Protein AF-C9SRY2-F1 (afdb_monomer_lite)

pLDDT: mean 85.14, std 19.12, range [24.08, 98.62]

Secondary structure (DSSP, 8-state):
-----PPPPP--------PPPB--S--HHHHHHHH-GGGTTS-EEEE-----SSS-SSSSSPPPSSS--B-TGGG--GGGS--SHHHHHHHHHHHHIIIIIIHHHHHHTTSTTSEEEEE-S-SS-HHHHHHHHHHHHHHHTTB-GGG--EEEEESSTT---TTTTT--EEEESS--GGGGGS-BSS-HHHHHHHTSHHHHHHS-SS---EEEE---S----STTS-HHHHHTSSSSS-TTSPPTT--SHHHHHHHHHHHHHHHHHHHSPSSEEEEESSBSTTTTEEEE-SHHHHHHHHHHIIIIIHHHHHHT--TTTGGG-TT-EEEEE---S-S--EEEEEE--SSSPPPEEEEEEE-EE-S--TT----EE---------PPP-

Sequence (386 aa):
MREEQSPAEGRAPTTGPSLPTVKLDTTLADLYRQAAPRKKARRIAQVLCGVNSGLPLSAKFPRNTKYLYQDSPFNTTTAKAPSCPDEKAALTRELAMKYLSLIPQRDAFISGSAPVILFHIDHDDPAQVEHDRAEAEATISVLAADQKPELVFCAGPADIPVQEKGIDVIAYKLMVDGLERYDLLVQPDVHWFVNSKDALAKSGLPTPKCEIIDLEGHGGAKRGCCEVCVSGGDGEGNEFVIPVACEGARGQWFAQESERILQKIVQRSLPFVLKNQQTFGGAGTYVVRTEGERGKVVGDLREGVLRKLMSSVTEANAHLRPGALILSDLVDEPIGDYGLTFFVTEEEAEPVFLAASEQMIGRETPGSAARSIIDAKMSSRKSSPS

Radius of gyration: 24.25 Å; chains: 1; bounding box: 81×81×58 Å

Organism: Verticillium alfalfae (strain VaMs.102 / ATCC MYA-4576 / FGSC 10136) (NCBI:txid526221)

Structure (mmCIF, N/CA/C/O backbone):
data_AF-C9SRY2-F1
#
_entry.id   AF-C9SRY2-F1
#
loop_
_atom_site.group_PDB
_atom_site.id
_atom_site.type_symbol
_atom_site.label_atom_id
_atom_site.label_alt_id
_atom_site.label_comp_id
_atom_site.label_asym_id
_atom_site.label_entity_id
_atom_site.label_seq_id
_atom_site.pdbx_PDB_ins_code
_atom_site.Cartn_x
_atom_site.Cartn_y
_atom_site.Cartn_z
_atom_site.occupancy
_atom_site.B_iso_or_equiv
_atom_site.auth_seq_id
_atom_site.auth_comp_id
_atom_site.auth_asym_id
_atom_site.auth_atom_id
_atom_site.pdbx_PDB_model_num
ATOM 1 N N . MET A 1 1 ? 9.786 64.820 27.510 1.00 36.25 1 MET A N 1
ATOM 2 C CA . MET A 1 1 ? 9.067 63.945 26.566 1.00 36.25 1 MET A CA 1
ATOM 3 C C . MET A 1 1 ? 9.443 62.507 26.873 1.00 36.25 1 MET A C 1
ATOM 5 O O . MET A 1 1 ? 10.505 62.054 26.473 1.00 36.25 1 MET A O 1
ATOM 9 N N . ARG A 1 2 ? 8.630 61.850 27.699 1.00 28.84 2 ARG A N 1
ATOM 10 C CA . ARG A 1 2 ? 8.601 60.399 27.887 1.00 28.84 2 ARG A CA 1
ATOM 11 C C . ARG A 1 2 ? 7.149 60.035 27.613 1.00 28.84 2 ARG A C 1
ATOM 13 O O . ARG A 1 2 ? 6.288 60.464 28.372 1.00 28.84 2 ARG A O 1
ATOM 20 N N . GLU A 1 3 ? 6.899 59.409 26.472 1.00 32.06 3 GLU A N 1
ATOM 21 C CA . GLU A 1 3 ? 5.584 58.880 26.125 1.00 32.06 3 GLU A CA 1
ATOM 22 C C . GLU A 1 3 ? 5.367 57.581 26.899 1.00 32.06 3 GLU A C 1
ATOM 24 O O . GLU A 1 3 ? 6.212 56.683 26.892 1.00 32.06 3 GLU A O 1
ATOM 29 N N . GLU A 1 4 ? 4.249 57.525 27.612 1.00 31.78 4 GLU A N 1
ATOM 30 C CA . GLU A 1 4 ? 3.723 56.327 28.250 1.00 31.78 4 GLU A CA 1
ATOM 31 C C . GLU A 1 4 ? 3.249 55.357 27.160 1.00 31.78 4 GLU A C 1
ATOM 33 O O . GLU A 1 4 ? 2.372 55.679 26.359 1.00 31.78 4 GLU A O 1
ATOM 38 N N . GLN A 1 5 ? 3.837 54.160 27.113 1.00 34.91 5 GLN A N 1
ATOM 39 C CA . GLN A 1 5 ? 3.319 53.060 26.305 1.00 34.91 5 GLN A CA 1
ATOM 40 C C . GLN A 1 5 ? 2.173 52.386 27.062 1.00 34.91 5 GLN A C 1
ATOM 42 O O . GLN A 1 5 ? 2.371 51.785 28.117 1.00 34.91 5 GLN A O 1
ATOM 47 N N . SER A 1 6 ? 0.973 52.508 26.497 1.00 33.66 6 SER A N 1
ATOM 48 C CA . SER A 1 6 ? -0.222 51.765 26.898 1.00 33.66 6 SER A CA 1
ATOM 49 C C . SER A 1 6 ? -0.018 50.254 26.667 1.00 33.66 6 SER A C 1
ATOM 51 O O . SER A 1 6 ? 0.618 49.886 25.672 1.00 33.66 6 SER A O 1
ATOM 53 N N . PRO A 1 7 ? -0.534 49.356 27.529 1.00 35.12 7 PRO A N 1
ATOM 54 C CA . PRO A 1 7 ? -0.380 47.920 27.343 1.00 35.12 7 PRO A CA 1
ATOM 55 C C . PRO A 1 7 ? -1.219 47.436 26.157 1.00 35.12 7 PRO A C 1
ATOM 57 O O . PRO A 1 7 ? -2.406 47.741 26.054 1.00 35.12 7 PRO A O 1
ATOM 60 N N . ALA A 1 8 ? -0.592 46.655 25.276 1.00 38.06 8 ALA A N 1
ATOM 61 C CA . ALA A 1 8 ? -1.253 45.990 24.164 1.00 38.06 8 ALA A CA 1
ATOM 62 C C . ALA A 1 8 ? -2.347 45.043 24.682 1.00 38.06 8 ALA A C 1
ATOM 64 O O . ALA A 1 8 ? -2.072 44.091 25.415 1.00 38.06 8 ALA A O 1
ATOM 65 N N . GLU A 1 9 ? -3.587 45.324 24.288 1.00 38.06 9 GLU A N 1
ATOM 66 C CA . GLU A 1 9 ? -4.747 44.476 24.524 1.00 38.06 9 GLU A CA 1
ATOM 67 C C . GLU A 1 9 ? -4.500 43.070 23.963 1.00 38.06 9 GLU A C 1
ATOM 69 O O . GLU A 1 9 ? -4.109 42.882 22.806 1.00 38.06 9 GLU A O 1
ATOM 74 N N . GLY A 1 10 ? -4.725 42.073 24.819 1.00 36.78 10 GLY A N 1
ATOM 75 C CA . GLY A 1 10 ? -4.654 40.664 24.470 1.00 36.78 10 GLY A CA 1
ATOM 76 C C . GLY A 1 10 ? -5.603 40.352 23.320 1.00 36.78 10 GLY A C 1
ATOM 77 O O . GLY A 1 10 ? -6.821 40.466 23.439 1.00 36.78 10 GLY A O 1
ATOM 78 N N . ARG A 1 11 ? -5.028 39.933 22.194 1.00 37.81 11 ARG A N 1
ATOM 79 C CA . ARG A 1 11 ? -5.769 39.411 21.050 1.00 37.81 11 ARG A CA 1
ATOM 80 C C . ARG A 1 11 ? -6.482 38.135 21.505 1.00 37.81 11 ARG A C 1
ATOM 82 O O . ARG A 1 11 ? -5.830 37.125 21.759 1.00 37.81 11 ARG A O 1
ATOM 89 N N . ALA A 1 12 ? -7.804 38.202 21.660 1.00 40.91 12 ALA A N 1
ATOM 90 C CA . ALA A 1 12 ? -8.625 37.043 21.988 1.00 40.91 12 ALA A CA 1
ATOM 91 C C . ALA A 1 12 ? -8.365 35.917 20.967 1.00 40.91 12 ALA A C 1
ATOM 93 O O . ALA A 1 12 ? -8.242 36.211 19.771 1.00 40.91 12 ALA A O 1
ATOM 94 N N . PRO A 1 13 ? -8.267 34.647 21.403 1.00 44.94 13 PRO A N 1
ATOM 95 C CA . PRO A 1 13 ? -8.132 33.533 20.480 1.00 44.94 13 PRO A CA 1
ATOM 96 C C . PRO A 1 13 ? -9.349 33.549 19.560 1.00 44.94 13 PRO A C 1
ATOM 98 O O . PRO A 1 13 ? -10.491 33.518 20.019 1.00 44.94 13 PRO A O 1
ATOM 101 N N . THR A 1 14 ? -9.106 33.664 18.257 1.00 45.97 14 THR A N 1
ATOM 102 C CA . THR A 1 14 ? -10.145 33.557 17.237 1.00 45.97 14 THR A CA 1
ATOM 103 C C . THR A 1 14 ? -10.799 32.194 17.402 1.00 45.97 14 THR A C 1
ATOM 105 O O . THR A 1 14 ? -10.193 31.177 17.065 1.00 45.97 14 THR A O 1
ATOM 108 N N . THR A 1 15 ? -12.002 32.156 17.972 1.00 59.19 15 THR A N 1
ATOM 109 C CA . THR A 1 15 ? -12.781 30.927 18.076 1.00 59.19 15 THR A CA 1
ATOM 110 C C . THR A 1 15 ? -13.049 30.459 16.659 1.00 59.19 15 THR A C 1
ATOM 112 O O . THR A 1 15 ? -13.724 31.153 15.894 1.00 59.19 15 THR A O 1
ATOM 115 N N . GLY A 1 16 ? -12.456 29.323 16.298 1.00 66.50 16 GLY A N 1
ATOM 116 C CA . GLY A 1 16 ? -12.725 28.655 15.034 1.00 66.50 16 GLY A CA 1
ATOM 117 C C . GLY A 1 16 ? -14.225 28.391 14.852 1.00 66.50 16 GLY A C 1
ATOM 118 O O . GLY A 1 16 ? -15.005 28.527 15.802 1.00 66.50 16 GLY A O 1
ATOM 119 N N . PRO A 1 17 ? -14.658 28.031 13.635 1.00 75.75 17 PRO A N 1
ATOM 120 C CA . PRO A 1 17 ? -16.059 27.726 13.382 1.00 75.75 17 PRO A CA 1
ATOM 121 C C . PRO A 1 17 ? -16.549 26.650 14.361 1.00 75.75 17 PRO A C 1
ATOM 123 O O . PRO A 1 17 ? -15.923 25.601 14.504 1.00 75.75 17 PRO A O 1
ATOM 126 N N . SER A 1 18 ? -17.665 26.915 15.046 1.00 80.25 18 SER A N 1
ATOM 127 C CA . SER A 1 18 ? -18.334 25.905 15.868 1.00 80.25 18 SER A CA 1
ATOM 128 C C . SER A 1 18 ? -18.901 24.839 14.935 1.00 80.25 18 SER A C 1
ATOM 130 O O . SER A 1 18 ? -19.836 25.098 14.176 1.00 80.25 18 SER A O 1
ATOM 132 N N . LEU A 1 19 ? -18.282 23.661 14.945 1.00 85.94 19 LEU A N 1
ATOM 133 C CA . LEU A 1 19 ? -18.739 22.516 14.169 1.00 85.94 19 LEU A CA 1
ATOM 134 C C . LEU A 1 19 ? -19.837 21.773 14.944 1.00 85.94 19 LEU A C 1
ATOM 136 O O . LEU A 1 19 ? -19.743 21.655 16.169 1.00 85.94 19 LEU A O 1
ATOM 140 N N . PRO A 1 20 ? -20.885 21.278 14.263 1.00 91.88 20 PRO A N 1
ATOM 141 C CA . PRO A 1 20 ? -21.928 20.503 14.917 1.00 91.88 20 PRO A CA 1
ATOM 142 C C . PRO A 1 20 ? -21.384 19.162 15.415 1.00 91.88 20 PRO A C 1
ATOM 144 O O . PRO A 1 20 ? -20.475 18.584 14.816 1.00 91.88 20 PRO A O 1
ATOM 147 N N . THR A 1 21 ? -21.999 18.632 16.472 1.00 95.62 21 THR A N 1
ATOM 148 C CA . THR A 1 21 ? -21.757 17.249 16.884 1.00 95.62 21 THR A CA 1
ATOM 149 C C . THR A 1 21 ? -22.242 16.295 15.795 1.00 95.62 21 THR A C 1
ATOM 151 O O . THR A 1 21 ? -23.403 16.348 15.385 1.00 95.62 21 THR A O 1
ATOM 154 N N . VAL A 1 22 ? -21.370 15.395 15.354 1.00 96.25 22 VAL A N 1
ATOM 155 C CA . VAL A 1 22 ? -21.657 14.364 14.359 1.00 96.25 22 VAL A CA 1
ATOM 156 C C . VAL A 1 22 ? -21.997 13.057 15.066 1.00 96.25 22 VAL A C 1
ATOM 158 O O . VAL A 1 22 ? -21.241 12.581 15.912 1.00 96.25 22 VAL A O 1
ATOM 161 N N . LYS A 1 23 ? -23.132 12.459 14.698 1.00 96.25 23 LYS A N 1
ATOM 162 C CA . LYS A 1 23 ? -23.525 11.113 15.115 1.00 96.25 23 LYS A CA 1
ATOM 163 C C . LYS A 1 23 ? -23.703 10.246 13.877 1.00 96.25 23 LYS A C 1
ATOM 165 O O . LYS A 1 23 ? -24.425 10.630 12.963 1.00 96.25 23 LYS A O 1
ATOM 170 N N . LEU A 1 24 ? -23.024 9.108 13.851 1.00 95.25 24 LEU A N 1
ATOM 171 C CA . LEU A 1 24 ? -23.084 8.139 12.763 1.00 95.25 24 LEU A CA 1
ATOM 172 C C . LEU A 1 24 ? -24.217 7.139 13.012 1.00 95.25 24 LEU A C 1
ATOM 174 O O . LEU A 1 24 ? -24.449 6.749 14.158 1.00 95.25 24 LEU A O 1
ATOM 178 N N . ASP A 1 25 ? -24.879 6.682 11.951 1.00 93.94 25 ASP A N 1
ATOM 179 C CA . ASP A 1 25 ? -25.918 5.644 12.051 1.00 93.94 25 ASP A CA 1
ATOM 180 C C . ASP A 1 25 ? -25.331 4.284 12.459 1.00 93.94 25 ASP A C 1
ATOM 182 O O . ASP A 1 25 ? -25.966 3.502 13.163 1.00 93.94 25 ASP A O 1
ATOM 186 N N . THR A 1 26 ? -24.094 4.014 12.035 1.00 93.94 26 THR A N 1
ATOM 187 C CA . THR A 1 26 ? -23.322 2.823 12.395 1.00 93.94 26 THR A CA 1
ATOM 188 C C . THR A 1 26 ? -21.830 3.141 12.402 1.00 93.94 26 THR A C 1
ATOM 190 O O . THR A 1 26 ? -21.371 4.054 11.713 1.00 93.94 26 THR A O 1
ATOM 193 N N . THR A 1 27 ? -21.058 2.360 13.154 1.00 95.19 27 THR A N 1
ATOM 194 C CA . THR A 1 27 ? -19.594 2.454 13.226 1.00 95.19 27 THR A CA 1
ATOM 195 C C . THR A 1 27 ? -18.937 1.113 12.899 1.00 95.19 27 THR A C 1
ATOM 197 O O . THR A 1 27 ? -19.592 0.069 12.943 1.00 95.19 27 THR A O 1
ATOM 200 N N . LEU A 1 28 ? -17.629 1.097 12.621 1.00 93.75 28 LEU A N 1
ATOM 201 C CA . LEU A 1 28 ? -16.884 -0.161 12.482 1.00 93.75 28 LEU A CA 1
ATOM 202 C C . LEU A 1 28 ? -16.977 -1.009 13.758 1.00 93.75 28 LEU A C 1
ATOM 204 O O . LEU A 1 28 ? -17.140 -2.225 13.670 1.00 93.75 28 LEU A O 1
ATOM 208 N N . ALA A 1 29 ? -16.938 -0.387 14.942 1.00 92.69 29 ALA A N 1
ATOM 209 C CA . ALA A 1 29 ? -17.130 -1.090 16.207 1.00 92.69 29 ALA A CA 1
ATOM 210 C C . ALA A 1 29 ? -18.502 -1.779 16.300 1.00 92.69 29 ALA A C 1
ATOM 212 O O . ALA A 1 29 ? -18.588 -2.875 16.855 1.00 92.69 29 ALA A O 1
ATOM 213 N N . ASP A 1 30 ? -19.572 -1.155 15.795 1.00 92.25 30 ASP A N 1
ATOM 214 C CA . ASP A 1 30 ? -20.902 -1.776 15.742 1.00 92.25 30 ASP A CA 1
ATOM 215 C C . ASP A 1 30 ? -20.912 -2.966 14.781 1.00 92.25 30 ASP A C 1
ATOM 217 O O . ASP A 1 30 ? -21.360 -4.051 15.153 1.00 92.25 30 ASP A O 1
ATOM 221 N N . LEU A 1 31 ? -20.354 -2.783 13.583 1.00 91.69 31 LEU A N 1
ATOM 222 C CA . LEU A 1 31 ? -20.303 -3.803 12.537 1.00 91.69 31 LEU A CA 1
ATOM 223 C C . LEU A 1 31 ? -19.512 -5.042 12.983 1.00 91.69 31 LEU A C 1
ATOM 225 O O . LEU A 1 31 ? -20.019 -6.160 12.901 1.00 91.69 31 LEU A O 1
ATOM 229 N N . TYR A 1 32 ? -18.315 -4.866 13.552 1.00 89.69 32 TYR A N 1
ATOM 230 C CA . TYR A 1 32 ? -17.526 -5.988 14.071 1.00 89.69 32 TYR A CA 1
ATOM 231 C C . TYR A 1 32 ? -18.220 -6.719 15.229 1.00 89.69 32 TYR A C 1
ATOM 233 O O . TYR A 1 32 ? -18.154 -7.947 15.304 1.00 89.69 32 TYR A O 1
ATOM 241 N N . ARG A 1 33 ? -18.916 -5.995 16.119 1.00 86.50 33 ARG A N 1
ATOM 242 C CA . ARG A 1 33 ? -19.694 -6.612 17.210 1.00 86.50 33 ARG A CA 1
ATOM 243 C C . ARG A 1 33 ? -20.876 -7.436 16.699 1.00 86.50 33 ARG A C 1
ATOM 245 O O . ARG A 1 33 ? -21.255 -8.398 17.366 1.00 86.50 33 ARG A O 1
ATOM 252 N N . GLN A 1 34 ? -21.463 -7.053 15.565 1.00 84.00 34 GLN A N 1
ATOM 253 C CA . GLN A 1 34 ? -22.582 -7.760 14.938 1.00 84.00 34 GLN A CA 1
ATOM 254 C C . GLN A 1 34 ? -22.123 -8.988 14.138 1.00 84.00 34 GLN A C 1
ATOM 256 O O . GLN A 1 34 ? -22.745 -10.03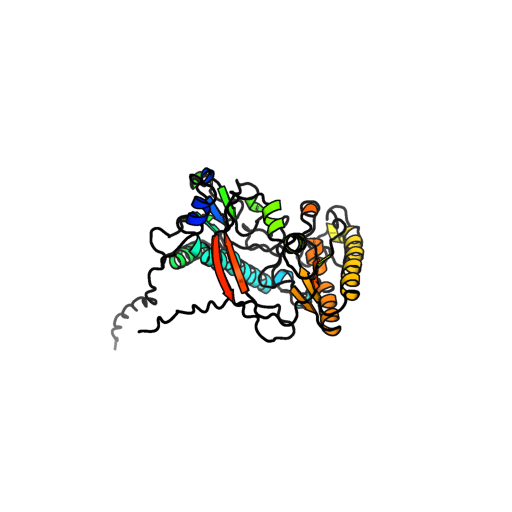9 14.249 1.00 84.00 34 GLN A O 1
ATOM 261 N N . ALA A 1 35 ? -21.027 -8.886 13.378 1.00 78.50 35 ALA A N 1
ATOM 262 C CA . ALA A 1 35 ? -20.598 -9.930 12.438 1.00 78.50 35 ALA A CA 1
ATOM 263 C C . ALA A 1 35 ? -20.071 -11.224 13.053 1.00 78.50 35 ALA A C 1
ATOM 265 O O . ALA A 1 35 ? -20.012 -12.240 12.364 1.00 78.50 35 ALA A O 1
ATOM 266 N N . ALA A 1 36 ? -19.630 -11.181 14.305 1.00 68.06 36 ALA A N 1
ATOM 267 C CA . ALA A 1 36 ? -19.055 -12.338 14.966 1.00 68.06 36 ALA A CA 1
ATOM 268 C C . ALA A 1 36 ? -19.485 -12.344 16.436 1.00 68.06 36 ALA A C 1
ATOM 270 O O . ALA A 1 36 ? -18.747 -11.854 17.298 1.00 68.06 36 ALA A O 1
ATOM 271 N N . PRO A 1 37 ? -20.652 -12.927 16.772 1.00 65.81 37 PRO A N 1
ATOM 272 C CA . PRO A 1 37 ? -21.138 -12.996 18.151 1.00 65.81 37 PRO A CA 1
ATOM 273 C C . PRO A 1 37 ? -20.104 -13.594 19.120 1.00 65.81 37 PRO A C 1
ATOM 275 O O . PRO A 1 37 ? -19.989 -13.152 20.261 1.00 65.81 37 PRO A O 1
ATOM 278 N N . ARG A 1 38 ? -19.277 -14.538 18.641 1.00 66.88 38 ARG A N 1
ATOM 279 C CA . ARG A 1 38 ? -18.160 -15.144 19.393 1.00 66.88 38 ARG A CA 1
ATOM 280 C C . ARG A 1 38 ? -16.994 -14.185 19.662 1.00 66.88 38 ARG A C 1
ATOM 282 O O . ARG A 1 38 ? -16.246 -14.394 20.610 1.00 66.88 38 ARG A O 1
ATOM 289 N N . LYS A 1 39 ? -16.837 -13.136 18.851 1.00 67.19 39 LYS A N 1
ATOM 290 C CA . LYS A 1 39 ? -15.825 -12.079 19.007 1.00 67.19 39 LYS A CA 1
ATOM 291 C C . LYS A 1 39 ? -16.392 -10.810 19.650 1.00 67.19 39 LYS A C 1
ATOM 293 O O . LYS A 1 39 ? -15.634 -9.878 19.883 1.00 67.19 39 LYS A O 1
ATOM 298 N N . LYS A 1 40 ? -17.683 -10.780 20.007 1.00 70.69 40 LYS A N 1
ATOM 299 C CA . LYS A 1 40 ? -18.361 -9.617 20.609 1.00 70.69 40 LYS A CA 1
ATOM 300 C C . LYS A 1 40 ? -17.693 -9.107 21.892 1.00 70.69 40 LYS A C 1
ATOM 302 O O . LYS A 1 40 ? -17.789 -7.921 22.189 1.00 70.69 40 LYS A O 1
ATOM 307 N N . ALA A 1 41 ? -17.036 -9.994 22.641 1.00 78.56 41 ALA A N 1
ATOM 308 C CA . ALA A 1 41 ? -16.306 -9.650 23.860 1.00 78.56 41 ALA A CA 1
ATOM 309 C C . ALA A 1 41 ? -14.859 -9.186 23.612 1.00 78.56 41 ALA A C 1
ATOM 311 O O . ALA A 1 41 ? -14.235 -8.689 24.542 1.00 78.56 41 ALA A O 1
ATOM 312 N N . ARG A 1 42 ? -14.321 -9.347 22.393 1.00 88.94 42 ARG A N 1
ATOM 313 C CA . ARG A 1 42 ? -12.938 -8.968 22.085 1.00 88.94 42 ARG A CA 1
ATOM 314 C C . ARG A 1 42 ? -12.822 -7.457 21.924 1.00 88.94 42 ARG A C 1
ATOM 316 O O . ARG A 1 42 ? -13.587 -6.841 21.181 1.00 88.94 42 ARG A O 1
ATOM 323 N N . ARG A 1 43 ? -11.807 -6.867 22.544 1.00 93.69 43 ARG A N 1
ATOM 324 C CA . ARG A 1 43 ? -11.369 -5.493 22.306 1.00 93.69 43 ARG A CA 1
ATOM 325 C C . ARG A 1 43 ? -10.550 -5.442 21.015 1.00 93.69 43 ARG A C 1
ATOM 327 O O . ARG A 1 43 ? -9.354 -5.723 21.011 1.00 93.69 43 ARG A O 1
ATOM 334 N N . ILE A 1 44 ? -11.222 -5.106 19.914 1.00 95.00 44 ILE A N 1
ATOM 335 C CA . ILE A 1 44 ? -10.626 -5.010 18.574 1.00 95.00 44 ILE A CA 1
ATOM 336 C C . ILE A 1 44 ? -10.075 -3.597 18.366 1.00 95.00 44 ILE A C 1
ATOM 338 O O . ILE A 1 44 ? -10.854 -2.650 18.256 1.00 95.00 44 ILE A O 1
ATOM 342 N N . ALA A 1 45 ? -8.753 -3.457 18.278 1.00 97.62 45 ALA A N 1
ATOM 343 C CA . ALA A 1 45 ? -8.121 -2.197 17.887 1.00 97.62 45 ALA A CA 1
ATOM 344 C C . ALA A 1 45 ? -8.029 -2.068 16.359 1.00 97.62 45 ALA A C 1
ATOM 346 O O . ALA A 1 45 ? -7.931 -3.075 15.658 1.00 97.62 45 ALA A O 1
ATOM 347 N N . GLN A 1 46 ? -8.041 -0.839 15.842 1.00 97.88 46 GLN A N 1
ATOM 348 C CA . GLN A 1 46 ? -7.948 -0.538 14.411 1.00 97.88 46 GLN A CA 1
ATOM 349 C C . GLN A 1 46 ? -6.602 0.114 14.071 1.00 97.88 46 GLN A C 1
ATOM 351 O O . GLN A 1 46 ? -6.245 1.135 14.655 1.00 97.88 46 GLN A O 1
ATOM 356 N N . VAL A 1 47 ? -5.891 -0.426 13.080 1.00 98.25 47 VAL A N 1
ATOM 357 C CA . VAL A 1 47 ? -4.747 0.227 12.420 1.00 98.25 47 VAL A CA 1
ATOM 358 C C . VAL A 1 47 ? -5.183 0.658 11.020 1.00 98.25 47 VAL A C 1
ATOM 360 O O . VAL A 1 47 ? -5.410 -0.175 10.142 1.00 98.25 47 VAL A O 1
ATOM 363 N N . LEU A 1 48 ? -5.327 1.966 10.805 1.00 96.88 48 LEU A N 1
ATOM 364 C CA . LEU A 1 48 ? -5.950 2.526 9.592 1.00 96.88 48 LEU A CA 1
ATOM 365 C C . LEU A 1 48 ? -4.969 3.291 8.691 1.00 96.88 48 LEU A C 1
ATOM 367 O O . LEU A 1 48 ? -5.368 3.889 7.690 1.00 96.88 48 LEU A O 1
ATOM 371 N N . CYS A 1 49 ? -3.683 3.279 9.040 1.00 93.75 49 CYS A N 1
ATOM 372 C CA . CYS A 1 49 ? -2.638 3.971 8.300 1.00 93.75 49 CYS A CA 1
ATOM 373 C C . CYS A 1 49 ? -2.289 3.264 6.980 1.00 93.75 49 CYS A C 1
ATOM 375 O O . CYS A 1 49 ? -2.592 2.087 6.764 1.00 93.75 49 CYS A O 1
ATOM 377 N N . GLY A 1 50 ? -1.631 4.005 6.088 1.00 84.56 50 GLY A N 1
ATOM 378 C CA . GLY A 1 50 ? -0.998 3.436 4.899 1.00 84.56 50 GLY A CA 1
ATOM 379 C C . GLY A 1 50 ? 0.465 3.075 5.124 1.00 84.56 50 GLY A C 1
ATOM 380 O O . GLY A 1 50 ? 1.028 3.318 6.188 1.00 84.56 50 GLY A O 1
ATOM 381 N N . VAL A 1 51 ? 1.073 2.500 4.091 1.00 85.56 51 VAL A N 1
ATOM 382 C CA . VAL A 1 51 ? 2.486 2.107 4.057 1.00 85.56 51 VAL A CA 1
ATOM 383 C C . VAL A 1 51 ? 3.075 2.423 2.688 1.00 85.56 51 VAL A C 1
ATOM 385 O O . VAL A 1 51 ? 2.344 2.555 1.705 1.00 85.56 51 VAL A O 1
ATOM 388 N N . ASN A 1 52 ? 4.399 2.503 2.609 1.00 84.81 52 ASN A N 1
ATOM 389 C CA . ASN A 1 52 ? 5.130 2.634 1.355 1.00 84.81 52 ASN A CA 1
ATOM 390 C C . ASN A 1 52 ? 6.221 1.552 1.286 1.00 84.81 52 ASN A C 1
ATOM 392 O O . ASN A 1 52 ? 6.863 1.245 2.291 1.00 84.81 52 ASN A O 1
ATOM 396 N N . SER A 1 53 ? 6.419 0.941 0.116 1.00 90.75 53 SER A N 1
ATOM 397 C CA . SER A 1 53 ? 7.459 -0.086 -0.082 1.00 90.75 53 SER A CA 1
ATOM 398 C C . SER A 1 53 ? 8.754 0.433 -0.704 1.00 90.75 53 SER A C 1
ATOM 400 O O . SER A 1 53 ? 9.765 -0.272 -0.701 1.00 90.75 53 SER A O 1
ATOM 402 N N . GLY A 1 54 ? 8.737 1.654 -1.237 1.00 88.50 54 GLY A N 1
ATOM 403 C CA . GLY A 1 54 ? 9.896 2.322 -1.824 1.00 88.50 54 GLY A CA 1
ATOM 404 C C . GLY A 1 54 ? 10.682 3.164 -0.821 1.00 88.50 54 GLY A C 1
ATOM 405 O O . GLY A 1 54 ? 11.898 3.259 -0.950 1.00 88.50 54 GLY A O 1
ATOM 406 N N . LEU A 1 55 ? 10.013 3.744 0.178 1.00 89.00 55 LEU A N 1
ATOM 407 C CA . LEU A 1 55 ? 10.605 4.647 1.167 1.00 89.00 55 LEU A CA 1
ATOM 408 C C . LEU A 1 55 ? 10.064 4.349 2.575 1.00 89.00 55 LEU A C 1
ATOM 410 O O . LEU A 1 55 ? 8.890 3.997 2.706 1.00 89.00 55 LEU A O 1
ATOM 414 N N . PRO A 1 56 ? 10.888 4.478 3.632 1.00 91.94 56 PRO A N 1
ATOM 415 C CA . PRO A 1 56 ? 10.379 4.517 5.000 1.00 91.94 56 PRO A CA 1
ATOM 416 C C . PRO A 1 56 ? 9.559 5.796 5.221 1.00 91.94 56 PRO A C 1
ATOM 418 O O . PRO A 1 56 ? 9.784 6.796 4.543 1.00 91.94 56 PRO A O 1
ATOM 421 N N . LEU A 1 57 ? 8.625 5.772 6.175 1.00 92.44 57 LEU A N 1
ATOM 422 C CA . LEU A 1 57 ? 7.879 6.973 6.578 1.00 92.44 57 LEU A CA 1
ATOM 423 C C . LEU A 1 57 ? 8.569 7.693 7.742 1.00 92.44 57 LEU A C 1
ATOM 425 O O . LEU A 1 57 ? 8.562 8.916 7.802 1.00 92.44 57 LEU A O 1
ATOM 429 N N . SER A 1 58 ? 9.206 6.935 8.634 1.00 91.62 58 SER A N 1
ATOM 430 C CA . SER A 1 58 ? 10.060 7.440 9.711 1.00 91.62 58 SER A CA 1
ATOM 431 C C . SER A 1 58 ? 11.080 6.368 10.110 1.00 91.62 58 SER A C 1
ATOM 433 O O . SER A 1 58 ? 11.031 5.236 9.619 1.00 91.62 58 SER A O 1
ATOM 435 N N . ALA A 1 59 ? 11.997 6.679 11.031 1.00 89.75 59 ALA A N 1
ATOM 436 C CA . ALA A 1 59 ? 12.943 5.691 11.559 1.00 89.75 59 ALA A CA 1
ATOM 437 C C . ALA A 1 59 ? 12.246 4.514 12.274 1.00 89.75 59 ALA A C 1
ATOM 439 O O . ALA A 1 59 ? 12.759 3.395 12.285 1.00 89.75 59 ALA A O 1
ATOM 440 N N . LYS A 1 60 ? 11.065 4.760 12.855 1.00 93.25 60 LYS A N 1
ATOM 441 C CA . LYS A 1 60 ? 10.249 3.766 13.571 1.00 93.25 60 LYS A CA 1
ATOM 442 C C . LYS A 1 60 ? 9.159 3.144 12.703 1.00 93.25 60 LYS A C 1
ATOM 444 O O . LYS A 1 60 ? 8.576 2.133 13.085 1.00 93.25 60 LYS A O 1
ATOM 449 N N . PHE A 1 61 ? 8.932 3.697 11.516 1.00 94.56 61 PHE A N 1
ATOM 450 C CA . PHE A 1 61 ? 7.993 3.190 10.528 1.00 94.56 61 PHE A CA 1
ATOM 451 C C . PHE A 1 61 ? 8.743 2.859 9.223 1.00 94.56 61 PHE A C 1
ATOM 453 O O . PHE A 1 61 ? 8.743 3.658 8.274 1.00 94.56 61 PHE A O 1
ATOM 460 N N . PRO A 1 62 ? 9.435 1.702 9.170 1.00 92.81 62 PRO A N 1
ATOM 461 C CA . PRO A 1 62 ? 10.229 1.313 8.012 1.00 92.81 62 PRO A CA 1
ATOM 462 C C . PRO A 1 62 ? 9.346 1.003 6.798 1.00 92.81 62 PRO A C 1
ATOM 464 O O . PRO A 1 62 ? 8.137 0.799 6.909 1.00 92.81 62 PRO A O 1
ATOM 467 N N . ARG A 1 63 ? 9.972 0.930 5.617 1.00 92.50 63 ARG A N 1
ATOM 468 C CA . ARG A 1 63 ? 9.290 0.489 4.394 1.00 92.50 63 ARG A CA 1
ATOM 469 C C . ARG A 1 63 ? 8.779 -0.944 4.546 1.00 92.50 63 ARG A C 1
ATOM 471 O O . ARG A 1 63 ? 9.468 -1.786 5.124 1.00 92.50 63 ARG A O 1
ATOM 478 N N . ASN A 1 64 ? 7.646 -1.248 3.923 1.00 93.38 64 ASN A N 1
ATOM 479 C CA . ASN A 1 64 ? 7.197 -2.632 3.801 1.00 93.38 64 ASN A CA 1
ATOM 480 C C . ASN A 1 64 ? 8.077 -3.397 2.805 1.00 93.38 64 ASN A C 1
ATOM 482 O O . ASN A 1 64 ? 8.285 -2.959 1.669 1.00 93.38 64 ASN A O 1
ATOM 486 N N . THR A 1 65 ? 8.544 -4.565 3.226 1.00 93.38 65 THR A N 1
ATOM 487 C CA . THR A 1 65 ? 9.421 -5.467 2.476 1.00 93.38 65 THR A CA 1
ATOM 488 C C . THR A 1 65 ? 8.739 -6.779 2.107 1.00 93.38 65 THR A C 1
ATOM 490 O O . THR A 1 65 ? 9.020 -7.309 1.033 1.00 93.38 65 THR A O 1
ATOM 493 N N . LYS A 1 66 ? 7.814 -7.282 2.934 1.00 95.25 66 LYS A N 1
ATOM 494 C CA . LYS A 1 66 ? 7.034 -8.487 2.641 1.00 95.25 66 LYS A CA 1
ATOM 495 C C . LYS A 1 66 ? 5.734 -8.135 1.923 1.00 95.25 66 LYS A C 1
ATOM 497 O O . LYS A 1 66 ? 5.526 -8.550 0.785 1.00 95.25 66 LYS A O 1
ATOM 502 N N . TYR A 1 67 ? 4.897 -7.308 2.544 1.00 95.56 67 TYR A N 1
ATOM 503 C CA . TYR A 1 67 ? 3.597 -6.918 1.995 1.00 95.56 67 TYR A CA 1
ATOM 504 C C . TYR A 1 67 ? 3.724 -5.663 1.136 1.00 95.56 67 TYR A C 1
ATOM 506 O O . TYR A 1 67 ? 3.571 -4.547 1.632 1.00 95.56 67 TYR A O 1
ATOM 514 N N . LEU A 1 68 ? 4.041 -5.823 -0.152 1.00 93.94 68 LEU A N 1
ATOM 515 C CA . LEU A 1 68 ? 4.327 -4.664 -0.997 1.00 93.94 68 LEU A CA 1
ATOM 516 C C . LEU A 1 68 ? 3.078 -3.837 -1.308 1.00 93.94 68 LEU A C 1
ATOM 518 O O . LEU A 1 68 ? 2.049 -4.387 -1.702 1.00 93.94 68 LEU A O 1
ATOM 522 N N . TYR A 1 69 ? 3.222 -2.515 -1.222 1.00 92.44 69 TYR A N 1
ATOM 523 C CA . TYR A 1 69 ? 2.247 -1.552 -1.717 1.00 92.44 69 TYR A CA 1
ATOM 524 C C . TYR A 1 69 ? 2.938 -0.391 -2.421 1.00 92.44 69 TYR A C 1
ATOM 526 O O . TYR A 1 69 ? 3.972 0.117 -1.977 1.00 92.44 69 TYR A O 1
ATOM 534 N N . GLN A 1 70 ? 2.338 0.046 -3.522 1.00 90.12 70 GLN A N 1
ATOM 535 C CA . GLN A 1 70 ? 2.889 1.093 -4.366 1.00 90.12 70 GLN A CA 1
ATOM 536 C C . GLN A 1 70 ? 1.973 2.314 -4.381 1.00 90.12 70 GLN A C 1
ATOM 538 O O . GLN A 1 70 ? 0.750 2.214 -4.462 1.00 90.12 70 GLN A O 1
ATOM 543 N N . ASP A 1 71 ? 2.569 3.490 -4.389 1.00 88.31 71 ASP A N 1
ATOM 544 C CA . ASP A 1 71 ? 1.880 4.756 -4.589 1.00 88.31 71 ASP A CA 1
ATOM 545 C C . ASP A 1 71 ? 2.563 5.560 -5.699 1.00 88.31 71 ASP A C 1
ATOM 547 O O . ASP A 1 71 ? 3.369 5.021 -6.466 1.00 88.31 71 ASP A O 1
ATOM 551 N N . SER A 1 72 ? 2.197 6.834 -5.845 1.00 86.88 72 SER A N 1
ATOM 552 C CA . SER A 1 72 ? 2.726 7.665 -6.925 1.00 86.88 72 SER A CA 1
ATOM 553 C C . SER A 1 72 ? 4.257 7.774 -6.876 1.00 86.88 72 SER A C 1
ATOM 555 O O . SER A 1 72 ? 4.860 7.443 -7.892 1.00 86.88 72 SER A O 1
ATOM 557 N N . PRO A 1 73 ? 4.910 8.100 -5.737 1.00 87.06 73 PRO A N 1
ATOM 558 C CA . PRO A 1 73 ? 6.373 8.070 -5.632 1.00 87.06 73 PRO A CA 1
ATOM 559 C C . PRO A 1 73 ? 7.020 6.743 -6.033 1.00 87.06 73 PRO A C 1
ATOM 561 O O . PRO A 1 73 ? 8.038 6.732 -6.731 1.00 87.06 73 PRO A O 1
ATOM 564 N N . PHE A 1 74 ? 6.421 5.609 -5.650 1.00 88.38 74 PHE A N 1
ATOM 565 C CA . PHE A 1 74 ? 6.928 4.302 -6.074 1.00 88.38 74 PHE A CA 1
ATOM 566 C C . PHE A 1 74 ? 6.898 4.146 -7.603 1.00 88.38 74 PHE A C 1
ATOM 568 O O . PHE A 1 74 ? 7.824 3.581 -8.181 1.00 88.38 74 PHE A O 1
ATOM 575 N N . ASN A 1 75 ? 5.883 4.702 -8.266 1.00 86.62 75 ASN A N 1
ATOM 576 C CA . ASN A 1 75 ? 5.667 4.614 -9.713 1.00 86.62 75 ASN A CA 1
ATOM 577 C C . ASN A 1 75 ? 6.248 5.795 -10.517 1.00 86.62 75 ASN A C 1
ATOM 579 O O . ASN A 1 75 ? 6.027 5.881 -11.722 1.00 86.62 75 ASN A O 1
ATOM 583 N N . THR A 1 76 ? 7.002 6.697 -9.887 1.00 85.38 76 THR A N 1
ATOM 584 C CA . THR A 1 76 ? 7.695 7.797 -10.576 1.00 85.38 76 THR A CA 1
ATOM 585 C C . THR A 1 76 ? 8.935 7.280 -11.317 1.00 85.38 76 THR A C 1
ATOM 587 O O . THR A 1 76 ? 9.681 6.466 -10.769 1.00 85.38 76 THR A O 1
ATOM 590 N N . THR A 1 77 ? 9.187 7.737 -12.546 1.00 84.12 77 THR A N 1
ATOM 591 C CA . THR A 1 77 ? 10.410 7.388 -13.296 1.00 84.12 77 THR A CA 1
ATOM 592 C C . THR A 1 77 ? 11.656 7.993 -12.648 1.00 84.12 77 THR A C 1
ATOM 594 O O . THR A 1 77 ? 11.557 8.954 -11.883 1.00 84.12 77 THR A O 1
ATOM 597 N N . THR A 1 78 ? 12.842 7.460 -12.947 1.00 78.69 78 THR A N 1
ATOM 598 C CA . THR A 1 78 ? 14.109 7.994 -12.405 1.00 78.69 78 THR A CA 1
ATOM 599 C C . THR A 1 78 ? 14.297 9.479 -12.713 1.00 78.69 78 THR A C 1
ATOM 601 O O . THR A 1 78 ? 14.682 10.235 -11.829 1.00 78.69 78 THR A O 1
ATOM 604 N N . ALA A 1 79 ? 13.925 9.923 -13.916 1.00 76.50 79 ALA A N 1
ATOM 605 C CA . ALA A 1 79 ? 14.032 11.320 -14.342 1.00 76.50 79 ALA A CA 1
ATOM 606 C C . ALA A 1 79 ? 13.163 12.301 -13.530 1.00 76.50 79 ALA A C 1
ATOM 608 O O . ALA A 1 79 ? 13.430 13.499 -13.519 1.00 76.50 79 ALA A O 1
ATOM 609 N N . LYS A 1 80 ? 12.105 11.810 -12.877 1.00 79.38 80 LYS A N 1
ATOM 610 C CA . LYS A 1 80 ? 11.169 12.615 -12.074 1.00 79.38 80 LYS A CA 1
ATOM 611 C C . LYS A 1 80 ? 11.315 12.369 -10.572 1.00 79.38 80 LYS A C 1
ATOM 613 O O . LYS A 1 80 ? 10.563 12.944 -9.787 1.00 79.38 80 LYS A O 1
ATOM 618 N N . ALA A 1 81 ? 12.205 11.465 -10.171 1.00 80.50 81 ALA A N 1
ATOM 619 C CA . ALA A 1 81 ? 12.418 11.146 -8.771 1.00 80.50 81 ALA A CA 1
ATOM 620 C C . ALA A 1 81 ? 13.229 12.262 -8.084 1.00 80.50 81 ALA A C 1
ATOM 622 O O . ALA A 1 81 ? 14.092 12.860 -8.726 1.00 80.50 81 ALA A O 1
ATOM 623 N N . PRO A 1 82 ? 12.998 12.514 -6.781 1.00 82.00 82 PRO A N 1
ATOM 624 C CA . PRO A 1 82 ? 13.836 13.404 -5.984 1.00 82.00 82 PRO A CA 1
ATOM 625 C C . PRO A 1 82 ? 15.320 13.068 -6.115 1.00 82.00 82 PRO A C 1
ATOM 627 O O . PRO A 1 82 ? 15.734 11.925 -5.886 1.00 82.00 82 PRO A O 1
ATOM 630 N N . SER A 1 83 ? 16.118 14.071 -6.459 1.00 80.12 83 SER A N 1
ATOM 631 C CA . SER A 1 83 ? 17.530 13.887 -6.798 1.00 80.12 83 SER A CA 1
ATOM 632 C C . SER A 1 83 ? 18.452 14.240 -5.630 1.00 80.12 83 SER A C 1
ATOM 634 O O . SER A 1 83 ? 19.430 13.530 -5.384 1.00 80.12 83 SER A O 1
ATOM 636 N N . CYS A 1 84 ? 18.105 15.264 -4.844 1.00 85.88 84 CYS A N 1
ATOM 637 C CA . CYS A 1 84 ? 18.915 15.737 -3.722 1.00 85.88 84 CYS A CA 1
ATOM 638 C C . CYS A 1 84 ? 18.358 15.294 -2.347 1.00 85.88 84 CYS A C 1
ATOM 640 O O . CYS A 1 84 ? 17.196 14.886 -2.243 1.00 85.88 84 CYS A O 1
ATOM 642 N N . PRO A 1 85 ? 19.173 15.341 -1.272 1.00 86.69 85 PRO A N 1
ATOM 643 C CA . PRO A 1 85 ? 18.745 14.947 0.073 1.00 86.69 85 PRO A CA 1
ATOM 644 C C . PRO A 1 85 ? 17.527 15.717 0.600 1.00 86.69 85 PRO A C 1
ATOM 646 O O . PRO A 1 85 ? 16.633 15.100 1.177 1.00 86.69 85 PRO A O 1
ATOM 649 N N . ASP A 1 86 ? 17.454 17.026 0.351 1.00 89.31 86 ASP A N 1
ATOM 650 C CA . ASP A 1 86 ? 16.367 17.879 0.850 1.00 89.31 86 ASP A CA 1
ATOM 651 C C . ASP A 1 86 ? 15.022 17.530 0.198 1.00 89.31 86 ASP A C 1
ATOM 653 O O . ASP A 1 86 ? 14.010 17.407 0.887 1.00 89.31 86 ASP A O 1
ATOM 657 N N . GLU A 1 87 ? 15.006 17.278 -1.116 1.00 89.19 87 GLU A N 1
ATOM 658 C CA . GLU A 1 87 ? 13.804 16.819 -1.827 1.00 89.19 87 GLU A CA 1
ATOM 659 C C . GLU A 1 87 ? 13.337 15.447 -1.316 1.00 89.19 87 GLU A C 1
ATOM 661 O O . GLU A 1 87 ? 12.138 15.209 -1.161 1.00 89.19 87 GLU A O 1
ATOM 666 N N . LYS A 1 88 ? 14.275 14.536 -1.021 1.00 86.94 88 LYS A N 1
ATOM 667 C CA . LYS A 1 88 ? 13.964 13.210 -0.459 1.00 86.94 88 LYS A CA 1
ATOM 668 C C . LYS A 1 88 ? 13.394 13.315 0.954 1.00 86.94 88 LYS A C 1
ATOM 670 O O . LYS A 1 88 ? 12.436 12.608 1.275 1.00 86.94 88 LYS A O 1
ATOM 675 N N . ALA A 1 89 ? 13.950 14.194 1.785 1.00 89.56 89 ALA A N 1
ATOM 676 C CA . ALA A 1 89 ? 13.442 14.466 3.125 1.00 89.56 89 ALA A CA 1
ATOM 677 C C . ALA A 1 89 ? 12.038 15.093 3.077 1.00 89.56 89 ALA A C 1
ATOM 679 O O . ALA A 1 89 ? 11.140 14.636 3.785 1.00 89.56 89 ALA A O 1
ATOM 680 N N . ALA A 1 90 ? 11.817 16.069 2.189 1.00 91.75 90 ALA A N 1
ATOM 681 C CA . ALA A 1 90 ? 10.512 16.693 1.982 1.00 91.75 90 ALA A CA 1
ATOM 682 C C . ALA A 1 90 ? 9.455 15.676 1.524 1.00 91.75 90 ALA A C 1
ATOM 684 O O . ALA A 1 90 ? 8.374 15.615 2.110 1.00 91.75 90 ALA A O 1
ATOM 685 N N . LEU A 1 91 ? 9.788 14.822 0.548 1.00 90.69 91 LEU A N 1
ATOM 686 C CA . LEU A 1 91 ? 8.905 13.743 0.101 1.00 90.69 91 LEU A CA 1
ATOM 687 C C . LEU A 1 91 ? 8.588 12.761 1.239 1.00 90.69 91 LEU A C 1
ATOM 689 O O . LEU A 1 91 ? 7.441 12.355 1.406 1.00 90.69 91 LEU A O 1
ATOM 693 N N . THR A 1 92 ? 9.591 12.380 2.032 1.00 91.75 92 THR A N 1
ATOM 694 C CA . THR A 1 92 ? 9.402 11.465 3.168 1.00 91.75 92 THR A CA 1
ATOM 695 C C . THR A 1 92 ? 8.433 12.064 4.186 1.00 91.75 92 THR A C 1
ATOM 697 O O . THR A 1 92 ? 7.488 11.393 4.601 1.00 91.75 92 THR A O 1
ATOM 700 N N . ARG A 1 93 ? 8.594 13.354 4.514 1.00 93.25 93 ARG A N 1
ATOM 701 C CA . ARG A 1 93 ? 7.682 14.086 5.402 1.00 93.25 93 ARG A CA 1
ATOM 702 C C . ARG A 1 93 ? 6.269 14.186 4.824 1.00 93.25 93 ARG A C 1
ATOM 704 O O . ARG A 1 93 ? 5.309 13.986 5.561 1.00 93.25 93 ARG A O 1
ATOM 711 N N . GLU A 1 94 ? 6.120 14.448 3.525 1.00 93.19 94 GLU A N 1
ATOM 712 C CA . GLU A 1 94 ? 4.812 14.464 2.849 1.00 93.19 94 GLU A CA 1
ATOM 713 C C . GLU A 1 94 ? 4.098 13.112 2.966 1.00 93.19 94 GLU A C 1
ATOM 715 O O . GLU A 1 94 ? 2.921 13.048 3.332 1.00 93.19 94 GLU A O 1
ATOM 720 N N . LEU A 1 95 ? 4.817 12.017 2.706 1.00 92.81 95 LEU A N 1
ATOM 721 C CA . LEU A 1 95 ? 4.264 10.671 2.815 1.00 92.81 95 LEU A CA 1
ATOM 722 C C . LEU A 1 95 ? 3.913 10.319 4.261 1.00 92.81 95 LEU A C 1
ATOM 724 O O . LEU A 1 95 ? 2.853 9.737 4.493 1.00 92.81 95 LEU A O 1
ATOM 728 N N . ALA A 1 96 ? 4.753 10.701 5.224 1.00 95.19 96 ALA A N 1
ATOM 729 C CA . ALA A 1 96 ? 4.482 10.503 6.641 1.00 95.19 96 ALA A CA 1
ATOM 730 C C . ALA A 1 96 ? 3.222 11.265 7.081 1.00 95.19 96 ALA A C 1
ATOM 732 O O . ALA A 1 96 ? 2.317 10.652 7.638 1.00 95.19 96 ALA A O 1
ATOM 733 N N . MET A 1 97 ? 3.086 12.553 6.739 1.00 94.88 97 MET A N 1
ATOM 734 C CA . MET A 1 97 ? 1.867 13.331 7.016 1.00 94.88 97 MET A CA 1
ATOM 735 C C . MET A 1 97 ? 0.623 12.660 6.421 1.00 94.88 97 MET A C 1
ATOM 737 O O . MET A 1 97 ? -0.382 12.460 7.104 1.00 94.88 97 MET A O 1
ATOM 741 N N . LYS A 1 98 ? 0.696 12.249 5.151 1.00 94.25 98 LYS A N 1
ATOM 742 C CA . LYS A 1 98 ? -0.418 11.596 4.458 1.00 94.25 98 LYS A CA 1
ATOM 743 C C . LYS A 1 98 ? -0.828 10.277 5.119 1.00 94.25 98 LYS A C 1
ATOM 745 O O . LYS A 1 98 ? -2.021 10.048 5.323 1.00 94.25 98 LYS A O 1
ATOM 750 N N . TYR A 1 99 ? 0.129 9.385 5.380 1.00 94.94 99 TYR A N 1
ATOM 751 C CA . TYR A 1 99 ? -0.156 8.009 5.794 1.00 94.94 99 TYR A CA 1
ATOM 752 C C . TYR A 1 99 ? -0.243 7.814 7.306 1.00 94.94 99 TYR A C 1
ATOM 754 O O . TYR A 1 99 ? -0.922 6.873 7.710 1.00 94.94 99 TYR A O 1
ATOM 762 N N . LEU A 1 100 ? 0.392 8.668 8.115 1.00 96.25 100 LEU A N 1
ATOM 763 C CA . LEU A 1 100 ? 0.423 8.558 9.579 1.00 96.25 100 LEU A CA 1
ATOM 764 C C . LEU A 1 100 ? -0.508 9.559 10.285 1.00 96.25 100 LEU A C 1
ATOM 766 O O . LEU A 1 100 ? -0.944 9.268 11.393 1.00 96.25 100 LEU A O 1
ATOM 770 N N . SER A 1 101 ? -0.890 10.668 9.633 1.00 95.38 101 SER A N 1
ATOM 771 C CA . SER A 1 101 ? -1.882 11.627 10.156 1.00 95.38 101 SER A CA 1
ATOM 772 C C . SER A 1 101 ? -3.180 11.617 9.329 1.00 95.38 101 SER A C 1
ATOM 774 O O . SER A 1 101 ? -4.186 11.060 9.771 1.00 95.38 101 SER A O 1
ATOM 776 N N . LEU A 1 102 ? -3.176 12.149 8.102 1.00 95.56 102 LEU A N 1
ATOM 777 C CA . LEU A 1 102 ? -4.418 12.529 7.411 1.00 95.56 102 LEU A CA 1
ATOM 778 C C . LEU A 1 102 ? -5.350 11.343 7.122 1.00 95.56 102 LEU A C 1
ATOM 780 O O . LEU A 1 102 ? -6.545 11.390 7.413 1.00 95.56 102 LEU A O 1
ATOM 784 N N . ILE A 1 103 ? -4.816 10.270 6.530 1.00 94.75 103 ILE A N 1
ATOM 785 C CA . ILE A 1 103 ? -5.591 9.060 6.220 1.00 94.75 103 ILE A CA 1
ATOM 786 C C . ILE A 1 103 ? -6.108 8.369 7.489 1.00 94.75 103 ILE A C 1
ATOM 788 O O . ILE A 1 103 ? -7.317 8.135 7.557 1.00 94.75 103 ILE A O 1
ATOM 792 N N . PRO A 1 104 ? -5.259 8.021 8.478 1.00 96.62 104 PRO A N 1
ATOM 793 C CA . PRO A 1 104 ? -5.739 7.308 9.650 1.00 96.62 104 PRO A CA 1
ATOM 794 C C . PRO A 1 104 ? -6.686 8.151 10.502 1.00 96.62 104 PRO A C 1
ATOM 796 O O . PRO A 1 104 ? -7.638 7.582 11.016 1.00 96.62 104 PRO A O 1
ATOM 799 N N . GLN A 1 105 ? -6.520 9.476 10.603 1.00 96.12 105 GLN A N 1
ATOM 800 C CA . GLN A 1 105 ? -7.491 10.331 11.300 1.00 96.12 105 GLN A CA 1
ATOM 801 C C . GLN A 1 105 ? -8.847 10.375 10.585 1.00 96.12 105 GLN A C 1
ATOM 803 O O . GLN A 1 105 ? -9.887 10.216 11.225 1.00 96.12 105 GLN A O 1
ATOM 808 N N . ARG A 1 106 ? -8.850 10.531 9.252 1.00 95.50 106 ARG A N 1
ATOM 809 C CA . ARG A 1 106 ? -10.082 10.469 8.449 1.00 95.50 106 ARG A CA 1
ATOM 810 C C . ARG A 1 106 ? -10.811 9.145 8.665 1.00 95.50 106 ARG A C 1
ATOM 812 O O . ARG A 1 106 ? -12.024 9.132 8.836 1.00 95.50 106 ARG A O 1
ATOM 819 N N . ASP A 1 107 ? -10.079 8.036 8.649 1.00 96.25 107 ASP A N 1
ATOM 820 C CA . ASP A 1 107 ? -10.675 6.707 8.777 1.00 96.25 107 ASP A CA 1
ATOM 821 C C . ASP A 1 107 ? -11.027 6.374 10.241 1.00 96.25 107 ASP A C 1
ATOM 823 O O . ASP A 1 107 ? -11.994 5.656 10.487 1.00 96.25 107 ASP A O 1
ATOM 827 N N . ALA A 1 108 ? -10.324 6.946 11.227 1.00 97.50 108 ALA A N 1
ATOM 828 C CA . ALA A 1 108 ? -10.661 6.834 12.650 1.00 97.50 108 ALA A CA 1
ATOM 829 C C . ALA A 1 108 ? -12.057 7.384 12.955 1.00 97.50 108 ALA A C 1
ATOM 831 O O . ALA A 1 108 ? -12.721 6.916 13.879 1.00 97.50 108 ALA A O 1
ATOM 832 N N . PHE A 1 109 ? -12.517 8.345 12.151 1.00 96.06 109 PHE A N 1
ATOM 833 C CA . PHE A 1 109 ? -13.818 8.981 12.296 1.00 96.06 109 PHE A CA 1
ATOM 834 C C . PHE A 1 109 ? -14.986 7.984 12.241 1.00 96.06 109 PHE A C 1
ATOM 836 O O . PHE A 1 109 ? -16.001 8.196 12.897 1.00 96.06 109 PHE A O 1
ATOM 843 N N . ILE A 1 110 ? -14.843 6.876 11.501 1.00 95.56 110 ILE A N 1
ATOM 844 C CA . ILE A 1 110 ? -15.877 5.833 11.377 1.00 95.56 110 ILE A CA 1
ATOM 845 C C . ILE A 1 110 ? -15.666 4.644 12.327 1.00 95.56 110 ILE A C 1
ATOM 847 O O . ILE A 1 110 ? -16.448 3.690 12.308 1.00 95.56 110 ILE A O 1
ATOM 851 N N . SER A 1 111 ? -14.630 4.672 13.169 1.00 96.56 111 SER A N 1
ATOM 852 C CA . SER A 1 111 ? -14.271 3.542 14.036 1.00 96.56 111 SER A CA 1
ATOM 853 C C . SER A 1 111 ? -15.254 3.308 15.180 1.00 96.56 111 SER A C 1
ATOM 855 O O . SER A 1 111 ? -15.369 2.179 15.660 1.00 96.56 111 SER A O 1
ATOM 857 N N . GLY A 1 112 ? -15.982 4.343 15.607 1.00 95.75 112 GLY A N 1
ATOM 858 C CA . GLY A 1 112 ? -16.777 4.299 16.833 1.00 95.75 112 GLY A CA 1
ATOM 859 C C . GLY A 1 112 ? -15.889 4.202 18.071 1.00 95.75 112 GLY A C 1
ATOM 860 O O . GLY A 1 112 ? -14.726 4.583 18.039 1.00 95.75 112 GLY A O 1
ATOM 861 N N . SER A 1 113 ? -16.407 3.627 19.155 1.00 94.12 113 SER A N 1
ATOM 862 C CA . SER A 1 113 ? -15.696 3.495 20.438 1.00 94.12 113 SER A CA 1
ATOM 863 C C . SER A 1 113 ? -14.555 2.460 20.463 1.00 94.12 113 SER A C 1
ATOM 865 O O . SER A 1 113 ? -14.028 2.142 21.531 1.00 94.12 113 SER A O 1
ATOM 867 N N . ALA A 1 114 ? -14.161 1.912 19.309 1.00 95.06 114 ALA A N 1
ATOM 868 C CA . ALA A 1 114 ? -13.004 1.027 19.214 1.00 95.06 114 ALA A CA 1
ATOM 869 C C . ALA A 1 114 ? -11.689 1.800 19.446 1.00 95.06 114 ALA A C 1
ATOM 871 O O . ALA A 1 114 ? -11.586 2.964 19.049 1.00 95.06 114 ALA A O 1
ATOM 872 N N . PRO A 1 115 ? -10.655 1.165 20.030 1.00 97.88 115 PRO A N 1
ATOM 873 C CA . PRO A 1 115 ? -9.318 1.743 20.050 1.00 97.88 115 PRO A CA 1
ATOM 874 C C . PRO A 1 115 ? -8.785 1.927 18.627 1.00 97.88 115 PRO A C 1
ATOM 876 O O . PRO A 1 115 ? -8.876 1.012 17.806 1.00 97.88 115 PRO A O 1
ATOM 879 N N . VAL A 1 116 ? -8.188 3.080 18.343 1.00 98.56 116 VAL A N 1
ATOM 880 C CA . VAL A 1 116 ? -7.511 3.360 17.073 1.00 98.56 116 VAL A CA 1
ATOM 881 C C . VAL A 1 116 ? -6.038 3.602 17.351 1.00 98.56 116 VAL A C 1
ATOM 883 O O . VAL A 1 116 ? -5.683 4.492 18.122 1.00 98.56 116 VAL A O 1
ATOM 886 N N . ILE A 1 117 ? -5.184 2.803 16.715 1.00 98.62 117 ILE A N 1
ATOM 887 C CA . ILE A 1 117 ? -3.736 2.942 16.814 1.00 98.62 117 ILE A CA 1
ATOM 888 C C . ILE A 1 117 ? -3.270 3.997 15.812 1.00 98.62 117 ILE A C 1
ATOM 890 O O . ILE A 1 117 ? -3.493 3.862 14.606 1.00 98.62 117 ILE A O 1
ATOM 894 N N . LEU A 1 118 ? -2.605 5.027 16.321 1.00 98.19 118 LEU A N 1
ATOM 895 C CA . LEU A 1 118 ? -1.971 6.090 15.553 1.00 98.19 118 LEU A CA 1
ATOM 896 C C . LEU A 1 118 ? -0.457 6.061 15.784 1.00 98.19 118 LEU A C 1
ATOM 898 O O . LEU A 1 118 ? 0.024 5.652 16.845 1.00 98.19 118 LEU A O 1
ATOM 902 N N . PHE A 1 119 ? 0.296 6.494 14.778 1.00 97.25 119 PHE A N 1
ATOM 903 C CA . PHE A 1 119 ? 1.754 6.542 14.825 1.00 97.25 119 PHE A CA 1
ATOM 904 C C . PHE A 1 119 ? 2.219 7.980 14.666 1.00 97.25 119 PHE A C 1
ATOM 906 O O . PHE A 1 119 ? 1.653 8.724 13.867 1.00 97.25 119 PHE A O 1
ATOM 913 N N . HIS A 1 120 ? 3.254 8.355 15.410 1.00 95.56 120 HIS A N 1
ATOM 914 C CA . HIS A 1 120 ? 3.839 9.685 15.294 1.00 95.56 120 HIS A CA 1
ATOM 915 C C . HIS A 1 120 ? 4.583 9.851 13.967 1.00 95.56 120 HIS A C 1
ATOM 917 O O . HIS A 1 120 ? 5.261 8.926 13.507 1.00 95.56 120 HIS A O 1
ATOM 923 N N . ILE A 1 121 ? 4.472 11.039 13.367 1.00 94.62 121 ILE A N 1
ATOM 924 C CA . ILE A 1 121 ? 5.228 11.402 12.159 1.00 94.62 121 ILE A CA 1
ATOM 925 C C . ILE A 1 121 ? 6.724 11.389 12.476 1.00 94.62 121 ILE A C 1
ATOM 927 O O . ILE A 1 121 ? 7.516 10.787 11.750 1.00 94.62 121 ILE A O 1
ATOM 931 N N . ASP A 1 122 ? 7.079 12.018 13.594 1.00 92.25 122 ASP A N 1
ATOM 932 C CA . ASP A 1 122 ? 8.406 11.978 14.185 1.00 92.25 122 ASP A CA 1
ATOM 933 C C . ASP A 1 122 ? 8.260 11.755 15.691 1.00 92.25 122 ASP A C 1
ATOM 935 O O . ASP A 1 122 ? 7.767 12.612 16.419 1.00 92.25 122 ASP A O 1
ATOM 939 N N . HIS A 1 123 ? 8.628 10.559 16.144 1.00 89.75 123 HIS A N 1
ATOM 940 C CA . HIS A 1 123 ? 8.544 10.188 17.554 1.00 89.75 123 HIS A CA 1
ATOM 941 C C . HIS A 1 123 ? 9.632 10.871 18.396 1.00 89.75 123 HIS A C 1
ATOM 943 O O . HIS A 1 123 ? 9.465 11.028 19.606 1.00 89.75 123 HIS A O 1
ATOM 949 N N . ASP A 1 124 ? 10.751 11.248 17.778 1.00 92.06 124 ASP A N 1
ATOM 950 C CA . ASP A 1 124 ? 11.912 11.767 18.495 1.00 92.06 124 ASP A CA 1
ATOM 951 C C . ASP A 1 124 ? 11.842 13.297 18.671 1.00 92.06 124 ASP A C 1
ATOM 953 O O . ASP A 1 124 ? 12.626 13.859 19.438 1.00 92.06 124 ASP A O 1
ATOM 957 N N . ASP A 1 125 ? 10.872 13.963 18.029 1.00 94.38 125 ASP A N 1
ATOM 958 C CA . ASP A 1 125 ? 10.539 15.378 18.216 1.00 94.38 125 ASP A CA 1
ATOM 959 C C . ASP A 1 125 ? 9.314 15.550 19.145 1.00 94.38 125 ASP A C 1
ATOM 961 O O . ASP A 1 125 ? 8.171 15.345 18.721 1.00 94.38 125 ASP A O 1
ATOM 965 N N . PRO A 1 126 ? 9.503 15.993 20.407 1.00 95.81 126 PRO A N 1
ATOM 966 C CA . PRO A 1 126 ? 8.402 16.209 21.344 1.00 95.81 126 PRO A CA 1
ATOM 967 C C . PRO A 1 126 ? 7.346 17.210 20.858 1.00 95.81 126 PRO A C 1
ATOM 969 O O . PRO A 1 126 ? 6.174 17.068 21.206 1.00 95.81 126 PRO A O 1
ATOM 972 N N . ALA A 1 127 ? 7.732 18.217 20.065 1.00 96.94 127 ALA A N 1
ATOM 973 C CA . ALA A 1 127 ? 6.784 19.194 19.537 1.00 96.94 127 ALA A CA 1
ATOM 974 C C . ALA A 1 127 ? 5.879 18.562 18.471 1.00 96.94 127 ALA A C 1
ATOM 976 O O . ALA A 1 127 ? 4.677 18.829 18.449 1.00 96.94 127 ALA A O 1
ATOM 977 N N . GLN A 1 128 ? 6.439 17.686 17.632 1.00 95.44 128 GLN A N 1
ATOM 978 C CA . GLN A 1 128 ? 5.672 16.909 16.661 1.00 95.44 128 GLN A CA 1
ATOM 979 C C . GLN A 1 128 ? 4.750 15.900 17.359 1.00 95.44 128 GLN A C 1
ATOM 981 O O . GLN A 1 128 ? 3.584 15.799 16.994 1.00 95.44 128 GLN A O 1
ATOM 986 N N . VAL A 1 129 ? 5.227 15.211 18.401 1.00 96.38 129 VAL A N 1
ATOM 987 C CA . VAL A 1 129 ? 4.415 14.270 19.198 1.00 96.38 129 VAL A CA 1
ATOM 988 C C . VAL A 1 129 ? 3.186 14.948 19.804 1.00 96.38 129 VAL A C 1
ATOM 990 O O . VAL A 1 129 ? 2.082 14.403 19.722 1.00 96.38 129 VAL A O 1
ATOM 993 N N . GLU A 1 130 ? 3.365 16.125 20.406 1.00 97.56 130 GLU A N 1
ATOM 994 C CA . GLU A 1 130 ? 2.263 16.907 20.978 1.00 97.56 130 GLU A CA 1
ATOM 995 C C . GLU A 1 130 ? 1.294 17.383 19.887 1.00 97.56 130 GLU A C 1
ATOM 997 O O . GLU A 1 130 ? 0.077 17.264 20.029 1.00 97.56 130 GLU A O 1
ATOM 1002 N N . HIS A 1 131 ? 1.831 17.863 18.763 1.00 96.88 131 HIS A N 1
ATOM 1003 C CA . HIS A 1 131 ? 1.031 18.312 17.629 1.00 96.88 131 HIS A CA 1
ATOM 1004 C C . HIS A 1 131 ? 0.174 17.188 17.029 1.00 96.88 131 HIS A C 1
ATOM 1006 O O . HIS A 1 131 ? -1.026 17.379 16.836 1.00 96.88 131 HIS A O 1
ATOM 1012 N N . ASP A 1 132 ? 0.759 16.010 16.795 1.00 96.81 132 ASP A N 1
ATOM 1013 C CA . ASP A 1 132 ? 0.066 14.844 16.236 1.00 96.81 132 ASP A CA 1
ATOM 1014 C C . ASP A 1 132 ? -1.128 14.424 17.112 1.00 96.81 132 ASP A C 1
ATOM 1016 O O . ASP A 1 132 ? -2.191 14.060 16.600 1.00 96.81 132 ASP A O 1
ATOM 1020 N N . ARG A 1 133 ? -0.968 14.490 18.443 1.00 97.81 133 ARG A N 1
ATOM 1021 C CA . ARG A 1 133 ? -2.039 14.196 19.408 1.00 97.81 133 ARG A CA 1
ATOM 1022 C C . ARG A 1 133 ? -3.142 15.236 19.347 1.00 97.81 133 ARG A C 1
ATOM 1024 O O . ARG A 1 133 ? -4.301 14.871 19.155 1.00 97.81 133 ARG A O 1
ATOM 1031 N N . ALA A 1 134 ? -2.776 16.510 19.464 1.00 97.69 134 ALA A N 1
ATOM 1032 C CA . ALA A 1 134 ? -3.729 17.610 19.466 1.00 97.69 134 ALA A CA 1
ATOM 1033 C C . ALA A 1 134 ? -4.557 17.659 18.171 1.00 97.69 134 ALA A C 1
ATOM 1035 O O . ALA A 1 134 ? -5.766 17.883 18.221 1.00 97.69 134 ALA A O 1
ATOM 1036 N N . GLU A 1 135 ? -3.935 17.409 17.014 1.00 96.31 135 GLU A N 1
ATOM 1037 C CA . GLU A 1 135 ? -4.625 17.374 15.721 1.00 96.31 135 GLU A CA 1
ATOM 1038 C C . GLU A 1 135 ? -5.630 16.217 15.647 1.00 96.31 135 GLU A C 1
ATOM 1040 O O . GLU A 1 135 ? -6.801 16.434 15.326 1.00 96.31 135 GLU A O 1
ATOM 1045 N N . ALA A 1 136 ? -5.214 14.997 16.002 1.00 96.94 136 ALA A N 1
ATOM 1046 C CA . ALA A 1 136 ? -6.104 13.842 15.962 1.00 96.94 136 ALA A CA 1
ATOM 1047 C C . ALA A 1 136 ? -7.280 13.984 16.939 1.00 96.94 136 ALA A C 1
ATOM 1049 O O . ALA A 1 136 ? -8.420 13.680 16.582 1.00 96.94 136 ALA A O 1
ATOM 1050 N N . GLU A 1 137 ? -7.021 14.483 18.152 1.00 96.75 137 GLU A N 1
ATOM 1051 C CA . GLU A 1 137 ? -8.049 14.771 19.154 1.00 96.75 137 GLU A CA 1
ATOM 1052 C C . GLU A 1 137 ? -9.031 15.839 18.666 1.00 96.75 137 GLU A C 1
ATOM 1054 O O . GLU A 1 137 ? -10.246 15.666 18.803 1.00 96.75 137 GLU A O 1
ATOM 1059 N N . ALA A 1 138 ? -8.534 16.910 18.041 1.00 94.94 138 ALA A N 1
ATOM 1060 C CA . ALA A 1 138 ? -9.376 17.937 17.440 1.00 94.94 138 ALA A CA 1
ATOM 1061 C C . ALA A 1 138 ? -10.272 17.351 16.337 1.00 94.94 138 ALA A C 1
ATOM 1063 O O . ALA A 1 138 ? -11.479 17.608 16.343 1.00 94.94 138 ALA A O 1
ATOM 1064 N N . THR A 1 139 ? -9.723 16.509 15.455 1.00 93.81 139 THR A N 1
ATOM 1065 C CA . THR A 1 139 ? -10.469 15.846 14.373 1.00 93.81 139 THR A CA 1
ATOM 1066 C C . THR A 1 139 ? -11.619 14.986 14.903 1.00 93.81 139 THR A C 1
ATOM 1068 O O . THR A 1 139 ? -12.735 15.061 14.386 1.00 93.81 139 THR A O 1
ATOM 1071 N N . ILE A 1 140 ? -11.399 14.200 15.963 1.00 96.19 140 ILE A N 1
ATOM 1072 C CA . ILE A 1 140 ? -12.449 13.333 16.532 1.00 96.19 140 ILE A CA 1
ATOM 1073 C C . ILE A 1 140 ? -13.382 14.057 17.514 1.00 96.19 140 ILE A C 1
ATOM 1075 O O . ILE A 1 140 ? -14.412 13.507 17.912 1.00 96.19 140 ILE A O 1
ATOM 1079 N N . SER A 1 141 ? -13.039 15.277 17.940 1.00 95.12 141 SER A N 1
ATOM 1080 C CA . SER A 1 141 ? -13.753 15.994 19.005 1.00 95.12 141 SER A CA 1
ATOM 1081 C C . SER A 1 141 ? -15.226 16.254 18.683 1.00 95.12 141 SER A C 1
ATOM 1083 O O . SER A 1 141 ? -16.047 16.307 19.606 1.00 95.12 141 SER A O 1
ATOM 1085 N N . VAL A 1 142 ? -15.554 16.350 17.392 1.00 95.19 142 VAL A N 1
ATOM 1086 C CA . VAL A 1 142 ? -16.904 16.596 16.876 1.00 95.19 142 VAL A CA 1
ATOM 1087 C C . VAL A 1 142 ? -17.813 15.370 16.944 1.00 95.19 142 VAL A C 1
ATOM 1089 O O . VAL A 1 142 ? -19.020 15.520 16.811 1.00 95.19 142 VAL A O 1
ATOM 1092 N N . LEU A 1 143 ? -17.288 14.161 17.154 1.00 97.00 143 LEU A N 1
ATOM 1093 C CA . LEU A 1 143 ? -18.121 12.960 17.265 1.00 97.00 143 LEU A CA 1
ATOM 1094 C C . LEU A 1 143 ? -18.951 12.962 18.557 1.00 97.00 143 LEU A C 1
ATOM 1096 O O . LEU A 1 143 ? -18.548 13.515 19.583 1.00 97.00 143 LEU A O 1
ATOM 1100 N N . ALA A 1 144 ? -20.106 12.300 18.534 1.00 96.69 144 ALA A N 1
ATOM 1101 C CA . ALA A 1 144 ? -20.873 12.008 19.741 1.00 96.69 144 ALA A CA 1
ATOM 1102 C C . ALA A 1 144 ? -20.025 11.199 20.743 1.00 96.69 144 ALA A C 1
ATOM 1104 O O . ALA A 1 144 ? -19.228 10.348 20.352 1.00 96.69 144 ALA A O 1
ATOM 1105 N N . ALA A 1 145 ? -20.176 11.466 22.045 1.00 95.31 145 ALA A N 1
ATOM 1106 C CA . ALA A 1 145 ? -19.300 10.911 23.084 1.00 95.31 145 ALA A CA 1
ATOM 1107 C C . ALA A 1 145 ? -19.279 9.370 23.126 1.00 95.31 145 ALA A C 1
ATOM 1109 O O . ALA A 1 145 ? -18.247 8.783 23.428 1.00 95.31 145 ALA A O 1
ATOM 1110 N N . ASP A 1 146 ? -20.394 8.724 22.783 1.00 95.12 146 ASP A N 1
ATOM 1111 C CA . ASP A 1 146 ? -20.547 7.268 22.687 1.00 95.12 146 ASP A CA 1
ATOM 1112 C C . ASP A 1 146 ? -19.894 6.654 21.433 1.00 95.12 146 ASP A C 1
ATOM 1114 O O . ASP A 1 146 ? -19.732 5.436 21.357 1.00 95.12 146 ASP A O 1
ATOM 1118 N N . GLN A 1 147 ? -19.490 7.485 20.469 1.00 96.50 147 GLN A N 1
ATOM 1119 C CA . GLN A 1 147 ? -18.851 7.087 19.210 1.00 96.50 147 GLN A CA 1
ATOM 1120 C C . GLN A 1 147 ? -17.410 7.594 19.075 1.00 96.50 147 GLN A C 1
ATOM 1122 O O . GLN A 1 147 ? -16.784 7.364 18.041 1.00 96.50 147 GLN A O 1
ATOM 1127 N N . LYS A 1 148 ? -16.861 8.258 20.099 1.00 96.50 148 LYS A N 1
ATOM 1128 C CA . LYS A 1 148 ? -15.466 8.707 20.088 1.00 96.50 148 LYS A CA 1
ATOM 1129 C C . LYS A 1 148 ? -14.513 7.517 20.257 1.00 96.50 148 LYS A C 1
ATOM 1131 O O . LYS A 1 148 ? -14.646 6.795 21.249 1.00 96.50 148 LYS A O 1
ATOM 1136 N N . PRO A 1 149 ? -13.547 7.318 19.344 1.00 97.56 149 PRO A N 1
ATOM 1137 C CA . PRO A 1 149 ? -12.536 6.281 19.505 1.00 97.56 149 PRO A CA 1
ATOM 1138 C C . PRO A 1 149 ? -11.572 6.611 20.648 1.00 97.56 149 PRO A C 1
ATOM 1140 O O . PRO A 1 149 ? -11.274 7.776 20.915 1.00 97.56 149 PRO A O 1
ATOM 1143 N N . GLU A 1 150 ? -11.025 5.574 21.286 1.00 96.88 150 GLU A N 1
ATOM 1144 C CA . GLU A 1 150 ? -9.833 5.734 22.125 1.00 96.88 150 GLU A CA 1
ATOM 1145 C C . GLU A 1 150 ? -8.611 5.837 21.206 1.00 96.88 150 GLU A C 1
ATOM 1147 O O . GLU A 1 150 ? -8.230 4.856 20.567 1.00 96.88 150 GLU A O 1
ATOM 1152 N N . LEU A 1 151 ? -7.983 7.010 21.142 1.00 98.25 151 LEU A N 1
ATOM 1153 C CA . LEU A 1 151 ? -6.754 7.191 20.373 1.00 98.25 151 LEU A CA 1
ATOM 1154 C C . LEU A 1 151 ? -5.552 6.654 21.162 1.00 98.25 151 LEU A C 1
ATOM 1156 O O . LEU A 1 151 ? -5.242 7.123 22.258 1.00 98.25 151 LEU A O 1
ATOM 1160 N N . VAL A 1 152 ? -4.858 5.671 20.594 1.00 98.31 152 VAL A N 1
ATOM 1161 C CA . VAL A 1 152 ? -3.661 5.055 21.173 1.00 98.31 152 VAL A CA 1
ATOM 1162 C C . VAL A 1 152 ? -2.477 5.365 20.272 1.00 98.31 152 VAL A C 1
ATOM 1164 O O . VAL A 1 152 ? -2.393 4.881 19.150 1.00 98.31 152 VAL A O 1
ATOM 1167 N N . PHE A 1 153 ? -1.541 6.157 20.777 1.00 97.62 153 PHE A N 1
ATOM 1168 C CA . PHE A 1 153 ? -0.352 6.555 20.031 1.00 97.62 153 PHE A CA 1
ATOM 1169 C C . PHE A 1 153 ? 0.861 5.709 20.407 1.00 97.62 153 PHE A C 1
ATOM 1171 O O . PHE A 1 153 ? 1.079 5.434 21.589 1.00 97.62 153 PHE A O 1
ATOM 1178 N N . CYS A 1 154 ? 1.669 5.346 19.413 1.00 96.00 154 CYS A N 1
ATOM 1179 C CA . CYS A 1 154 ? 2.934 4.638 19.603 1.00 96.00 154 CYS A CA 1
ATOM 1180 C C . CYS A 1 154 ? 3.963 5.017 18.525 1.00 96.00 154 CYS A C 1
ATOM 1182 O O . CYS A 1 154 ? 3.652 5.710 17.556 1.00 96.00 154 CYS A O 1
ATOM 1184 N N . ALA A 1 155 ? 5.213 4.589 18.714 1.00 92.44 155 ALA A N 1
ATOM 1185 C CA . ALA A 1 155 ? 6.325 4.972 17.846 1.00 92.44 155 ALA A CA 1
ATOM 1186 C C . ALA A 1 155 ? 6.242 4.340 16.449 1.00 92.44 155 ALA A C 1
ATOM 1188 O O . ALA A 1 155 ? 6.572 4.977 15.451 1.00 92.44 155 ALA A O 1
ATOM 1189 N N . GLY A 1 156 ? 5.816 3.080 16.373 1.00 94.88 156 GLY A N 1
ATOM 1190 C CA . GLY A 1 156 ? 5.847 2.317 15.136 1.00 94.88 156 GLY A CA 1
ATOM 1191 C C . GLY A 1 156 ? 5.040 1.025 15.210 1.00 94.88 156 GLY A C 1
ATOM 1192 O O . GLY A 1 156 ? 4.611 0.607 16.288 1.00 94.88 156 GLY A O 1
ATOM 1193 N N . PRO A 1 157 ? 4.843 0.355 14.063 1.00 96.06 157 PRO A N 1
ATOM 1194 C CA . PRO A 1 157 ? 3.935 -0.779 13.933 1.00 96.06 157 PRO A CA 1
ATOM 1195 C C . PRO A 1 157 ? 4.394 -2.020 14.700 1.00 96.06 157 PRO A C 1
ATOM 1197 O O . PRO A 1 157 ? 3.599 -2.933 14.850 1.00 96.06 157 PRO A O 1
ATOM 1200 N N . ALA A 1 158 ? 5.643 -2.068 15.173 1.00 95.44 158 ALA A N 1
ATOM 1201 C CA . ALA A 1 158 ? 6.179 -3.159 15.987 1.00 95.44 158 ALA A CA 1
ATOM 1202 C C . ALA A 1 158 ? 6.137 -2.882 17.504 1.00 95.44 158 ALA A C 1
ATOM 1204 O O . ALA A 1 158 ? 6.512 -3.771 18.273 1.00 95.44 158 ALA A O 1
ATOM 1205 N N . ASP A 1 159 ? 5.691 -1.686 17.913 1.00 95.81 159 ASP A N 1
ATOM 1206 C CA . ASP A 1 159 ? 5.735 -1.170 19.289 1.00 95.81 159 ASP A CA 1
ATOM 1207 C C . ASP A 1 159 ? 4.329 -0.786 19.809 1.00 95.81 159 ASP A C 1
ATOM 1209 O O . ASP A 1 159 ? 4.167 0.120 20.626 1.00 95.81 159 ASP A O 1
ATOM 1213 N N . ILE A 1 160 ? 3.283 -1.459 19.320 1.00 97.69 160 ILE A N 1
ATOM 1214 C CA . ILE A 1 160 ? 1.896 -1.249 19.758 1.00 97.69 160 ILE A CA 1
ATOM 1215 C C . ILE A 1 160 ? 1.714 -1.806 21.184 1.00 97.69 160 ILE A C 1
ATOM 1217 O O . ILE A 1 160 ? 1.985 -2.995 21.402 1.00 97.69 160 ILE A O 1
ATOM 1221 N N . PRO A 1 161 ? 1.204 -1.008 22.146 1.00 97.38 161 PRO A N 1
ATOM 1222 C CA . PRO A 1 161 ? 1.094 -1.389 23.558 1.00 97.38 161 PRO A CA 1
ATOM 1223 C C . PRO A 1 161 ? -0.149 -2.256 23.832 1.00 97.38 161 PRO A C 1
ATOM 1225 O O . PRO A 1 161 ? -1.047 -1.880 24.588 1.00 97.38 161 PRO A O 1
ATOM 1228 N N . VAL A 1 162 ? -0.239 -3.425 23.190 1.00 97.62 162 VAL A N 1
ATOM 1229 C CA . VAL A 1 162 ? -1.449 -4.269 23.225 1.00 97.62 162 VAL A CA 1
ATOM 1230 C C . VAL A 1 162 ? -1.797 -4.766 24.630 1.00 97.62 162 VAL A C 1
ATOM 1232 O O . VAL A 1 162 ? -2.968 -4.736 25.000 1.00 97.62 162 VAL A O 1
ATOM 1235 N N . GLN A 1 163 ? -0.807 -5.149 25.445 1.00 96.19 163 GLN A N 1
ATOM 1236 C CA . GLN A 1 163 ? -1.048 -5.624 26.812 1.00 96.19 163 GLN A CA 1
ATOM 1237 C C . GLN A 1 163 ? -1.520 -4.489 27.727 1.00 96.19 163 GLN A C 1
ATOM 1239 O O . GLN A 1 163 ? -2.508 -4.641 28.440 1.00 96.19 163 GLN A O 1
ATOM 1244 N N . GLU A 1 164 ? -0.847 -3.338 27.677 1.00 97.00 164 GLU A N 1
ATOM 1245 C CA . GLU A 1 164 ? -1.164 -2.170 28.511 1.00 97.00 164 GLU A CA 1
ATOM 1246 C C . GLU A 1 164 ? -2.561 -1.615 28.212 1.00 97.00 164 GLU A C 1
ATOM 1248 O O . GLU A 1 164 ? -3.251 -1.126 29.105 1.00 97.00 164 GLU A O 1
ATOM 1253 N N . LYS A 1 165 ? -2.991 -1.714 26.950 1.00 97.06 165 LYS A N 1
ATOM 1254 C CA . LYS A 1 165 ? -4.300 -1.250 26.478 1.00 97.06 165 LYS A CA 1
ATOM 1255 C C . LYS A 1 165 ? -5.384 -2.328 26.471 1.00 97.06 165 LYS A C 1
ATOM 1257 O O . LYS A 1 165 ? -6.507 -2.045 26.047 1.00 97.06 165 LYS A O 1
ATOM 1262 N N . GLY A 1 166 ? -5.068 -3.541 26.933 1.00 96.62 166 GLY A N 1
ATOM 1263 C CA . GLY A 1 166 ? -6.000 -4.671 26.977 1.00 96.62 166 GLY A CA 1
ATOM 1264 C C . GLY A 1 166 ? -6.588 -5.025 25.608 1.00 96.62 166 GLY A C 1
ATOM 1265 O O . GLY A 1 166 ? -7.769 -5.349 25.519 1.00 96.62 166 GLY A O 1
ATOM 1266 N N . ILE A 1 167 ? -5.806 -4.868 24.537 1.00 97.25 167 ILE A N 1
ATOM 1267 C CA . ILE A 1 167 ? -6.223 -5.142 23.158 1.00 97.25 167 ILE A CA 1
ATOM 1268 C C . ILE A 1 167 ? -6.098 -6.643 22.898 1.00 97.25 167 ILE A C 1
ATOM 1270 O O . ILE A 1 167 ? -5.008 -7.200 23.003 1.00 97.25 167 ILE A O 1
ATOM 1274 N N . ASP A 1 168 ? -7.200 -7.278 22.498 1.00 95.75 168 ASP A N 1
ATOM 1275 C CA . ASP A 1 168 ? -7.238 -8.723 22.236 1.00 95.75 168 ASP A CA 1
ATOM 1276 C C . ASP A 1 168 ? -6.845 -9.087 20.802 1.00 95.75 168 ASP A C 1
ATOM 1278 O O . ASP A 1 168 ? -6.520 -10.240 20.517 1.00 95.75 168 ASP A O 1
ATOM 1282 N N . VAL A 1 169 ? -7.031 -8.158 19.859 1.00 96.00 169 VAL A N 1
ATOM 1283 C CA . VAL A 1 169 ? -6.781 -8.370 18.428 1.00 96.00 169 VAL A CA 1
ATOM 1284 C C . VAL A 1 169 ? -6.718 -7.047 17.681 1.00 96.00 169 VAL A C 1
ATOM 1286 O O . VAL A 1 169 ? -7.401 -6.084 18.039 1.00 96.00 169 VAL A O 1
ATOM 1289 N N . ILE A 1 170 ? -5.949 -7.022 16.599 1.00 97.56 170 ILE A N 1
ATOM 1290 C CA . ILE A 1 170 ? -5.851 -5.878 15.697 1.00 97.56 170 ILE A CA 1
ATOM 1291 C C . ILE A 1 170 ? -6.573 -6.193 14.383 1.00 97.56 170 ILE A C 1
ATOM 1293 O O . ILE A 1 170 ? -6.271 -7.169 13.692 1.00 97.56 170 ILE A O 1
ATOM 1297 N N . ALA A 1 171 ? -7.525 -5.339 14.024 1.00 95.81 171 ALA A N 1
ATOM 1298 C CA . ALA A 1 171 ? -8.000 -5.187 12.658 1.00 95.81 171 ALA A CA 1
ATOM 1299 C C . ALA A 1 171 ? -7.165 -4.102 11.973 1.00 95.81 171 ALA A C 1
ATOM 1301 O O . ALA A 1 171 ? -6.817 -3.087 12.576 1.00 95.81 171 ALA A O 1
ATOM 1302 N N . TYR A 1 172 ? -6.817 -4.316 10.713 1.00 96.31 172 TYR A N 1
ATOM 1303 C CA . TYR A 1 172 ? -5.927 -3.427 9.982 1.00 96.31 172 TYR A CA 1
ATOM 1304 C C . TYR A 1 172 ? -6.461 -3.211 8.575 1.00 96.31 172 TYR A C 1
ATOM 1306 O O . TYR A 1 172 ? -6.953 -4.136 7.937 1.00 96.31 172 TYR A O 1
ATOM 1314 N N . LYS A 1 173 ? -6.372 -1.970 8.100 1.00 94.56 173 LYS A N 1
ATOM 1315 C CA . LYS A 1 173 ? -6.811 -1.590 6.755 1.00 94.56 173 LYS A CA 1
ATOM 1316 C C . LYS A 1 173 ? -5.832 -2.067 5.688 1.00 94.56 173 LYS A C 1
ATOM 1318 O O . LYS A 1 173 ? -6.230 -2.464 4.598 1.00 94.56 173 LYS A O 1
ATOM 1323 N N . LEU A 1 174 ? -4.541 -1.968 5.988 1.00 93.62 174 LEU A N 1
ATOM 1324 C CA . LEU A 1 174 ? -3.440 -2.346 5.113 1.00 93.62 174 LEU A CA 1
ATOM 1325 C C . LEU A 1 174 ? -2.416 -3.107 5.937 1.00 93.62 174 LEU A C 1
ATOM 1327 O O . LEU A 1 174 ? -2.119 -2.731 7.070 1.00 93.62 174 LEU A O 1
ATOM 1331 N N . MET A 1 175 ? -1.905 -4.199 5.377 1.00 95.50 175 MET A N 1
ATOM 1332 C CA . MET A 1 175 ? -0.937 -5.028 6.087 1.00 95.50 175 MET A CA 1
ATOM 1333 C C . MET A 1 175 ? 0.410 -4.304 6.186 1.00 95.50 175 MET A C 1
ATOM 1335 O O . MET A 1 175 ? 0.988 -3.938 5.167 1.00 95.50 175 MET A O 1
ATOM 1339 N N . VAL A 1 176 ? 0.921 -4.124 7.399 1.00 95.69 176 VAL A N 1
ATOM 1340 C CA . VAL A 1 176 ? 2.245 -3.543 7.673 1.00 95.69 176 VAL A CA 1
ATOM 1341 C C . VAL A 1 176 ? 3.129 -4.647 8.231 1.00 95.69 176 VAL A C 1
ATOM 1343 O O . VAL A 1 176 ? 2.687 -5.330 9.148 1.00 95.69 176 VAL A O 1
ATOM 1346 N N . ASP A 1 177 ? 4.357 -4.819 7.735 1.00 96.25 177 ASP A N 1
ATOM 1347 C CA . ASP A 1 177 ? 5.225 -5.947 8.135 1.00 96.25 177 ASP A CA 1
ATOM 1348 C C . ASP A 1 177 ? 5.367 -6.060 9.672 1.00 96.25 177 ASP A C 1
ATOM 1350 O O . ASP A 1 177 ? 5.291 -7.149 10.237 1.00 96.25 177 ASP A O 1
ATOM 1354 N N . GLY A 1 178 ? 5.480 -4.926 10.377 1.00 96.00 178 GLY A N 1
ATOM 1355 C CA . GLY A 1 178 ? 5.593 -4.890 11.842 1.00 96.00 178 GLY A CA 1
ATOM 1356 C C . GLY A 1 178 ? 4.391 -5.466 12.606 1.00 96.00 178 GLY A C 1
ATOM 1357 O O . GLY A 1 178 ? 4.544 -5.837 13.769 1.00 96.00 178 GLY A O 1
ATOM 1358 N N . LEU A 1 179 ? 3.224 -5.589 11.960 1.00 97.56 179 LEU A N 1
ATOM 1359 C CA . LEU A 1 179 ? 2.008 -6.121 12.576 1.00 97.56 179 LEU A CA 1
ATOM 1360 C C . LEU A 1 179 ? 1.994 -7.651 12.689 1.00 97.56 179 LEU A C 1
ATOM 1362 O O . LEU A 1 179 ? 1.215 -8.172 13.482 1.00 97.56 179 LEU A O 1
ATOM 1366 N N . GLU A 1 180 ? 2.843 -8.380 11.950 1.00 96.12 180 GLU A N 1
ATOM 1367 C CA . GLU A 1 180 ? 2.847 -9.859 11.936 1.00 96.12 180 GLU A CA 1
ATOM 1368 C C . GLU A 1 180 ? 3.061 -10.496 13.315 1.00 96.12 180 GLU A C 1
ATOM 1370 O O . GLU A 1 180 ? 2.753 -11.666 13.522 1.00 96.12 180 GLU A O 1
ATOM 1375 N N . ARG A 1 181 ? 3.599 -9.732 14.266 1.00 95.75 181 ARG A N 1
ATOM 1376 C CA . ARG A 1 181 ? 3.889 -10.199 15.621 1.00 95.75 181 ARG A CA 1
ATOM 1377 C C . ARG A 1 181 ? 2.691 -10.182 16.576 1.00 95.75 181 ARG A C 1
ATOM 1379 O O . ARG A 1 181 ? 2.845 -10.632 17.709 1.00 95.75 181 ARG A O 1
ATOM 1386 N N . TYR A 1 182 ? 1.559 -9.613 16.167 1.00 97.75 182 TYR A N 1
ATOM 1387 C CA . TYR A 1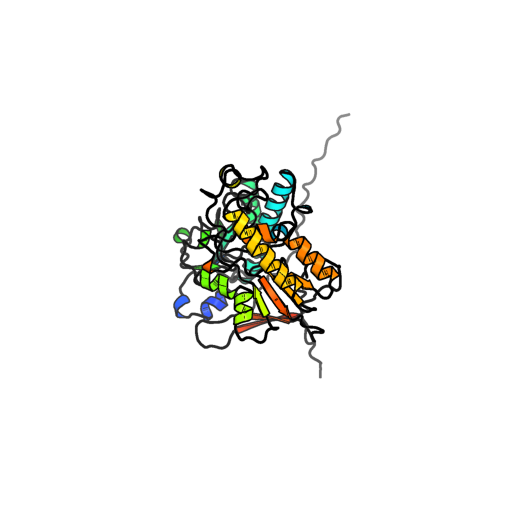 182 ? 0.363 -9.486 17.001 1.00 97.75 182 TYR A CA 1
ATOM 1388 C C . TYR A 1 182 ? -0.717 -10.485 16.601 1.00 97.75 182 TYR A C 1
ATOM 1390 O O . TYR A 1 182 ? -0.702 -11.048 15.509 1.00 97.75 182 TYR A O 1
ATOM 1398 N N . ASP A 1 183 ? -1.713 -10.638 17.471 1.00 96.94 183 ASP A N 1
ATOM 1399 C CA . ASP A 1 183 ? -2.952 -11.304 17.099 1.00 96.94 183 ASP A CA 1
ATOM 1400 C C . ASP A 1 183 ? -3.743 -10.417 16.137 1.00 96.94 183 ASP A C 1
ATOM 1402 O O . ASP A 1 183 ? -4.190 -9.315 16.472 1.00 96.94 183 ASP A O 1
ATOM 1406 N N . LEU A 1 184 ? -3.921 -10.918 14.919 1.00 96.50 184 LEU A N 1
ATOM 1407 C CA . LEU A 1 184 ? -4.556 -10.208 13.820 1.00 96.50 184 LEU A CA 1
ATOM 1408 C C . LEU A 1 184 ? -5.924 -10.805 13.497 1.00 96.50 184 LEU A C 1
ATOM 1410 O O . LEU A 1 184 ? -6.111 -12.022 13.508 1.00 96.50 184 LEU A O 1
ATOM 1414 N N . LEU A 1 185 ? -6.900 -9.941 13.201 1.00 92.31 185 LEU A N 1
ATOM 1415 C CA . LEU A 1 185 ? -8.282 -10.370 12.977 1.00 92.31 185 LEU A CA 1
ATOM 1416 C C . LEU A 1 185 ? -8.420 -11.239 11.720 1.00 92.31 185 LEU A C 1
ATOM 1418 O O . LEU A 1 185 ? -9.214 -12.180 11.705 1.00 92.31 185 LEU A O 1
ATOM 1422 N N . VAL A 1 186 ? -7.631 -10.918 10.695 1.00 92.00 186 VAL A N 1
ATOM 1423 C CA . VAL A 1 186 ? -7.513 -11.650 9.431 1.00 92.00 186 VAL A CA 1
ATOM 1424 C C . VAL A 1 186 ? -6.049 -12.031 9.241 1.00 92.00 186 VAL A C 1
ATOM 1426 O O . VAL A 1 186 ? -5.157 -11.235 9.543 1.00 92.00 186 VAL A O 1
ATOM 1429 N N . GLN A 1 187 ? -5.795 -13.237 8.731 1.00 95.38 187 GLN A N 1
ATOM 1430 C CA . GLN A 1 187 ? -4.439 -13.701 8.435 1.00 95.38 187 GLN A CA 1
ATOM 1431 C C . GLN A 1 187 ? -3.761 -12.787 7.393 1.00 95.38 187 GLN A C 1
ATOM 1433 O O . GLN A 1 187 ? -4.373 -12.531 6.353 1.00 95.38 187 GLN A O 1
ATOM 1438 N N . PRO A 1 188 ? -2.518 -12.322 7.630 1.00 96.50 188 PRO A N 1
ATOM 1439 C CA . PRO A 1 188 ? -1.816 -11.361 6.772 1.00 96.50 188 PRO A CA 1
ATOM 1440 C C . PRO A 1 188 ? -1.816 -11.669 5.275 1.00 96.50 188 PRO A C 1
ATOM 1442 O O . PRO A 1 188 ? -2.227 -10.834 4.470 1.00 96.50 188 PRO A O 1
ATOM 1445 N N . ASP A 1 189 ? -1.398 -12.878 4.898 1.00 96.44 189 ASP A N 1
ATOM 1446 C CA . ASP A 1 189 ? -1.274 -13.280 3.493 1.00 96.44 189 ASP A CA 1
ATOM 1447 C C . ASP A 1 189 ? -2.648 -13.331 2.809 1.00 96.44 189 ASP A C 1
ATOM 1449 O O . ASP A 1 189 ? -2.786 -12.915 1.660 1.00 96.44 189 ASP A O 1
ATOM 1453 N N . VAL A 1 190 ? -3.687 -13.751 3.541 1.00 94.69 190 VAL A N 1
ATOM 1454 C CA . VAL A 1 190 ? -5.075 -13.756 3.056 1.00 94.69 190 VAL A CA 1
ATOM 1455 C C . VAL A 1 190 ? -5.575 -12.329 2.862 1.00 94.69 190 VAL A C 1
ATOM 1457 O O . VAL A 1 190 ? -6.101 -12.008 1.799 1.00 94.69 190 VAL A O 1
ATOM 1460 N N . HIS A 1 191 ? -5.386 -11.455 3.854 1.00 94.75 191 HIS A N 1
ATOM 1461 C CA . HIS A 1 191 ? -5.809 -10.060 3.764 1.00 94.75 191 HIS A CA 1
ATOM 1462 C C . HIS A 1 191 ? -5.119 -9.341 2.600 1.00 94.75 191 HIS A C 1
ATOM 1464 O O . HIS A 1 191 ? -5.765 -8.639 1.819 1.00 94.75 191 HIS A O 1
ATOM 1470 N N . TRP A 1 192 ? -3.805 -9.517 2.459 1.00 95.06 192 TRP A N 1
ATOM 1471 C CA . TRP A 1 192 ? -3.046 -8.921 1.365 1.00 95.06 192 TRP A CA 1
ATOM 1472 C C . TRP A 1 192 ? -3.490 -9.476 0.006 1.00 95.06 192 TRP A C 1
ATOM 1474 O O . TRP A 1 192 ? -3.669 -8.702 -0.935 1.00 95.06 192 TRP A O 1
ATOM 1484 N N . PHE A 1 193 ? -3.725 -10.790 -0.100 1.00 93.81 193 PHE A N 1
ATOM 1485 C CA . PHE A 1 193 ? -4.199 -11.409 -1.336 1.00 93.81 193 PHE A CA 1
ATOM 1486 C C . PHE A 1 193 ? -5.585 -10.899 -1.730 1.00 93.81 193 PHE A C 1
ATOM 1488 O O . PHE A 1 193 ? -5.748 -10.452 -2.859 1.00 93.81 193 PHE A O 1
ATOM 1495 N N . VAL A 1 194 ? -6.565 -10.891 -0.822 1.00 92.19 194 VAL A N 1
ATOM 1496 C CA . VAL A 1 194 ? -7.943 -10.454 -1.123 1.00 92.19 194 VAL A CA 1
ATOM 1497 C C . VAL A 1 194 ? -7.998 -8.987 -1.562 1.00 92.19 194 VAL A C 1
ATOM 1499 O O . VAL A 1 194 ? -8.804 -8.633 -2.416 1.00 92.19 194 VAL A O 1
ATOM 1502 N N . ASN A 1 195 ? -7.096 -8.142 -1.056 1.00 91.25 195 ASN A N 1
ATOM 1503 C CA . ASN A 1 195 ? -6.974 -6.750 -1.500 1.00 91.25 195 ASN A CA 1
ATOM 1504 C C . ASN A 1 195 ? -6.263 -6.584 -2.858 1.00 91.25 195 ASN A C 1
ATOM 1506 O O . ASN A 1 195 ? -6.092 -5.459 -3.326 1.00 91.25 195 ASN A O 1
ATOM 1510 N N . SER A 1 196 ? -5.781 -7.662 -3.478 1.00 93.06 196 SER A N 1
ATOM 1511 C CA . SER A 1 196 ? -4.986 -7.594 -4.705 1.00 93.06 196 SER A CA 1
ATOM 1512 C C . SER A 1 196 ? -5.849 -7.593 -5.967 1.00 93.06 196 SER A C 1
ATOM 1514 O O . SER A 1 196 ? -6.928 -8.187 -6.023 1.00 93.06 196 SER A O 1
ATOM 1516 N N . LYS A 1 197 ? -5.344 -6.963 -7.033 1.00 93.19 197 LYS A N 1
ATOM 1517 C CA . LYS A 1 197 ? -6.021 -6.981 -8.340 1.00 93.19 197 LYS A CA 1
ATOM 1518 C C . LYS A 1 197 ? -6.060 -8.381 -8.962 1.00 93.19 197 LYS A C 1
ATOM 1520 O O . LYS A 1 197 ? -7.020 -8.692 -9.659 1.00 93.19 197 LYS A O 1
ATOM 1525 N N . ASP A 1 198 ? -5.067 -9.226 -8.689 1.00 92.44 198 ASP A N 1
ATOM 1526 C CA . ASP A 1 198 ? -5.069 -10.643 -9.075 1.00 92.44 198 ASP A CA 1
ATOM 1527 C C . ASP A 1 198 ? -6.229 -11.412 -8.429 1.00 92.44 198 ASP A C 1
ATOM 1529 O O . ASP A 1 198 ? -6.964 -12.113 -9.123 1.00 92.44 198 ASP A O 1
ATOM 1533 N N . ALA A 1 199 ? -6.458 -11.239 -7.122 1.00 93.56 199 ALA A N 1
ATOM 1534 C CA . ALA A 1 199 ? -7.588 -11.885 -6.456 1.00 93.56 199 ALA A CA 1
ATOM 1535 C C . ALA A 1 199 ? -8.923 -11.461 -7.075 1.00 93.56 199 ALA A C 1
ATOM 1537 O O . ALA A 1 199 ? -9.766 -12.317 -7.333 1.00 93.56 199 ALA A O 1
ATOM 1538 N N . LEU A 1 200 ? -9.090 -10.173 -7.398 1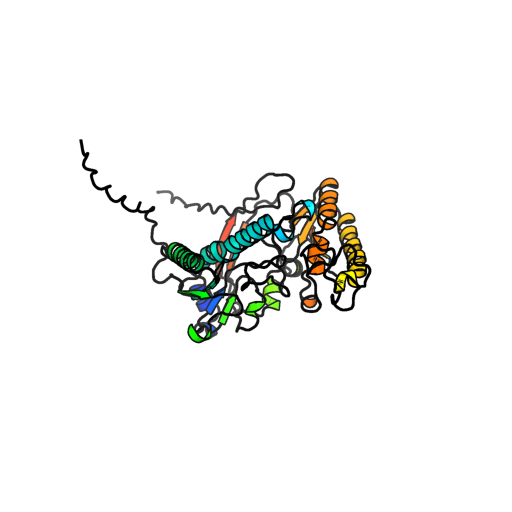.00 92.62 200 LEU A N 1
ATOM 1539 C CA . LEU A 1 200 ? -10.278 -9.696 -8.107 1.00 92.62 200 LEU A CA 1
ATOM 1540 C C . LEU A 1 200 ? -10.420 -10.355 -9.489 1.00 92.62 200 LEU A C 1
ATOM 1542 O O . LEU A 1 200 ? -11.497 -10.857 -9.807 1.00 92.62 200 LEU A O 1
ATOM 1546 N N . ALA A 1 201 ? -9.341 -10.421 -10.274 1.00 92.31 201 ALA A N 1
ATOM 1547 C CA . ALA A 1 201 ? -9.337 -11.062 -11.591 1.00 92.31 201 ALA A CA 1
ATOM 1548 C C . ALA A 1 201 ? -9.673 -12.567 -11.533 1.00 92.31 201 ALA A C 1
ATOM 1550 O O . ALA A 1 201 ? -10.238 -13.111 -12.480 1.00 92.31 201 ALA A O 1
ATOM 1551 N N . LYS A 1 202 ? -9.352 -13.239 -10.420 1.00 90.75 202 LYS A N 1
ATOM 1552 C CA . LYS A 1 202 ? -9.621 -14.669 -10.185 1.00 90.75 202 LYS A CA 1
ATOM 1553 C C . LYS A 1 202 ? -10.894 -14.949 -9.381 1.00 90.75 202 LYS A C 1
ATOM 1555 O O . LYS A 1 202 ? -11.236 -16.111 -9.188 1.00 90.75 202 LYS A O 1
ATOM 1560 N N . SER A 1 203 ? -11.591 -13.917 -8.909 1.00 92.75 203 SER A N 1
ATOM 1561 C CA . SER A 1 203 ? -12.699 -14.055 -7.950 1.00 92.75 203 SER A CA 1
ATOM 1562 C C . SER A 1 203 ? -13.951 -14.735 -8.516 1.00 92.75 203 SER A C 1
ATOM 1564 O O . SER A 1 203 ? -14.817 -15.148 -7.752 1.00 92.75 203 SER A O 1
ATOM 1566 N N . GLY A 1 204 ? -14.084 -14.813 -9.845 1.00 91.62 204 GLY A N 1
ATOM 1567 C CA . GLY A 1 204 ? -15.318 -15.240 -10.511 1.00 91.62 204 GLY A CA 1
ATOM 1568 C C . GLY A 1 204 ? -16.406 -14.161 -10.550 1.00 91.62 204 GLY A C 1
ATOM 1569 O O . GLY A 1 204 ? -17.444 -14.372 -11.176 1.00 91.62 204 GLY A O 1
ATOM 1570 N N . LEU A 1 205 ? -16.174 -12.995 -9.936 1.00 91.88 205 LEU A N 1
ATOM 1571 C CA . LEU A 1 205 ? -17.059 -11.845 -10.083 1.00 91.88 205 LEU A CA 1
ATOM 1572 C C . LEU A 1 205 ? -17.024 -11.322 -11.529 1.00 91.88 205 LEU A C 1
ATOM 1574 O O . LEU A 1 205 ? -15.980 -11.415 -12.190 1.00 91.88 205 LEU A O 1
ATOM 1578 N N . PRO A 1 206 ? -18.127 -10.725 -12.021 1.00 92.19 206 PRO A N 1
ATOM 1579 C CA . PRO A 1 206 ? -18.147 -10.057 -13.315 1.00 92.19 206 PRO A CA 1
ATOM 1580 C C . PRO A 1 206 ? -17.078 -8.960 -13.369 1.00 92.19 206 PRO A C 1
ATOM 1582 O O . PRO A 1 206 ? -17.205 -7.902 -12.758 1.00 92.19 206 PR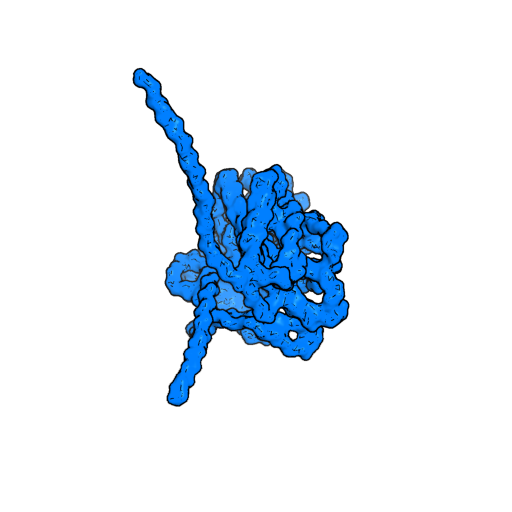O A O 1
ATOM 1585 N N . THR A 1 207 ? -15.998 -9.234 -14.093 1.00 92.38 207 THR A N 1
ATOM 1586 C CA . THR A 1 207 ? -14.862 -8.331 -14.282 1.00 92.38 207 THR A CA 1
ATOM 1587 C C . THR A 1 207 ? -14.473 -8.324 -15.760 1.00 92.38 207 THR A C 1
ATOM 1589 O O . THR A 1 207 ? -14.772 -9.286 -16.478 1.00 92.38 207 THR A O 1
ATOM 1592 N N . PRO A 1 208 ? -13.825 -7.258 -16.263 1.00 92.19 208 PRO A N 1
ATOM 1593 C CA . PRO A 1 208 ? -13.279 -7.280 -17.615 1.00 92.19 208 PRO A CA 1
ATOM 1594 C C . PRO A 1 208 ? -12.250 -8.405 -17.725 1.00 92.19 208 PRO A C 1
ATOM 1596 O O . PRO A 1 208 ? -11.569 -8.722 -16.745 1.00 92.19 208 PRO A O 1
ATOM 1599 N N . LYS A 1 209 ? -12.110 -9.010 -18.909 1.00 93.25 209 LYS A N 1
ATOM 1600 C CA . LYS A 1 209 ? -11.160 -10.115 -19.084 1.00 93.25 209 LYS A CA 1
ATOM 1601 C C . LYS A 1 209 ? -9.759 -9.637 -18.727 1.00 93.25 209 LYS A C 1
ATOM 1603 O O . LYS A 1 209 ? -9.334 -8.566 -19.161 1.00 93.25 209 LYS A O 1
ATOM 1608 N N . CYS A 1 210 ? -9.063 -10.434 -17.926 1.00 95.19 210 CYS A N 1
ATOM 1609 C CA . CYS A 1 210 ? -7.742 -10.110 -17.416 1.00 95.19 210 CYS A CA 1
ATOM 1610 C C . CYS A 1 210 ? -6.740 -11.209 -17.780 1.00 95.19 210 CYS A C 1
ATOM 1612 O O . CYS A 1 210 ? -7.023 -12.394 -17.618 1.00 95.19 210 CYS A O 1
ATOM 1614 N N . GLU A 1 211 ? -5.550 -10.805 -18.214 1.00 95.31 211 GLU A N 1
ATOM 1615 C CA . GLU A 1 211 ? -4.340 -11.620 -18.235 1.00 95.31 211 GLU A CA 1
ATOM 1616 C C . GLU A 1 211 ? -3.418 -11.137 -17.112 1.00 95.31 211 GLU A C 1
ATOM 1618 O O . GLU A 1 211 ? -3.167 -9.939 -16.963 1.00 95.31 211 GLU A O 1
ATOM 1623 N N . ILE A 1 212 ? -2.892 -12.076 -16.328 1.00 96.06 212 ILE A N 1
ATOM 1624 C CA . ILE A 1 212 ? -1.924 -11.779 -15.274 1.00 96.06 212 ILE A CA 1
ATOM 1625 C C . ILE A 1 212 ? -0.533 -12.143 -15.779 1.00 96.06 212 ILE A C 1
ATOM 1627 O O . ILE A 1 212 ? -0.257 -13.297 -16.114 1.00 96.06 212 ILE A O 1
ATOM 1631 N N . ILE A 1 213 ? 0.358 -11.159 -15.794 1.00 96.44 213 ILE A N 1
ATOM 1632 C CA . ILE A 1 213 ? 1.780 -11.350 -16.041 1.00 96.44 213 ILE A CA 1
ATOM 1633 C C . ILE A 1 213 ? 2.460 -11.501 -14.685 1.00 96.44 213 ILE A C 1
ATOM 1635 O O . ILE A 1 213 ? 2.664 -10.521 -13.970 1.00 96.44 213 ILE A O 1
ATOM 1639 N N . ASP A 1 214 ? 2.770 -12.741 -14.322 1.00 95.06 214 ASP A N 1
ATOM 1640 C CA . ASP A 1 214 ? 3.555 -13.043 -13.126 1.00 95.06 214 ASP A CA 1
ATOM 1641 C C . ASP A 1 214 ? 5.050 -12.953 -13.393 1.00 95.06 214 ASP A C 1
ATOM 1643 O O . ASP A 1 214 ? 5.456 -13.067 -14.549 1.00 95.06 214 ASP A O 1
ATOM 1647 N N . LEU A 1 215 ? 5.846 -12.822 -12.334 1.00 94.56 215 LEU A N 1
ATOM 1648 C CA . LEU A 1 215 ? 7.297 -12.990 -12.395 1.00 94.56 215 LEU A CA 1
ATOM 1649 C C . LEU A 1 215 ? 7.685 -14.457 -12.217 1.00 94.56 215 LEU A C 1
ATOM 1651 O O . LEU A 1 215 ? 7.110 -15.168 -11.395 1.00 94.56 215 LEU A O 1
ATOM 1655 N N . GLU A 1 216 ? 8.709 -14.888 -12.941 1.00 93.44 216 GLU A N 1
ATOM 1656 C CA . GLU A 1 216 ? 9.313 -16.204 -12.773 1.00 93.44 216 GLU A CA 1
ATOM 1657 C C . GLU A 1 216 ? 10.422 -16.116 -11.715 1.00 93.44 216 GLU A C 1
ATOM 1659 O O . GLU A 1 216 ? 11.556 -15.704 -11.973 1.00 93.44 216 GLU A O 1
ATOM 1664 N N . GLY A 1 217 ? 10.066 -16.464 -10.475 1.00 91.75 217 GLY A N 1
ATOM 1665 C CA . GLY A 1 217 ? 10.980 -16.451 -9.333 1.00 91.75 217 GLY A CA 1
ATOM 1666 C C . GLY A 1 217 ? 11.333 -15.043 -8.840 1.00 91.75 217 GLY A C 1
ATOM 1667 O O . GLY A 1 217 ? 10.511 -14.128 -8.843 1.00 91.75 217 GLY A O 1
ATOM 1668 N N . HIS A 1 218 ? 12.565 -14.883 -8.359 1.00 93.25 218 HIS A N 1
ATOM 1669 C CA . HIS A 1 218 ? 13.086 -13.629 -7.816 1.00 93.25 218 HIS A CA 1
ATOM 1670 C C . HIS A 1 218 ? 14.584 -13.496 -8.103 1.00 93.25 218 HIS A C 1
ATOM 1672 O O . HIS A 1 218 ? 15.289 -14.497 -8.227 1.00 93.25 218 HIS A O 1
ATOM 1678 N N . GLY A 1 219 ? 15.109 -12.267 -8.092 1.00 87.31 219 GLY A N 1
ATOM 1679 C CA . GLY A 1 219 ? 16.526 -12.012 -8.385 1.00 87.31 219 GLY A CA 1
ATOM 1680 C C . GLY A 1 219 ? 17.524 -12.668 -7.418 1.00 87.31 219 GLY A C 1
ATOM 1681 O O . GLY A 1 219 ? 18.704 -12.772 -7.740 1.00 87.31 219 GLY A O 1
ATOM 1682 N N . GLY A 1 220 ? 17.076 -13.118 -6.242 1.00 86.25 220 GLY A N 1
ATOM 1683 C CA . GLY A 1 220 ? 17.926 -13.750 -5.229 1.00 86.25 220 GLY A CA 1
ATOM 1684 C C . GLY A 1 220 ? 18.618 -12.737 -4.314 1.00 86.25 220 GLY A C 1
ATOM 1685 O O . GLY A 1 220 ? 18.338 -11.534 -4.345 1.00 86.25 220 GLY A O 1
ATOM 1686 N N . ALA A 1 221 ? 19.509 -13.229 -3.452 1.00 84.88 221 ALA A N 1
ATOM 1687 C CA . ALA A 1 221 ? 20.159 -12.408 -2.436 1.00 84.88 221 ALA A CA 1
ATOM 1688 C C . ALA A 1 221 ? 21.185 -11.423 -3.032 1.00 84.88 221 ALA A C 1
ATOM 1690 O O . ALA A 1 221 ? 21.926 -11.733 -3.962 1.00 84.88 221 ALA A O 1
ATOM 1691 N N . LYS A 1 222 ? 21.280 -10.226 -2.434 1.00 84.75 222 LYS A N 1
ATOM 1692 C CA . LYS A 1 222 ? 22.342 -9.240 -2.728 1.00 84.75 222 LYS A CA 1
ATOM 1693 C C . LYS A 1 222 ? 23.733 -9.821 -2.437 1.00 84.75 222 LYS A C 1
ATOM 1695 O O . LYS A 1 222 ? 24.662 -9.637 -3.223 1.00 84.75 222 LYS A O 1
ATOM 1700 N N . ARG A 1 223 ? 23.857 -10.543 -1.316 1.00 83.69 223 ARG A N 1
ATOM 1701 C CA . ARG A 1 223 ? 25.080 -11.252 -0.919 1.00 83.69 223 ARG A CA 1
ATOM 1702 C C . ARG A 1 223 ? 25.375 -12.371 -1.919 1.00 83.69 223 ARG A C 1
ATOM 1704 O O . ARG A 1 223 ? 24.534 -13.237 -2.120 1.00 83.69 223 ARG A O 1
ATOM 1711 N N . GLY A 1 224 ? 26.564 -12.342 -2.520 1.00 83.31 224 GLY A N 1
ATOM 1712 C CA . GLY A 1 224 ? 27.020 -13.363 -3.471 1.00 83.31 224 GLY A CA 1
ATOM 1713 C C . GLY A 1 224 ? 26.613 -13.140 -4.932 1.00 83.31 224 GLY A C 1
ATOM 1714 O O . GLY A 1 224 ? 26.879 -14.008 -5.752 1.00 83.31 224 GLY A O 1
ATOM 1715 N N . CYS A 1 225 ? 25.995 -12.003 -5.280 1.00 90.81 225 CYS A N 1
ATOM 1716 C CA . CYS A 1 225 ? 25.574 -11.728 -6.659 1.00 90.81 225 CYS A CA 1
ATOM 1717 C C . CYS A 1 225 ? 26.725 -11.251 -7.570 1.00 90.81 225 CYS A C 1
ATOM 1719 O O . CYS A 1 225 ? 27.041 -11.903 -8.558 1.00 90.81 225 CYS A O 1
ATOM 1721 N N . CYS A 1 226 ? 27.304 -10.082 -7.290 1.00 91.25 226 CYS A N 1
ATOM 1722 C CA . CYS A 1 226 ? 28.466 -9.507 -7.985 1.00 91.25 226 CYS A CA 1
ATOM 1723 C C . CYS A 1 226 ? 29.055 -8.366 -7.137 1.00 91.25 226 CYS A C 1
ATOM 1725 O O . CYS A 1 226 ? 28.421 -7.944 -6.166 1.00 91.25 226 CYS A O 1
ATOM 1727 N N . GLU A 1 227 ? 30.228 -7.845 -7.508 1.00 89.88 227 GLU A N 1
ATOM 1728 C CA . GLU A 1 227 ? 30.916 -6.779 -6.762 1.00 89.88 227 GLU A CA 1
ATOM 1729 C C . GLU A 1 227 ? 30.041 -5.534 -6.573 1.00 89.88 227 GLU A C 1
ATOM 1731 O O . GLU A 1 227 ? 29.838 -5.119 -5.437 1.00 89.88 227 GLU A O 1
ATOM 1736 N N . VAL A 1 228 ? 29.416 -5.026 -7.644 1.00 89.19 228 VAL A N 1
ATOM 1737 C CA . VAL A 1 228 ? 28.509 -3.859 -7.601 1.00 89.19 228 VAL A CA 1
ATOM 1738 C C . VAL A 1 228 ? 27.346 -4.077 -6.628 1.00 89.19 228 VAL A C 1
ATOM 1740 O O . VAL A 1 228 ? 26.973 -3.194 -5.860 1.00 89.19 228 VAL A O 1
ATOM 1743 N N . CYS A 1 229 ? 26.765 -5.278 -6.617 1.00 86.19 229 CYS A N 1
ATOM 1744 C CA . CYS A 1 229 ? 25.706 -5.610 -5.668 1.00 86.19 229 CYS A CA 1
ATOM 1745 C C . CYS A 1 229 ? 26.222 -5.658 -4.228 1.00 86.19 229 CYS A C 1
ATOM 1747 O O . CYS A 1 229 ? 25.502 -5.248 -3.326 1.00 86.19 229 CYS A O 1
ATOM 1749 N N . VAL A 1 230 ? 27.428 -6.170 -3.987 1.00 84.88 230 VAL A N 1
ATOM 1750 C CA . VAL A 1 230 ? 27.982 -6.312 -2.632 1.00 84.88 230 VAL A CA 1
ATOM 1751 C C . VAL A 1 230 ? 28.457 -4.969 -2.075 1.00 84.88 230 VAL A C 1
ATOM 1753 O O . VAL A 1 230 ? 28.245 -4.710 -0.893 1.00 84.88 230 VAL A O 1
ATOM 1756 N N . SER A 1 231 ? 29.021 -4.098 -2.913 1.00 79.75 231 SER A N 1
ATOM 1757 C CA . SER A 1 231 ? 29.548 -2.783 -2.526 1.00 79.75 231 SER A CA 1
ATOM 1758 C C . SER A 1 231 ? 28.474 -1.725 -2.248 1.00 79.75 231 SER A C 1
ATOM 1760 O O . SER A 1 231 ? 28.796 -0.658 -1.735 1.00 79.75 231 SER A O 1
ATOM 1762 N N . GLY A 1 232 ? 27.199 -2.018 -2.529 1.00 67.38 232 GLY A N 1
ATOM 1763 C CA . GLY A 1 232 ? 26.089 -1.098 -2.262 1.00 67.38 232 GLY A CA 1
ATOM 1764 C C . GLY A 1 232 ? 25.499 -0.406 -3.491 1.00 67.38 232 GLY A C 1
ATOM 1765 O O . GLY A 1 232 ? 24.667 0.477 -3.319 1.00 67.38 232 GLY A O 1
ATOM 1766 N N . GLY A 1 233 ? 25.840 -0.847 -4.705 1.00 63.31 233 GLY A N 1
ATOM 1767 C CA . GLY A 1 233 ? 25.251 -0.369 -5.958 1.00 63.31 233 GLY A CA 1
ATOM 1768 C C . GLY A 1 233 ? 25.984 0.813 -6.590 1.00 63.31 233 GLY A C 1
ATOM 1769 O O . GLY A 1 233 ? 27.148 1.066 -6.291 1.00 63.31 233 GLY A O 1
ATOM 1770 N N . ASP A 1 234 ? 25.285 1.540 -7.465 1.00 55.31 234 ASP A N 1
ATOM 1771 C CA . ASP A 1 234 ? 25.831 2.607 -8.324 1.00 55.31 234 ASP A CA 1
ATOM 1772 C C . ASP A 1 234 ? 26.100 3.940 -7.570 1.00 55.31 234 ASP A C 1
ATOM 1774 O O . ASP A 1 234 ? 26.133 5.010 -8.167 1.00 55.31 234 ASP A O 1
ATOM 1778 N N . GLY A 1 235 ? 26.259 3.908 -6.240 1.00 47.94 235 GLY A N 1
ATOM 1779 C CA . GLY A 1 235 ? 26.505 5.093 -5.400 1.00 47.94 235 GLY A CA 1
ATOM 1780 C C . GLY A 1 235 ? 25.270 5.951 -5.084 1.00 47.94 235 GLY A C 1
ATOM 1781 O O . GLY A 1 235 ? 25.335 6.841 -4.238 1.00 47.94 235 GLY A O 1
ATOM 1782 N N . GLU A 1 236 ? 24.121 5.671 -5.696 1.00 50.34 236 GLU A N 1
ATOM 1783 C CA . GLU A 1 236 ? 22.846 6.316 -5.379 1.00 50.34 236 GLU A CA 1
ATOM 1784 C C . GLU A 1 236 ? 22.132 5.522 -4.278 1.00 50.34 236 GLU A C 1
ATOM 1786 O O . GLU A 1 236 ? 21.941 4.321 -4.434 1.00 50.34 236 GLU A O 1
ATOM 1791 N N . GLY A 1 237 ? 21.734 6.167 -3.172 1.00 48.97 237 GLY A N 1
ATOM 1792 C CA . GLY A 1 237 ? 21.164 5.576 -1.941 1.00 48.97 237 GLY A CA 1
ATOM 1793 C C . GLY A 1 237 ? 19.859 4.756 -2.045 1.00 48.97 237 GLY A C 1
ATOM 1794 O O . GLY A 1 237 ? 19.035 4.799 -1.138 1.00 48.97 237 GLY A O 1
ATOM 1795 N N . ASN A 1 238 ? 19.659 4.000 -3.121 1.00 60.12 238 ASN A N 1
ATOM 1796 C CA . ASN A 1 238 ? 18.574 3.062 -3.374 1.00 60.12 238 ASN A CA 1
ATOM 1797 C C . ASN A 1 238 ? 19.041 1.623 -3.106 1.00 60.12 238 ASN A C 1
ATOM 1799 O O . ASN A 1 238 ? 19.026 0.774 -3.995 1.00 60.12 238 ASN A O 1
ATOM 1803 N N . GLU A 1 239 ? 19.451 1.334 -1.867 1.00 66.81 239 GLU A N 1
ATOM 1804 C CA . GLU A 1 239 ? 20.127 0.077 -1.503 1.00 66.81 239 GLU A CA 1
ATOM 1805 C C . GLU A 1 239 ? 19.326 -1.198 -1.856 1.00 66.81 239 GLU A C 1
ATOM 1807 O O . GLU A 1 239 ? 19.899 -2.267 -2.087 1.00 66.81 239 GLU A O 1
ATOM 1812 N N . PHE A 1 240 ? 17.993 -1.102 -1.913 1.00 84.00 240 PHE A N 1
ATOM 1813 C CA . PHE A 1 240 ? 17.134 -2.238 -2.249 1.00 84.00 240 PHE A CA 1
ATOM 1814 C C . PHE A 1 240 ? 17.038 -2.510 -3.759 1.00 84.00 240 PHE A C 1
ATOM 1816 O O . PHE A 1 240 ? 16.721 -3.636 -4.146 1.00 84.00 240 PHE A O 1
ATOM 1823 N N . VAL A 1 241 ? 17.313 -1.516 -4.610 1.00 89.94 241 VAL A N 1
ATOM 1824 C CA . VAL A 1 241 ? 17.165 -1.619 -6.067 1.00 89.94 241 VAL A CA 1
ATOM 1825 C C . VAL A 1 241 ? 18.327 -2.422 -6.657 1.00 89.94 241 VAL A C 1
ATOM 1827 O O . VAL A 1 241 ? 19.474 -2.281 -6.243 1.00 89.94 241 VAL A O 1
ATOM 1830 N N . ILE A 1 242 ? 18.044 -3.303 -7.618 1.00 91.56 242 ILE A N 1
ATOM 1831 C CA . ILE A 1 242 ? 19.074 -4.001 -8.396 1.00 91.56 242 ILE A CA 1
ATOM 1832 C C . ILE A 1 242 ? 19.838 -2.944 -9.211 1.00 91.56 242 ILE A C 1
ATOM 1834 O O . ILE A 1 242 ? 19.202 -2.303 -10.056 1.00 91.56 242 ILE A O 1
ATOM 1838 N N . PRO A 1 243 ? 21.159 -2.769 -9.011 1.00 91.00 243 PRO A N 1
ATOM 1839 C CA . PRO A 1 243 ? 21.953 -1.770 -9.730 1.00 91.00 243 PRO A CA 1
ATOM 1840 C C . PRO A 1 243 ? 21.863 -1.938 -11.247 1.00 91.00 243 PRO A C 1
ATOM 1842 O O . PRO A 1 243 ? 21.696 -3.059 -11.746 1.00 91.00 243 PRO A O 1
ATOM 1845 N N . VAL A 1 244 ? 21.973 -0.839 -11.996 1.00 90.56 244 VAL A N 1
ATOM 1846 C CA . VAL A 1 244 ? 21.951 -0.895 -13.467 1.00 90.56 244 VAL A CA 1
ATOM 1847 C C . VAL A 1 244 ? 23.174 -1.655 -13.971 1.00 90.56 244 VAL A C 1
ATOM 1849 O O . VAL A 1 244 ? 23.031 -2.493 -14.856 1.00 90.56 244 VAL A O 1
ATOM 1852 N N . ALA A 1 245 ? 24.328 -1.453 -13.329 1.00 91.88 245 ALA A N 1
ATOM 1853 C CA . ALA A 1 245 ? 25.575 -2.154 -13.628 1.00 91.88 245 ALA A CA 1
ATOM 1854 C C . ALA A 1 245 ? 25.658 -3.577 -13.030 1.00 91.88 245 ALA A C 1
ATOM 1856 O O . ALA A 1 245 ? 26.730 -4.177 -12.973 1.00 91.88 245 ALA A O 1
ATOM 1857 N N . CYS A 1 246 ? 24.553 -4.148 -12.535 1.00 92.88 246 CYS A N 1
ATOM 1858 C CA . CYS A 1 246 ? 24.567 -5.515 -12.024 1.00 92.88 246 CYS A CA 1
ATOM 1859 C C . CYS A 1 246 ? 24.699 -6.532 -13.169 1.00 92.88 246 CYS A C 1
ATOM 1861 O O . CYS A 1 246 ? 23.737 -6.794 -13.883 1.00 92.88 246 CYS A O 1
ATOM 1863 N N . GLU A 1 247 ? 25.865 -7.166 -13.286 1.00 93.06 247 GLU A N 1
ATOM 1864 C CA . GLU A 1 247 ? 26.119 -8.240 -14.267 1.00 93.06 247 GLU A CA 1
ATOM 1865 C C . GLU A 1 247 ? 25.903 -9.659 -13.703 1.00 93.06 247 GLU A C 1
ATOM 1867 O O . GLU A 1 247 ? 25.941 -10.651 -14.434 1.00 93.06 247 GLU A O 1
ATOM 1872 N N . GLY A 1 248 ? 25.674 -9.768 -12.389 1.00 94.38 248 GLY A N 1
ATOM 1873 C CA . GLY A 1 248 ? 25.429 -11.040 -11.708 1.00 94.38 248 GLY A CA 1
ATOM 1874 C C . GLY A 1 248 ? 24.002 -11.572 -11.890 1.00 94.38 248 GLY A C 1
ATOM 1875 O O . GLY A 1 248 ? 23.187 -11.007 -12.620 1.00 94.38 248 GLY A O 1
ATOM 1876 N N . ALA A 1 249 ? 23.672 -12.639 -11.155 1.00 93.38 249 ALA A N 1
ATOM 1877 C CA . ALA A 1 249 ? 22.393 -13.349 -11.274 1.00 93.38 249 ALA A CA 1
ATOM 1878 C C . ALA A 1 249 ? 21.155 -12.436 -11.145 1.00 93.38 249 ALA A C 1
ATOM 1880 O O . ALA A 1 249 ? 20.213 -12.568 -11.924 1.00 93.38 249 ALA A O 1
ATOM 1881 N N . ARG A 1 250 ? 21.174 -11.457 -10.224 1.00 94.31 250 ARG A N 1
ATOM 1882 C CA . ARG A 1 250 ? 20.071 -10.490 -10.044 1.00 94.31 250 ARG A CA 1
ATOM 1883 C C . ARG A 1 250 ? 19.818 -9.659 -11.302 1.00 94.31 250 ARG A C 1
ATOM 1885 O O . ARG A 1 250 ? 18.668 -9.454 -11.679 1.00 94.31 250 ARG A O 1
ATOM 1892 N N . GLY A 1 251 ? 20.884 -9.159 -11.925 1.00 95.19 251 GLY A N 1
ATOM 1893 C CA . GLY A 1 251 ? 20.800 -8.321 -13.118 1.00 95.19 251 GLY A CA 1
ATOM 1894 C C . GLY A 1 251 ? 20.393 -9.110 -14.357 1.00 95.19 251 GLY A C 1
ATOM 1895 O O . GLY A 1 251 ? 19.558 -8.642 -15.127 1.00 95.19 251 GLY A O 1
ATOM 1896 N N . GLN A 1 252 ? 20.903 -10.336 -14.499 1.00 95.81 252 GLN A N 1
ATOM 1897 C CA . GLN A 1 252 ? 20.511 -11.255 -15.573 1.00 95.81 252 GLN A CA 1
ATOM 1898 C C . GLN A 1 252 ? 19.030 -11.633 -15.481 1.00 95.81 252 GLN A C 1
ATOM 1900 O O . GLN A 1 252 ? 18.308 -11.508 -16.469 1.00 95.81 252 GLN A O 1
ATOM 1905 N N . TRP A 1 253 ? 18.561 -12.011 -14.286 1.00 96.50 253 TRP A N 1
ATOM 1906 C CA . TRP A 1 253 ? 17.142 -12.262 -14.027 1.00 96.50 253 TRP A CA 1
ATOM 1907 C C . TRP A 1 253 ? 16.292 -11.035 -14.360 1.00 96.50 253 TRP A C 1
ATOM 1909 O O . TRP A 1 253 ? 15.313 -11.146 -15.093 1.00 96.50 253 TRP A O 1
ATOM 1919 N N . PHE A 1 254 ? 16.700 -9.847 -13.896 1.00 96.69 254 PHE A N 1
ATOM 1920 C CA . PHE A 1 254 ? 15.984 -8.615 -14.216 1.00 96.69 254 PHE A CA 1
ATOM 1921 C C . PHE A 1 254 ? 15.891 -8.378 -15.729 1.00 96.69 254 PHE A C 1
ATOM 1923 O O . PHE A 1 254 ? 14.812 -8.073 -16.228 1.00 96.69 254 PHE A O 1
ATOM 1930 N N . ALA A 1 255 ? 16.993 -8.520 -16.468 1.00 96.62 255 ALA A N 1
ATOM 1931 C CA . ALA A 1 255 ? 17.014 -8.297 -17.911 1.00 96.62 255 ALA A CA 1
ATOM 1932 C C . ALA A 1 255 ? 16.073 -9.260 -18.656 1.00 96.62 255 ALA A C 1
ATOM 1934 O O . ALA A 1 255 ? 15.302 -8.824 -19.509 1.00 96.62 255 ALA A O 1
ATOM 1935 N N . GLN A 1 256 ? 16.090 -10.544 -18.292 1.00 97.00 256 GLN A N 1
ATOM 1936 C CA . GLN A 1 256 ? 15.233 -11.566 -18.900 1.00 97.00 256 GLN A CA 1
ATOM 1937 C C . GLN A 1 256 ? 13.750 -11.309 -18.610 1.00 97.00 256 GLN A C 1
ATOM 1939 O O . GLN A 1 256 ? 12.936 -11.213 -19.530 1.00 97.00 256 GLN A O 1
ATOM 1944 N N . GLU A 1 257 ? 13.406 -11.136 -17.335 1.00 97.44 257 GLU A N 1
ATOM 1945 C CA . GLU A 1 257 ? 12.017 -10.978 -16.911 1.00 97.44 257 GLU A CA 1
ATOM 1946 C C . GLU A 1 257 ? 11.420 -9.632 -17.329 1.00 97.44 257 GLU A C 1
ATOM 1948 O O . GLU A 1 257 ? 10.253 -9.568 -17.722 1.00 97.44 257 GLU A O 1
ATOM 1953 N N . SER A 1 258 ? 12.217 -8.558 -17.317 1.00 97.38 258 SER A N 1
ATOM 1954 C CA . SER A 1 258 ? 11.758 -7.253 -17.795 1.00 97.38 258 SER A CA 1
ATOM 1955 C C . SER A 1 258 ? 11.440 -7.281 -19.287 1.00 97.38 258 SER A C 1
ATOM 1957 O O . SER A 1 258 ? 10.372 -6.816 -19.678 1.00 97.38 258 SER A O 1
ATOM 1959 N N . GLU A 1 259 ? 12.293 -7.881 -20.121 1.00 97.75 259 GLU A N 1
ATOM 1960 C CA . GLU A 1 259 ? 12.019 -7.990 -21.554 1.00 97.75 259 GLU A CA 1
ATOM 1961 C C . GLU A 1 259 ? 10.783 -8.860 -21.818 1.00 97.75 259 GLU A C 1
ATOM 1963 O O . GLU A 1 259 ? 9.919 -8.464 -22.601 1.00 97.75 259 GLU A O 1
ATOM 1968 N N . ARG A 1 260 ? 10.616 -9.981 -21.101 1.00 97.75 260 ARG A N 1
ATOM 1969 C CA . ARG A 1 260 ? 9.417 -10.830 -21.207 1.00 97.75 260 ARG A CA 1
ATOM 1970 C C . ARG A 1 260 ? 8.132 -10.057 -20.891 1.00 97.75 260 ARG A C 1
ATOM 1972 O O . ARG A 1 260 ? 7.158 -10.147 -21.642 1.00 97.75 260 ARG A O 1
ATOM 1979 N N . ILE A 1 261 ? 8.130 -9.272 -19.813 1.00 97.81 261 ILE A N 1
ATOM 1980 C CA . ILE A 1 261 ? 7.000 -8.410 -19.433 1.00 97.81 261 ILE A CA 1
ATOM 1981 C C . ILE A 1 261 ? 6.713 -7.374 -20.520 1.00 97.81 261 ILE A C 1
ATOM 1983 O O . ILE A 1 261 ? 5.570 -7.224 -20.954 1.00 97.81 261 ILE A O 1
ATOM 1987 N N . LEU A 1 262 ? 7.742 -6.651 -20.963 1.00 98.00 262 LEU A N 1
ATOM 1988 C CA . LEU A 1 262 ? 7.589 -5.570 -21.933 1.00 98.00 262 LEU A CA 1
ATOM 1989 C C . LEU A 1 262 ? 7.081 -6.106 -23.275 1.00 98.00 262 LEU A C 1
ATOM 1991 O O . LEU A 1 262 ? 6.203 -5.488 -23.875 1.00 98.00 262 LEU A O 1
ATOM 1995 N N . GLN A 1 263 ? 7.549 -7.280 -23.706 1.00 97.81 263 GLN A N 1
ATOM 1996 C CA . GLN A 1 263 ? 7.052 -7.947 -24.910 1.00 97.81 263 GLN A CA 1
ATOM 1997 C C . GLN A 1 263 ? 5.566 -8.290 -24.815 1.00 97.81 263 GLN A C 1
ATOM 1999 O O . GLN A 1 263 ? 4.820 -8.017 -25.753 1.00 97.81 263 GLN A O 1
ATOM 2004 N N . LYS A 1 264 ? 5.097 -8.801 -23.671 1.00 97.69 264 LYS A N 1
ATOM 2005 C CA . LYS A 1 264 ? 3.662 -9.054 -23.469 1.00 97.69 264 LYS A CA 1
ATOM 2006 C C . LYS A 1 264 ? 2.818 -7.783 -23.571 1.00 97.69 264 LYS A C 1
ATOM 2008 O O . LYS A 1 264 ? 1.740 -7.810 -24.157 1.00 97.69 264 LYS A O 1
ATOM 2013 N N . ILE A 1 265 ? 3.311 -6.661 -23.046 1.00 97.62 265 ILE A N 1
ATOM 2014 C CA . ILE A 1 265 ? 2.62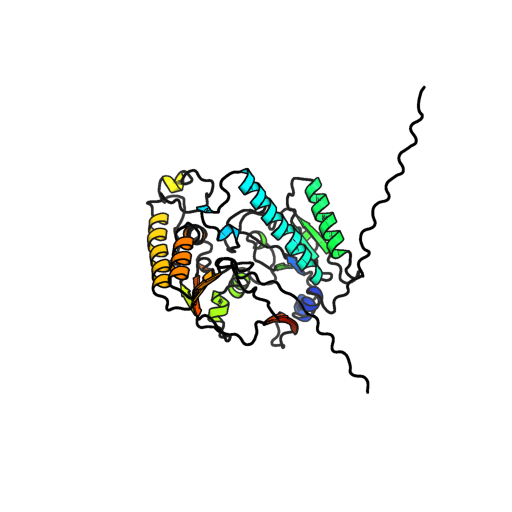6 -5.362 -23.156 1.00 97.62 265 ILE A CA 1
ATOM 2015 C C . ILE A 1 265 ? 2.600 -4.885 -24.616 1.00 97.62 265 ILE A C 1
ATOM 2017 O O . ILE A 1 265 ? 1.571 -4.398 -25.081 1.00 97.62 265 ILE A O 1
ATOM 2021 N N . VAL A 1 266 ? 3.704 -5.053 -25.352 1.00 97.62 266 VAL A N 1
ATOM 2022 C CA . VAL A 1 266 ? 3.802 -4.711 -26.783 1.00 97.62 266 VAL A CA 1
ATOM 2023 C C . VAL A 1 266 ? 2.839 -5.539 -27.635 1.00 97.62 266 VAL A C 1
ATOM 2025 O O . VAL A 1 266 ? 2.202 -5.007 -28.539 1.00 97.62 266 VAL A O 1
ATOM 2028 N N . GLN A 1 267 ? 2.691 -6.825 -27.327 1.00 97.00 267 GLN A N 1
ATOM 2029 C CA . GLN A 1 267 ? 1.845 -7.752 -28.082 1.00 97.00 267 GLN A CA 1
ATOM 2030 C C . GLN A 1 267 ? 0.351 -7.631 -27.746 1.00 97.00 267 GLN A C 1
ATOM 2032 O O . GLN A 1 267 ? -0.490 -8.169 -28.469 1.00 97.00 267 GLN A O 1
ATOM 2037 N N . ARG A 1 268 ? -0.010 -6.928 -26.666 1.00 97.06 268 ARG A N 1
ATOM 2038 C CA . ARG A 1 268 ? -1.402 -6.793 -26.230 1.00 97.06 268 ARG A CA 1
ATOM 2039 C C . ARG A 1 268 ? -2.209 -5.930 -27.201 1.00 97.06 268 ARG A C 1
ATOM 2041 O O . ARG A 1 268 ? -1.880 -4.769 -27.434 1.00 97.06 268 ARG A O 1
ATOM 2048 N N . SER A 1 269 ? -3.318 -6.464 -27.711 1.00 96.19 269 SER A N 1
ATOM 2049 C CA . SER A 1 269 ? -4.271 -5.726 -28.552 1.00 96.19 269 SER A CA 1
ATOM 2050 C C . SER A 1 269 ? -4.826 -4.479 -27.851 1.00 96.19 269 SER A C 1
ATOM 2052 O O . SER A 1 269 ? -5.163 -4.537 -26.669 1.00 96.19 269 SER A O 1
ATOM 2054 N N . LEU A 1 270 ? -4.955 -3.371 -28.585 1.00 96.75 270 LEU A N 1
ATOM 2055 C CA . LEU A 1 270 ? -5.589 -2.138 -28.099 1.00 96.75 270 LEU A CA 1
ATOM 2056 C C . LEU A 1 270 ? -7.123 -2.198 -28.232 1.00 96.75 270 LEU A C 1
ATOM 2058 O O . LEU A 1 270 ? -7.609 -2.841 -29.165 1.00 96.75 270 LEU A O 1
ATOM 2062 N N . PRO A 1 271 ? -7.870 -1.469 -27.379 1.00 96.25 271 PRO A N 1
ATOM 2063 C CA . PRO A 1 271 ? -7.405 -0.786 -26.168 1.00 96.25 271 PRO A CA 1
ATOM 2064 C C . PRO A 1 271 ? -7.272 -1.750 -24.973 1.00 96.25 271 PRO A C 1
ATOM 2066 O O . PRO A 1 271 ? -7.957 -2.768 -24.898 1.00 96.25 271 PRO A O 1
ATOM 2069 N N . PHE A 1 272 ? -6.422 -1.414 -24.002 1.00 96.75 272 PHE A N 1
ATOM 2070 C CA . PHE A 1 272 ? -6.283 -2.181 -22.760 1.00 96.75 272 PHE A CA 1
ATOM 2071 C C . PHE A 1 272 ? -5.969 -1.286 -21.558 1.00 96.75 272 PHE A C 1
ATOM 2073 O O . PHE A 1 272 ? -5.606 -0.118 -21.693 1.00 96.75 272 PHE A O 1
ATOM 2080 N N . VAL A 1 273 ? -6.083 -1.856 -20.359 1.00 96.12 273 VAL A N 1
ATOM 2081 C CA . VAL A 1 273 ? -5.624 -1.238 -19.113 1.00 96.12 273 VAL A CA 1
ATOM 2082 C C . VAL A 1 273 ? -4.519 -2.093 -18.509 1.00 96.12 273 VAL A C 1
ATOM 2084 O O . VAL A 1 273 ? -4.720 -3.283 -18.277 1.00 96.12 273 VAL A O 1
ATOM 2087 N N . LEU A 1 274 ? -3.363 -1.493 -18.230 1.00 96.38 274 LEU A N 1
ATOM 2088 C CA . LEU A 1 274 ? -2.300 -2.112 -17.439 1.00 96.38 274 LEU A CA 1
ATOM 2089 C C . LEU A 1 274 ? -2.420 -1.648 -15.988 1.00 96.38 274 LEU A C 1
ATOM 2091 O O . LEU A 1 274 ? -2.549 -0.452 -15.729 1.00 96.38 274 LEU A O 1
ATOM 2095 N N . LYS A 1 275 ? -2.353 -2.578 -15.038 1.00 95.06 275 LYS A N 1
ATOM 2096 C CA . LYS A 1 275 ? -2.377 -2.269 -13.606 1.00 95.06 275 LYS A CA 1
ATOM 2097 C C . LYS A 1 275 ? -1.294 -3.034 -12.859 1.00 95.06 275 LYS A C 1
ATOM 2099 O O . LYS A 1 275 ? -1.143 -4.236 -13.053 1.00 95.06 275 LYS A O 1
ATOM 2104 N N . ASN A 1 276 ? -0.623 -2.371 -11.929 1.00 92.31 276 ASN A N 1
ATOM 2105 C CA . ASN A 1 276 ? 0.229 -3.035 -10.948 1.00 92.31 276 ASN A CA 1
ATOM 2106 C C . ASN A 1 276 ? -0.640 -3.651 -9.835 1.00 92.31 276 ASN A C 1
ATOM 2108 O O . ASN A 1 276 ? -1.693 -3.105 -9.486 1.00 92.31 276 ASN A O 1
ATOM 2112 N N . GLN A 1 277 ? -0.194 -4.772 -9.264 1.00 88.88 277 GLN A N 1
ATOM 2113 C CA . GLN A 1 277 ? -0.949 -5.598 -8.313 1.00 88.88 277 GLN A CA 1
ATOM 2114 C C . GLN A 1 277 ? -1.546 -4.823 -7.123 1.00 88.88 277 GLN A C 1
ATOM 2116 O O . GLN A 1 277 ? -2.768 -4.741 -6.986 1.00 88.88 277 GLN A O 1
ATOM 2121 N N . GLN A 1 278 ? -0.696 -4.223 -6.286 1.00 89.69 278 GLN A N 1
ATOM 2122 C CA . GLN A 1 278 ? -1.095 -3.532 -5.056 1.00 89.69 278 GLN A CA 1
ATOM 2123 C C . GLN A 1 278 ? -0.715 -2.059 -5.116 1.00 89.69 278 GLN A C 1
ATOM 2125 O O . GLN A 1 278 ? 0.444 -1.697 -4.901 1.00 89.69 278 GLN A O 1
ATOM 2130 N N . THR A 1 279 ? -1.689 -1.205 -5.434 1.00 84.75 279 THR A N 1
ATOM 2131 C CA . THR A 1 279 ? -1.449 0.230 -5.608 1.00 84.75 279 THR A CA 1
ATOM 2132 C C . THR A 1 279 ? -2.520 1.109 -4.982 1.00 84.75 279 THR A C 1
ATOM 2134 O O . THR A 1 279 ? -3.694 0.742 -4.952 1.00 84.75 279 THR A O 1
ATOM 2137 N N . PHE A 1 280 ? -2.119 2.298 -4.528 1.00 81.12 280 PHE A N 1
ATOM 2138 C CA . PHE A 1 280 ? -3.004 3.302 -3.938 1.00 81.12 280 PHE A CA 1
ATOM 2139 C C . PHE A 1 280 ? -3.264 4.483 -4.868 1.00 81.12 280 PHE A C 1
ATOM 2141 O O . PHE A 1 280 ? -2.403 4.879 -5.651 1.00 81.12 280 PHE A O 1
ATOM 2148 N N . GLY A 1 281 ? -4.441 5.102 -4.726 1.00 72.81 281 GLY A N 1
ATOM 2149 C CA . GLY A 1 281 ? -4.746 6.408 -5.326 1.00 72.81 281 GLY A CA 1
ATOM 2150 C C . GLY A 1 281 ? -4.601 6.460 -6.850 1.00 72.81 281 GLY A C 1
ATOM 2151 O O . GLY A 1 281 ? -4.189 7.487 -7.379 1.00 72.81 281 GLY A O 1
ATOM 2152 N N . GLY A 1 282 ? -4.865 5.346 -7.540 1.00 75.19 282 GLY A N 1
ATOM 2153 C CA . GLY A 1 282 ? -4.722 5.234 -8.995 1.00 75.19 282 GLY A CA 1
ATOM 2154 C C . GLY A 1 282 ? -3.282 5.058 -9.494 1.00 75.19 282 GLY A C 1
ATOM 2155 O O . GLY A 1 282 ? -3.078 4.908 -10.698 1.00 75.19 282 GLY A O 1
ATOM 2156 N N . ALA A 1 283 ? -2.278 5.029 -8.608 1.00 83.44 283 ALA A N 1
ATOM 2157 C CA . ALA A 1 283 ? -0.892 4.784 -8.998 1.00 83.44 283 ALA A CA 1
ATOM 2158 C C . ALA A 1 283 ? -0.740 3.427 -9.709 1.00 83.44 283 ALA A C 1
ATOM 2160 O O . ALA A 1 283 ? -1.469 2.472 -9.423 1.00 83.44 283 ALA A O 1
ATOM 2161 N N . GLY A 1 284 ? 0.193 3.349 -10.661 1.00 87.31 284 GLY A N 1
ATOM 2162 C CA . GLY A 1 284 ? 0.455 2.127 -11.427 1.00 87.31 284 GLY A CA 1
ATOM 2163 C C . GLY A 1 284 ? -0.751 1.618 -12.228 1.00 87.31 284 GLY A C 1
ATOM 2164 O O . GLY A 1 284 ? -0.860 0.415 -12.433 1.00 87.31 284 GLY A O 1
ATOM 2165 N N . THR A 1 285 ? -1.685 2.493 -12.622 1.00 91.81 285 THR A N 1
ATOM 2166 C CA . THR A 1 285 ? -2.780 2.185 -13.557 1.00 91.81 285 THR A CA 1
ATOM 2167 C C . THR A 1 285 ? -2.607 3.012 -14.824 1.00 91.81 285 THR A C 1
ATOM 2169 O O . THR A 1 285 ? -2.548 4.239 -14.762 1.00 91.81 285 THR A O 1
ATOM 2172 N N . TYR A 1 286 ? -2.562 2.342 -15.971 1.00 93.06 286 TYR A N 1
ATOM 2173 C CA . TYR A 1 286 ? -2.349 2.947 -17.279 1.00 93.06 286 TYR A CA 1
ATOM 2174 C C . TYR A 1 286 ? -3.485 2.542 -18.211 1.00 93.06 286 TYR A C 1
ATOM 2176 O O . TYR A 1 286 ? -3.672 1.359 -18.487 1.00 93.06 286 TYR A O 1
ATOM 2184 N N . VAL A 1 287 ? -4.240 3.523 -18.698 1.00 93.44 287 VAL A N 1
ATOM 2185 C CA . VAL A 1 287 ? -5.236 3.320 -19.756 1.00 93.44 287 VAL A CA 1
ATOM 2186 C C . VAL A 1 287 ? -4.534 3.531 -21.090 1.00 93.44 287 VAL A C 1
ATOM 2188 O O . VAL A 1 287 ? -3.934 4.582 -21.302 1.00 93.44 287 VAL A O 1
ATOM 2191 N N . VAL A 1 288 ? -4.575 2.528 -21.964 1.00 95.81 288 VAL A N 1
ATOM 2192 C CA . VAL A 1 288 ? -3.828 2.512 -23.223 1.00 95.81 288 VAL A CA 1
ATOM 2193 C C . VAL A 1 288 ? -4.797 2.289 -24.376 1.00 95.81 288 VAL A C 1
ATOM 2195 O O . VAL A 1 288 ? -5.336 1.197 -24.554 1.00 95.81 288 VAL A O 1
ATOM 2198 N N . ARG A 1 289 ? -5.030 3.336 -25.166 1.00 95.69 289 ARG A N 1
ATOM 2199 C CA . ARG A 1 289 ? -5.921 3.315 -26.333 1.00 95.69 289 ARG A CA 1
ATOM 2200 C C . ARG A 1 289 ? -5.148 3.355 -27.647 1.00 95.69 289 ARG A C 1
ATOM 2202 O O . ARG A 1 289 ? -5.642 2.872 -28.659 1.00 95.69 289 ARG A O 1
ATOM 2209 N N . THR A 1 290 ? -3.936 3.899 -27.626 1.00 97.25 290 THR A N 1
ATOM 2210 C CA . THR A 1 290 ? -3.112 4.136 -28.815 1.00 97.25 290 THR A CA 1
ATOM 2211 C C . THR A 1 290 ? -1.711 3.541 -28.687 1.00 97.25 290 THR A C 1
ATOM 2213 O O . THR A 1 290 ? -1.207 3.296 -27.590 1.00 97.25 290 THR A O 1
ATOM 2216 N N . GLU A 1 291 ? -1.036 3.367 -29.824 1.00 97.94 291 GLU A N 1
ATOM 2217 C CA . GLU A 1 291 ? 0.371 2.946 -29.864 1.00 97.94 291 GLU A CA 1
ATOM 2218 C C . GLU A 1 291 ? 1.311 3.953 -29.185 1.00 97.94 291 GLU A C 1
ATOM 2220 O O . GLU A 1 291 ? 2.281 3.560 -28.542 1.00 97.94 291 GLU A O 1
ATOM 2225 N N . GLY A 1 292 ? 1.009 5.254 -29.266 1.00 97.75 292 GLY A N 1
ATOM 2226 C CA . GLY A 1 292 ? 1.789 6.290 -28.583 1.00 97.75 292 GLY A CA 1
ATOM 2227 C C . GLY A 1 292 ? 1.713 6.164 -27.060 1.00 97.75 292 GLY A C 1
ATOM 2228 O O . GLY A 1 292 ? 2.735 6.215 -26.376 1.00 97.75 292 GLY A O 1
ATOM 2229 N N . GLU A 1 293 ? 0.514 5.929 -26.521 1.00 97.12 293 GLU A N 1
ATOM 2230 C CA . GLU A 1 293 ? 0.329 5.656 -25.091 1.00 97.12 293 GLU A CA 1
ATOM 2231 C C . GLU A 1 293 ? 1.010 4.351 -24.680 1.00 97.12 293 GLU A C 1
ATOM 2233 O O . GLU A 1 293 ? 1.656 4.309 -23.634 1.00 97.12 293 GLU A O 1
ATOM 2238 N N . ARG A 1 294 ? 0.941 3.308 -25.518 1.00 98.12 294 ARG A N 1
ATOM 2239 C CA . ARG A 1 294 ? 1.651 2.050 -25.269 1.00 98.12 294 ARG A CA 1
ATOM 2240 C C . ARG A 1 294 ? 3.158 2.285 -25.180 1.00 98.12 294 ARG A C 1
ATOM 2242 O O . ARG A 1 294 ? 3.787 1.835 -24.225 1.00 98.12 294 ARG A O 1
ATOM 2249 N N . GLY A 1 295 ? 3.720 3.024 -26.137 1.00 97.81 295 GLY A N 1
ATOM 2250 C CA . GLY A 1 295 ? 5.132 3.398 -26.158 1.00 97.81 295 GLY A CA 1
ATOM 2251 C C . GLY A 1 295 ? 5.549 4.158 -24.899 1.00 97.81 295 GLY A C 1
ATOM 2252 O O . GLY A 1 295 ? 6.584 3.845 -24.316 1.00 97.81 295 GLY A O 1
ATOM 2253 N N . LYS A 1 296 ? 4.708 5.084 -24.420 1.00 94.88 296 LYS A N 1
ATOM 2254 C CA . LYS A 1 296 ? 4.942 5.804 -23.162 1.00 94.88 296 LYS A CA 1
ATOM 2255 C C . LYS A 1 296 ? 4.963 4.868 -21.952 1.00 94.88 296 LYS A C 1
ATOM 2257 O O . LYS A 1 296 ? 5.891 4.947 -21.160 1.00 94.88 296 LYS A O 1
ATOM 2262 N N . VAL A 1 297 ? 3.987 3.966 -21.821 1.00 95.19 297 VAL A N 1
ATOM 2263 C CA . VAL A 1 297 ? 3.943 2.995 -20.710 1.00 95.19 297 VAL A CA 1
ATOM 2264 C C . VAL A 1 297 ? 5.174 2.089 -20.722 1.00 95.19 297 VAL A C 1
ATOM 2266 O O . VAL A 1 297 ? 5.799 1.879 -19.686 1.00 95.19 297 VAL A O 1
ATOM 2269 N N . VAL A 1 298 ? 5.558 1.583 -21.895 1.00 97.12 298 VAL A N 1
ATOM 2270 C CA . VAL A 1 298 ? 6.777 0.778 -22.068 1.00 97.12 298 VAL A CA 1
ATOM 2271 C C . VAL A 1 298 ? 8.024 1.583 -21.686 1.00 97.12 298 VAL A C 1
ATOM 2273 O O . VAL A 1 298 ? 8.907 1.042 -21.020 1.00 97.12 298 VAL A O 1
ATOM 2276 N N . GLY A 1 299 ? 8.086 2.862 -22.065 1.00 95.38 299 GLY A N 1
ATOM 2277 C CA . GLY A 1 299 ? 9.142 3.795 -21.668 1.00 95.38 299 GLY A CA 1
ATOM 2278 C C . GLY A 1 299 ? 9.216 3.979 -20.153 1.00 95.38 299 GLY A C 1
ATOM 2279 O O . GLY A 1 299 ? 10.247 3.678 -19.563 1.00 95.38 299 GLY A O 1
ATOM 2280 N N . ASP A 1 300 ? 8.109 4.357 -19.510 1.00 92.06 300 ASP A N 1
ATOM 2281 C CA . ASP A 1 300 ? 8.030 4.574 -18.059 1.00 92.06 300 ASP A CA 1
ATOM 2282 C C . ASP A 1 300 ? 8.453 3.314 -17.269 1.00 92.06 300 ASP A C 1
ATOM 2284 O O . ASP A 1 300 ? 9.179 3.397 -16.274 1.00 92.06 300 ASP A O 1
ATOM 2288 N N . LEU A 1 301 ? 8.040 2.123 -17.726 1.00 94.12 301 LEU A N 1
ATOM 2289 C CA . LEU A 1 301 ? 8.442 0.849 -17.121 1.00 94.12 301 LEU A CA 1
ATOM 2290 C C . LEU A 1 301 ? 9.945 0.584 -17.268 1.00 94.12 301 LEU A C 1
ATOM 2292 O O . LEU A 1 301 ? 10.581 0.171 -16.292 1.00 94.12 301 LEU A O 1
ATOM 2296 N N . ARG A 1 302 ? 10.519 0.846 -18.451 1.00 93.94 302 ARG A N 1
ATOM 2297 C CA . ARG A 1 302 ? 11.969 0.745 -18.699 1.00 93.94 302 ARG A CA 1
ATOM 2298 C C . ARG A 1 302 ? 12.757 1.768 -17.872 1.00 93.94 302 ARG A C 1
ATOM 2300 O O . ARG A 1 302 ? 13.811 1.422 -17.342 1.00 93.94 302 ARG A O 1
ATOM 2307 N N . GLU A 1 303 ? 12.228 2.976 -17.679 1.00 88.31 303 GLU A N 1
ATOM 2308 C CA . GLU A 1 303 ? 12.818 4.090 -16.911 1.00 88.31 303 GLU A CA 1
ATOM 2309 C C . GLU A 1 303 ? 12.695 3.926 -15.378 1.00 88.31 303 GLU A C 1
ATOM 2311 O O . GLU A 1 303 ? 12.483 4.872 -14.613 1.00 88.31 303 GLU A O 1
ATOM 2316 N N . GLY A 1 304 ? 12.855 2.690 -14.904 1.00 86.50 304 GLY A N 1
ATOM 2317 C CA . GLY A 1 304 ? 13.094 2.376 -13.499 1.00 86.50 304 GLY A CA 1
ATOM 2318 C C . GLY A 1 304 ? 11.875 1.940 -12.691 1.00 86.50 304 GLY A C 1
ATOM 2319 O O . GLY A 1 304 ? 12.071 1.360 -11.622 1.00 86.50 304 GLY A O 1
ATOM 2320 N N . VAL A 1 305 ? 10.639 2.123 -13.171 1.00 90.69 305 VAL A N 1
ATOM 2321 C CA . VAL A 1 305 ? 9.446 1.629 -12.451 1.00 90.69 305 VAL A CA 1
ATOM 2322 C C . VAL A 1 305 ? 9.490 0.106 -12.325 1.00 90.69 305 VAL A C 1
ATOM 2324 O O . VAL A 1 305 ? 9.367 -0.426 -11.220 1.00 90.69 305 VAL A O 1
ATOM 2327 N N . LEU A 1 306 ? 9.761 -0.598 -13.429 1.00 94.06 306 LEU A N 1
ATOM 2328 C CA . LEU A 1 306 ? 9.828 -2.058 -13.423 1.00 94.06 306 LEU A CA 1
ATOM 2329 C C . LEU A 1 306 ? 11.020 -2.566 -12.602 1.00 94.06 306 LEU A C 1
ATOM 2331 O O . LEU A 1 306 ? 10.893 -3.528 -11.849 1.00 94.06 306 LEU A O 1
ATOM 2335 N N . ARG A 1 307 ? 12.159 -1.863 -12.664 1.00 94.00 307 ARG A N 1
ATOM 2336 C CA . ARG A 1 307 ? 13.342 -2.174 -11.850 1.00 94.00 307 ARG A CA 1
ATOM 2337 C C . ARG A 1 307 ? 13.056 -2.052 -10.360 1.00 94.00 307 ARG A C 1
ATOM 2339 O O . ARG A 1 307 ? 13.405 -2.970 -9.623 1.00 94.00 307 ARG A O 1
ATOM 2346 N N . LYS A 1 308 ? 12.389 -0.984 -9.912 1.00 92.38 308 LYS A N 1
ATOM 2347 C CA . LYS A 1 308 ? 11.962 -0.839 -8.510 1.00 92.38 308 LYS A CA 1
ATOM 2348 C C . LYS A 1 308 ? 11.030 -1.971 -8.095 1.00 92.38 308 LYS A C 1
ATOM 2350 O O . LYS A 1 308 ? 11.311 -2.632 -7.100 1.00 92.38 308 LYS A O 1
ATOM 2355 N N . LEU A 1 309 ? 9.988 -2.236 -8.885 1.00 93.69 309 LEU A N 1
ATOM 2356 C CA . LEU A 1 309 ? 9.015 -3.292 -8.605 1.00 93.69 309 LEU A CA 1
ATOM 2357 C C . LEU A 1 309 ? 9.678 -4.666 -8.455 1.00 93.69 309 LEU A C 1
ATOM 2359 O O . LEU A 1 309 ? 9.520 -5.320 -7.428 1.00 93.69 309 LEU A O 1
ATOM 2363 N N . MET A 1 310 ? 10.464 -5.078 -9.447 1.00 95.38 310 MET A N 1
ATOM 2364 C CA . MET A 1 310 ? 11.133 -6.380 -9.450 1.00 95.38 310 MET A CA 1
ATOM 2365 C C . MET A 1 310 ? 12.195 -6.495 -8.352 1.00 95.38 310 MET A C 1
ATOM 2367 O O . MET A 1 310 ? 12.385 -7.569 -7.793 1.00 95.38 310 MET A O 1
ATOM 2371 N N . SER A 1 311 ? 12.859 -5.393 -7.993 1.00 93.88 311 SER A N 1
ATOM 2372 C CA . SER A 1 311 ? 13.835 -5.382 -6.894 1.00 93.88 311 SER A CA 1
ATOM 2373 C C . SER A 1 311 ? 13.197 -5.565 -5.518 1.00 93.88 311 SER A C 1
ATOM 2375 O O . SER A 1 311 ? 13.871 -5.998 -4.585 1.00 93.88 311 SER A O 1
ATOM 2377 N N . SER A 1 312 ? 11.914 -5.229 -5.375 1.00 92.75 312 SER A N 1
ATOM 2378 C CA . SER A 1 312 ? 11.157 -5.443 -4.142 1.00 92.75 312 SER A CA 1
ATOM 2379 C C . SER A 1 312 ? 10.651 -6.885 -3.992 1.00 92.75 312 SER A C 1
ATOM 2381 O O . SER A 1 312 ? 10.173 -7.249 -2.918 1.00 92.75 312 SER A O 1
ATOM 2383 N N . VAL A 1 313 ? 10.764 -7.715 -5.033 1.00 94.06 313 VAL A N 1
ATOM 2384 C CA . VAL A 1 313 ? 10.376 -9.130 -4.999 1.00 94.06 313 VAL A CA 1
ATOM 2385 C C . VAL A 1 313 ? 11.541 -9.948 -4.450 1.00 94.06 313 VAL A C 1
ATOM 2387 O O . VAL A 1 313 ? 12.657 -9.919 -4.970 1.00 94.06 313 VAL A O 1
ATOM 2390 N N . THR A 1 314 ? 11.282 -10.663 -3.364 1.00 92.56 314 THR A N 1
ATOM 2391 C CA . THR A 1 314 ? 12.271 -11.413 -2.589 1.00 92.56 314 THR A CA 1
ATOM 2392 C C . THR A 1 314 ? 11.767 -12.824 -2.330 1.00 92.56 314 THR A C 1
ATOM 2394 O O . THR A 1 314 ? 10.584 -13.106 -2.488 1.00 92.56 314 THR A O 1
ATOM 2397 N N . GLU A 1 315 ? 12.646 -13.708 -1.870 1.00 92.38 315 GLU A N 1
ATOM 2398 C CA . GLU A 1 315 ? 12.258 -15.057 -1.445 1.00 92.38 315 GLU A CA 1
ATOM 2399 C C . GLU A 1 315 ? 11.131 -15.042 -0.401 1.00 92.38 315 GLU A C 1
ATOM 2401 O O . GLU A 1 315 ? 10.178 -15.806 -0.504 1.00 92.38 315 GLU A O 1
ATOM 2406 N N . ALA A 1 316 ? 11.178 -14.099 0.546 1.00 92.62 316 ALA A N 1
ATOM 2407 C CA . ALA A 1 316 ? 10.206 -13.992 1.632 1.00 92.62 316 ALA A CA 1
ATOM 2408 C C . ALA A 1 316 ? 8.802 -13.532 1.194 1.00 92.62 316 ALA A C 1
ATOM 2410 O O . ALA A 1 316 ? 7.867 -13.620 1.990 1.00 92.62 316 ALA A O 1
ATOM 2411 N N . ASN A 1 317 ? 8.650 -12.996 -0.024 1.00 95.38 317 ASN A N 1
ATOM 2412 C CA . ASN A 1 317 ? 7.371 -12.482 -0.521 1.00 95.38 317 ASN A CA 1
ATOM 2413 C C . ASN A 1 317 ? 6.974 -12.997 -1.910 1.00 95.38 317 ASN A C 1
ATOM 2415 O O . ASN A 1 317 ? 5.881 -12.679 -2.372 1.00 95.38 317 ASN A O 1
ATOM 2419 N N . ALA A 1 318 ? 7.816 -13.785 -2.582 1.00 94.88 318 ALA A N 1
ATOM 2420 C CA . ALA A 1 318 ? 7.548 -14.265 -3.935 1.00 94.88 318 ALA A CA 1
ATOM 2421 C C . ALA A 1 318 ? 6.244 -15.074 -4.016 1.00 94.88 318 ALA A C 1
ATOM 2423 O O . ALA A 1 318 ? 5.519 -14.969 -5.004 1.00 94.88 318 ALA A O 1
ATOM 2424 N N . HIS A 1 319 ? 5.890 -15.803 -2.953 1.00 94.88 319 HIS A N 1
ATOM 2425 C CA . HIS A 1 319 ? 4.630 -16.547 -2.860 1.00 94.88 319 HIS A CA 1
ATOM 2426 C C . HIS A 1 319 ? 3.384 -15.647 -2.894 1.00 94.88 319 HIS A C 1
ATOM 2428 O O . HIS A 1 319 ? 2.321 -16.103 -3.305 1.00 94.88 319 HIS A O 1
ATOM 2434 N N . LEU A 1 320 ? 3.515 -14.369 -2.520 1.00 95.06 320 LEU A N 1
ATOM 2435 C CA . LEU A 1 320 ? 2.455 -13.359 -2.620 1.00 95.06 320 LEU A CA 1
ATOM 2436 C C . LEU A 1 320 ? 2.343 -12.764 -4.031 1.00 95.06 320 LEU A C 1
ATOM 2438 O O . LEU A 1 320 ? 1.382 -12.058 -4.325 1.00 95.06 320 LEU A O 1
ATOM 2442 N N . ARG A 1 321 ? 3.312 -13.022 -4.918 1.00 95.12 321 ARG A N 1
ATOM 2443 C CA . ARG A 1 321 ? 3.365 -12.483 -6.288 1.00 95.12 321 ARG A CA 1
ATOM 2444 C C . ARG A 1 321 ? 3.233 -10.949 -6.362 1.00 95.12 321 ARG A C 1
ATOM 2446 O O . ARG A 1 321 ? 2.460 -10.419 -7.167 1.00 95.12 321 ARG A O 1
ATOM 2453 N N . PRO A 1 322 ? 3.973 -10.174 -5.548 1.00 93.62 322 PRO A N 1
ATOM 2454 C CA . PRO A 1 322 ? 3.733 -8.739 -5.434 1.00 93.62 322 PRO A CA 1
ATOM 2455 C C . PRO A 1 322 ? 4.221 -7.929 -6.646 1.00 93.62 322 PRO A C 1
ATOM 2457 O O . PRO A 1 322 ? 3.849 -6.766 -6.799 1.00 93.62 322 PRO A O 1
ATOM 2460 N N . GLY A 1 323 ? 5.015 -8.550 -7.524 1.00 94.12 323 GLY A N 1
ATOM 2461 C CA . GLY A 1 323 ? 5.444 -7.997 -8.809 1.00 94.12 323 GLY A CA 1
ATOM 2462 C C . GLY A 1 323 ? 4.500 -8.273 -9.981 1.00 94.12 323 GLY A C 1
ATOM 2463 O O . GLY A 1 323 ? 4.827 -7.883 -11.099 1.00 94.12 323 GLY A O 1
ATOM 2464 N N . ALA A 1 324 ? 3.361 -8.939 -9.757 1.00 95.25 324 ALA A N 1
ATOM 2465 C CA . ALA A 1 324 ? 2.422 -9.247 -10.828 1.00 95.25 324 ALA A CA 1
ATOM 2466 C C . ALA A 1 324 ? 1.836 -7.976 -11.474 1.00 95.25 324 ALA A C 1
ATOM 2468 O O . ALA A 1 324 ? 1.560 -6.965 -10.816 1.00 95.25 324 ALA A O 1
ATOM 2469 N N . LEU A 1 325 ? 1.612 -8.055 -12.783 1.00 95.94 325 LEU A N 1
ATOM 2470 C CA . LEU A 1 325 ? 0.971 -7.020 -13.588 1.00 95.94 325 LEU A CA 1
ATOM 2471 C C . LEU A 1 325 ? -0.313 -7.576 -14.201 1.00 95.94 325 LEU A C 1
ATOM 2473 O O . LEU A 1 325 ? -0.371 -8.736 -14.601 1.00 95.94 325 LEU A O 1
ATOM 2477 N N . ILE A 1 326 ? -1.343 -6.743 -14.292 1.00 96.19 326 ILE A N 1
ATOM 2478 C CA . ILE A 1 326 ? -2.656 -7.120 -14.806 1.00 96.19 326 ILE A CA 1
ATOM 2479 C C . ILE A 1 326 ? -2.889 -6.359 -16.101 1.00 96.19 326 ILE A C 1
ATOM 2481 O O . ILE A 1 326 ? -2.965 -5.130 -16.094 1.00 96.19 326 ILE A O 1
ATOM 2485 N N . LEU A 1 327 ? -3.037 -7.095 -17.198 1.00 96.56 327 LEU A N 1
ATOM 2486 C CA . LEU A 1 327 ? -3.560 -6.586 -18.457 1.00 96.56 327 LEU A CA 1
ATOM 2487 C C . LEU A 1 327 ? -5.049 -6.886 -18.511 1.00 96.56 327 LEU A C 1
ATOM 2489 O O . LEU A 1 327 ? -5.451 -8.041 -18.490 1.00 96.56 327 LEU A O 1
ATOM 2493 N N . SER A 1 328 ? -5.872 -5.856 -18.604 1.00 95.81 328 SER A N 1
ATOM 2494 C CA . SER A 1 328 ? -7.325 -5.974 -18.608 1.00 95.81 328 SER A CA 1
ATOM 2495 C C . SER A 1 328 ? -7.902 -5.376 -19.885 1.00 95.81 328 SER A C 1
ATOM 2497 O O . SER A 1 328 ? -7.338 -4.423 -20.429 1.00 95.81 328 SER A O 1
ATOM 2499 N N . ASP A 1 329 ? -8.998 -5.940 -20.386 1.00 95.19 329 ASP A N 1
ATOM 2500 C CA . ASP A 1 329 ? -9.809 -5.269 -21.403 1.00 95.19 329 ASP A CA 1
ATOM 2501 C C . ASP A 1 329 ? -10.282 -3.909 -20.862 1.00 95.19 329 ASP A C 1
ATOM 2503 O O . ASP A 1 329 ? -10.643 -3.772 -19.689 1.00 95.19 329 ASP A O 1
ATOM 2507 N N . LEU A 1 330 ? -10.277 -2.888 -21.717 1.00 93.69 330 LEU A N 1
ATOM 2508 C CA . LEU A 1 330 ? -10.874 -1.609 -21.363 1.00 93.69 330 LEU A CA 1
ATOM 2509 C C . LEU A 1 330 ? -12.400 -1.716 -21.453 1.00 93.69 330 LEU A C 1
ATOM 2511 O O . LEU A 1 330 ? -12.933 -2.102 -22.490 1.00 93.69 330 LEU A O 1
ATOM 2515 N N . VAL A 1 331 ? -13.097 -1.345 -20.379 1.00 89.62 331 VAL A N 1
ATOM 2516 C CA . VAL A 1 331 ? -14.547 -1.120 -20.431 1.00 89.62 331 VAL A CA 1
ATOM 2517 C C . VAL A 1 331 ? -14.769 0.229 -21.094 1.00 89.62 331 VAL A C 1
ATOM 2519 O O . VAL A 1 331 ? -14.376 1.256 -20.540 1.00 89.62 331 VAL A O 1
ATOM 2522 N N . ASP A 1 332 ? -15.343 0.215 -22.292 1.00 83.31 332 ASP A N 1
ATOM 2523 C CA . ASP A 1 332 ? -15.669 1.435 -23.024 1.00 83.31 332 ASP A CA 1
ATOM 2524 C C . ASP A 1 332 ? -17.109 1.859 -22.726 1.00 83.31 332 ASP A C 1
ATOM 2526 O O . ASP A 1 332 ? -17.984 1.012 -22.548 1.00 83.31 332 ASP A O 1
ATOM 2530 N N . GLU A 1 333 ? -17.323 3.173 -22.653 1.00 82.06 333 GLU A N 1
ATOM 2531 C CA . GLU A 1 333 ? -18.643 3.801 -22.491 1.00 82.06 333 GLU A CA 1
ATOM 2532 C C . GLU A 1 333 ? -19.504 3.221 -21.340 1.00 82.06 333 GLU A C 1
ATOM 2534 O O . GLU A 1 333 ? -20.619 2.743 -21.574 1.00 82.06 333 GLU A O 1
ATOM 2539 N N . PRO A 1 334 ? -19.034 3.253 -20.073 1.00 85.12 334 PRO A N 1
ATOM 2540 C CA . PRO A 1 334 ? -19.852 2.796 -18.954 1.00 85.12 334 PRO A CA 1
ATOM 2541 C C . PRO A 1 334 ? -21.108 3.668 -18.804 1.00 85.12 334 PRO A C 1
ATOM 2543 O O . PRO A 1 334 ? -21.058 4.891 -18.930 1.00 85.12 334 PRO A O 1
ATOM 2546 N N . ILE A 1 335 ? -22.241 3.035 -18.479 1.00 84.94 335 ILE A N 1
ATOM 2547 C CA . ILE A 1 335 ? -23.507 3.737 -18.183 1.00 84.94 335 ILE A CA 1
ATOM 2548 C C . ILE A 1 335 ? -23.365 4.601 -16.915 1.00 84.94 335 ILE A C 1
ATOM 2550 O O . ILE A 1 335 ? -24.007 5.642 -16.795 1.00 84.94 335 ILE A O 1
ATOM 2554 N N . GLY A 1 336 ? -22.505 4.180 -15.986 1.00 84.12 336 GLY A N 1
ATOM 2555 C CA . GLY A 1 336 ? -22.102 4.934 -14.807 1.00 84.12 336 GLY A CA 1
ATOM 2556 C C . GLY A 1 336 ? -21.037 4.178 -14.017 1.00 84.12 336 GLY A C 1
ATOM 2557 O O . GLY A 1 336 ? -20.942 2.953 -14.114 1.00 84.12 336 GLY A O 1
ATOM 2558 N N . ASP A 1 337 ? -20.259 4.915 -13.229 1.00 86.81 337 ASP A N 1
ATOM 2559 C CA . ASP A 1 337 ? -19.212 4.371 -12.368 1.00 86.81 337 ASP A CA 1
ATOM 2560 C C . ASP A 1 337 ? -19.638 4.529 -10.909 1.00 86.81 337 ASP A C 1
ATOM 2562 O O . ASP A 1 337 ? -19.764 5.644 -10.405 1.00 86.81 337 ASP A O 1
ATOM 2566 N N . TYR A 1 338 ? -19.881 3.414 -10.222 1.00 90.00 338 TYR A N 1
ATOM 2567 C CA . TYR A 1 338 ? -20.378 3.416 -8.847 1.00 90.00 338 TYR A CA 1
ATOM 2568 C C . TYR A 1 338 ? -19.478 2.583 -7.938 1.00 90.00 338 TYR A C 1
ATOM 2570 O O . TYR A 1 338 ? -19.231 1.405 -8.188 1.00 90.00 338 TYR A O 1
ATOM 2578 N N . GLY A 1 339 ? -19.020 3.190 -6.846 1.00 90.06 339 GLY A N 1
ATOM 2579 C CA . GLY A 1 339 ? -18.402 2.490 -5.731 1.00 90.06 339 GLY A CA 1
ATOM 2580 C C . GLY A 1 339 ? -19.478 1.979 -4.781 1.00 90.06 339 GLY A C 1
ATOM 2581 O O . GLY A 1 339 ? -20.294 2.763 -4.303 1.00 90.06 339 GLY A O 1
ATOM 2582 N N . LEU A 1 340 ? -19.474 0.677 -4.496 1.00 91.81 340 LEU A N 1
ATOM 2583 C CA . LEU A 1 340 ? -20.336 0.069 -3.483 1.00 91.81 340 LEU A CA 1
ATOM 2584 C C . LEU A 1 340 ? -19.508 -0.267 -2.247 1.00 91.81 340 LEU A C 1
ATOM 2586 O O . LEU A 1 340 ? -18.450 -0.887 -2.355 1.00 91.81 340 LEU A O 1
ATOM 2590 N N . THR A 1 341 ? -20.022 0.096 -1.078 1.00 91.88 341 THR A N 1
ATOM 2591 C CA . THR A 1 341 ? -19.422 -0.234 0.213 1.00 91.88 341 THR A CA 1
ATOM 2592 C C . THR A 1 341 ? -20.383 -1.123 0.981 1.00 91.88 341 THR A C 1
ATOM 2594 O O . THR A 1 341 ? -21.529 -0.748 1.235 1.00 91.88 341 THR A O 1
ATOM 2597 N N . PHE A 1 342 ? -19.906 -2.295 1.377 1.00 92.50 342 PHE A N 1
ATOM 2598 C CA . PHE A 1 342 ? -20.642 -3.246 2.197 1.00 92.50 342 PHE A CA 1
ATOM 2599 C C . PHE A 1 342 ? -19.704 -3.898 3.213 1.00 92.50 342 PHE A C 1
ATOM 2601 O O . PHE A 1 342 ? -18.483 -3.895 3.046 1.00 92.50 342 PHE A O 1
ATOM 2608 N N . PHE A 1 343 ? -20.283 -4.450 4.272 1.00 90.75 343 PHE A N 1
ATOM 2609 C CA . PHE A 1 343 ? -19.579 -5.184 5.311 1.00 90.75 343 PHE A CA 1
ATOM 2610 C C . PHE A 1 343 ? -19.998 -6.654 5.276 1.00 90.75 343 PHE A C 1
ATOM 2612 O O . PHE A 1 343 ? -21.187 -6.966 5.317 1.00 90.75 343 PHE A O 1
ATOM 2619 N N . VAL A 1 344 ? -19.023 -7.556 5.174 1.00 87.94 344 VAL A N 1
ATOM 2620 C CA . VAL A 1 344 ? -19.254 -9.006 5.100 1.00 87.94 344 VAL A CA 1
ATOM 2621 C C . VAL A 1 344 ? -19.037 -9.615 6.482 1.00 87.94 344 VAL A C 1
ATOM 2623 O O . VAL A 1 344 ? -18.047 -9.302 7.145 1.00 87.94 344 VAL A O 1
ATOM 2626 N N . THR A 1 345 ? -19.968 -10.458 6.925 1.00 83.94 345 THR A N 1
ATOM 2627 C CA . THR A 1 345 ? -19.933 -11.113 8.240 1.00 83.94 345 THR A CA 1
ATOM 2628 C C . THR A 1 345 ? -19.353 -12.534 8.139 1.00 83.94 345 THR A C 1
ATOM 2630 O O . THR A 1 345 ? -19.101 -13.024 7.041 1.00 83.94 345 THR A O 1
ATOM 2633 N N . GLU A 1 346 ? -19.053 -13.181 9.275 1.00 75.69 346 GLU A N 1
ATOM 2634 C CA . GLU A 1 346 ? -18.481 -14.545 9.275 1.00 75.69 346 GLU A CA 1
ATOM 2635 C C . GLU A 1 346 ? -19.516 -15.636 8.978 1.00 75.69 346 GLU A C 1
ATOM 2637 O O . GLU A 1 346 ? -19.168 -16.699 8.467 1.00 75.69 346 GLU A O 1
ATOM 2642 N N . GLU A 1 347 ? -20.770 -15.400 9.353 1.00 70.12 347 GLU A N 1
ATOM 2643 C CA . GLU A 1 347 ? -21.871 -16.322 9.083 1.00 70.12 347 GLU A CA 1
ATOM 2644 C C . GLU A 1 347 ? -22.305 -16.170 7.615 1.00 70.12 347 GLU A C 1
ATOM 2646 O O . GLU A 1 347 ? -22.070 -15.121 7.017 1.00 70.12 347 GLU A O 1
ATOM 2651 N N . GLU A 1 348 ? -22.952 -17.181 7.018 1.00 63.06 348 GLU A N 1
ATOM 2652 C CA . GLU A 1 348 ? -23.553 -17.102 5.665 1.00 63.06 348 GLU A CA 1
ATOM 2653 C C . GLU A 1 348 ? -24.765 -16.137 5.619 1.00 63.06 348 GLU A C 1
ATOM 2655 O O . GLU A 1 348 ? -25.808 -16.424 5.034 1.00 63.06 348 GLU A O 1
ATOM 2660 N N . ALA A 1 349 ? -24.660 -14.998 6.298 1.00 65.81 349 ALA A N 1
ATOM 2661 C CA . ALA A 1 349 ? -25.630 -13.928 6.311 1.00 65.81 349 ALA A CA 1
ATOM 2662 C C . ALA A 1 349 ? -25.394 -12.981 5.130 1.00 65.81 349 ALA A C 1
ATOM 2664 O O . ALA A 1 349 ? -24.292 -12.861 4.587 1.00 65.81 349 ALA A O 1
ATOM 2665 N N . GLU A 1 350 ? -26.454 -12.278 4.744 1.00 80.81 350 GLU A N 1
ATOM 2666 C CA . GLU A 1 350 ? -26.373 -11.261 3.703 1.00 80.81 350 GLU A CA 1
ATOM 2667 C C . GLU A 1 350 ? -25.387 -10.144 4.105 1.00 80.81 350 GLU A C 1
ATOM 2669 O O . GLU A 1 350 ? -25.405 -9.690 5.256 1.00 80.81 350 GLU A O 1
ATOM 2674 N N . PRO A 1 351 ? -24.529 -9.671 3.180 1.00 88.75 351 PRO A N 1
ATOM 2675 C CA . PRO A 1 351 ? -23.661 -8.529 3.435 1.00 88.75 351 PRO A CA 1
ATOM 2676 C C . PRO A 1 351 ? -24.457 -7.287 3.851 1.00 88.75 351 PRO A C 1
ATOM 2678 O O . PRO A 1 351 ? -25.492 -6.964 3.268 1.00 88.75 351 PRO A O 1
ATOM 2681 N N . VAL A 1 352 ? -23.932 -6.528 4.813 1.00 90.50 352 VAL A N 1
ATOM 2682 C CA . VAL A 1 352 ? -24.540 -5.270 5.258 1.00 90.50 352 VAL A CA 1
ATOM 2683 C C . VAL A 1 352 ? -24.150 -4.165 4.283 1.00 90.50 352 VAL A C 1
ATOM 2685 O O . VAL A 1 352 ? -23.005 -3.715 4.269 1.00 90.50 352 VAL A O 1
ATOM 2688 N N . PHE A 1 353 ? -25.089 -3.714 3.456 1.00 92.81 353 PHE A N 1
ATOM 2689 C CA . PHE A 1 353 ? -24.882 -2.562 2.580 1.00 92.81 353 PHE A CA 1
ATOM 2690 C C . PHE A 1 353 ? -24.726 -1.273 3.399 1.00 92.81 353 PHE A C 1
ATOM 2692 O O . PHE A 1 353 ? -25.538 -0.995 4.279 1.00 92.81 353 PHE A O 1
ATOM 2699 N N . LEU A 1 354 ? -23.698 -0.477 3.095 1.00 92.00 354 LEU A N 1
ATOM 2700 C CA . LEU A 1 354 ? -23.399 0.766 3.812 1.00 92.00 354 LEU A CA 1
ATOM 2701 C C . LEU A 1 354 ? -23.619 1.999 2.937 1.00 92.00 354 LEU A C 1
ATOM 2703 O O . LEU A 1 354 ? -24.213 2.975 3.386 1.00 92.00 354 LEU A O 1
ATOM 2707 N N . ALA A 1 355 ? -23.121 1.976 1.700 1.00 91.94 355 ALA A N 1
ATOM 2708 C CA . ALA A 1 355 ? -23.210 3.124 0.808 1.00 91.94 355 ALA A CA 1
ATOM 2709 C C . ALA A 1 355 ? -23.004 2.742 -0.659 1.00 91.94 355 ALA A C 1
ATOM 2711 O O . ALA A 1 355 ? -22.339 1.757 -0.982 1.00 91.94 355 ALA A O 1
ATOM 2712 N N . ALA A 1 356 ? -23.515 3.597 -1.541 1.00 92.38 356 ALA A N 1
ATOM 2713 C CA . ALA A 1 356 ? -23.130 3.663 -2.941 1.00 92.38 356 ALA A CA 1
ATOM 2714 C C . ALA A 1 356 ? -22.735 5.107 -3.265 1.00 92.38 356 ALA A C 1
ATOM 2716 O O . ALA A 1 356 ? -23.442 6.040 -2.877 1.00 92.38 356 ALA A O 1
ATOM 2717 N N . SER A 1 357 ? -21.619 5.300 -3.960 1.00 90.06 357 SER A N 1
ATOM 2718 C CA . SER A 1 357 ? -21.164 6.615 -4.412 1.00 90.06 357 SER A CA 1
ATOM 2719 C C . SER A 1 357 ? -20.855 6.591 -5.901 1.00 90.06 357 SER A C 1
ATOM 2721 O O . SER A 1 357 ? -20.200 5.679 -6.396 1.00 90.06 357 SER A O 1
ATOM 2723 N N . GLU A 1 358 ? -21.332 7.598 -6.626 1.00 88.12 358 GLU A N 1
ATOM 2724 C CA . GLU A 1 358 ? -20.913 7.822 -8.008 1.00 88.12 358 GLU A CA 1
ATOM 2725 C C . GLU A 1 358 ? -19.448 8.277 -8.011 1.00 88.12 358 GLU A C 1
ATOM 2727 O O . GLU A 1 358 ? -19.058 9.185 -7.271 1.00 88.12 358 GLU A O 1
ATOM 2732 N N . GLN A 1 359 ? -18.617 7.617 -8.809 1.00 77.25 359 GLN A N 1
ATOM 2733 C CA . GLN A 1 359 ? -17.214 7.963 -8.965 1.00 77.25 359 GLN A CA 1
ATOM 2734 C C . GLN A 1 359 ? -17.072 8.932 -10.130 1.00 77.25 359 GLN A C 1
ATOM 2736 O O . GLN A 1 359 ? -17.298 8.583 -11.285 1.00 77.25 359 GLN A O 1
ATOM 2741 N N . MET A 1 360 ? -16.643 10.157 -9.837 1.00 70.56 360 MET A N 1
ATOM 2742 C CA . MET A 1 360 ? -16.340 11.116 -10.890 1.00 70.56 360 MET A CA 1
ATOM 2743 C C . MET A 1 360 ? -14.906 10.899 -11.372 1.00 70.56 360 MET A C 1
ATOM 2745 O O . MET A 1 360 ? -13.937 11.239 -10.687 1.00 70.56 360 MET A O 1
ATOM 2749 N N . ILE A 1 361 ? -14.763 10.329 -12.567 1.00 62.78 361 ILE A N 1
ATOM 2750 C CA . ILE A 1 361 ? -13.485 10.298 -13.277 1.00 62.78 361 ILE A CA 1
ATOM 2751 C C . ILE A 1 361 ? -13.338 11.650 -13.975 1.00 62.78 361 ILE A C 1
ATOM 2753 O O . ILE A 1 361 ? -14.110 11.986 -14.874 1.00 62.78 361 ILE A O 1
ATOM 2757 N N . GLY A 1 362 ? -12.370 12.459 -13.536 1.00 55.69 362 GLY A N 1
ATOM 2758 C CA . GLY A 1 362 ? -12.106 13.755 -14.158 1.00 55.69 362 GLY A CA 1
ATOM 2759 C C . GLY A 1 362 ? -11.868 13.600 -15.664 1.00 55.69 362 GLY A C 1
ATOM 2760 O O . GLY A 1 362 ? -11.002 12.829 -16.081 1.00 55.69 362 GLY A O 1
ATOM 2761 N N . ARG A 1 363 ? -12.632 14.330 -16.487 1.00 40.34 363 ARG A N 1
ATOM 2762 C CA . ARG A 1 363 ? -12.364 14.433 -17.925 1.00 40.34 363 ARG A CA 1
ATOM 2763 C C . ARG A 1 363 ? -11.074 15.245 -18.126 1.00 40.34 363 ARG A C 1
ATOM 2765 O O . ARG A 1 363 ? -11.065 16.449 -17.914 1.00 40.34 363 ARG A O 1
ATOM 2772 N N . GLU A 1 364 ? -10.020 14.535 -18.529 1.00 40.19 364 GLU A N 1
ATOM 2773 C CA . GLU A 1 364 ? -8.760 14.991 -19.142 1.00 40.19 364 GLU A CA 1
ATOM 2774 C C . GLU A 1 364 ? -7.688 15.698 -18.281 1.00 40.19 364 GLU A C 1
ATOM 2776 O O . GLU A 1 364 ? -7.745 16.873 -17.934 1.00 40.19 364 GLU A O 1
ATOM 2781 N N . THR A 1 365 ? -6.563 14.996 -18.112 1.00 29.67 365 THR A N 1
ATOM 2782 C CA . THR A 1 365 ? -5.245 15.507 -18.533 1.00 29.67 365 THR A CA 1
ATOM 2783 C C . THR A 1 365 ? -4.477 14.344 -19.170 1.00 29.67 365 THR A C 1
ATOM 2785 O O . THR A 1 365 ? -4.350 13.301 -18.523 1.00 29.67 365 THR A O 1
ATOM 2788 N N . PRO A 1 366 ? -3.949 14.467 -20.403 1.00 29.52 366 PRO A N 1
ATOM 2789 C CA . PRO A 1 366 ? -3.125 13.424 -21.007 1.00 29.52 366 PRO A CA 1
ATOM 2790 C C . PRO A 1 366 ? -1.922 13.113 -20.108 1.00 29.52 366 PRO A C 1
ATOM 2792 O O . PRO A 1 366 ? -1.029 13.937 -19.922 1.00 29.52 366 PRO A O 1
ATOM 2795 N N . GLY A 1 367 ? -1.902 11.916 -19.517 1.00 36.22 367 GLY A N 1
ATOM 2796 C CA . GLY A 1 367 ? -0.810 11.462 -18.659 1.00 36.22 367 GLY A CA 1
ATOM 2797 C C . GLY A 1 367 ? -0.941 11.735 -17.158 1.00 36.22 367 GLY A C 1
ATOM 2798 O O . GLY A 1 367 ? 0.051 11.512 -16.464 1.00 36.22 367 GLY A O 1
ATOM 2799 N N . SER A 1 368 ? -2.101 12.158 -16.642 1.00 31.28 368 SER A N 1
ATOM 2800 C CA . SER A 1 368 ? -2.373 12.058 -15.202 1.00 31.28 368 SER A CA 1
ATOM 2801 C C . SER A 1 368 ? -3.035 10.709 -14.896 1.00 31.28 368 SER A C 1
ATOM 2803 O O . SER A 1 368 ? -3.980 10.293 -15.565 1.00 31.28 368 SER A O 1
ATOM 2805 N N . ALA A 1 369 ? -2.486 9.969 -13.929 1.00 33.81 369 ALA A N 1
ATOM 2806 C CA . ALA A 1 369 ? -3.132 8.772 -13.399 1.00 33.81 369 ALA A CA 1
ATOM 2807 C C . ALA A 1 369 ? -4.556 9.142 -12.959 1.00 33.81 369 ALA A C 1
ATOM 2809 O O . ALA A 1 369 ? -4.731 10.182 -12.321 1.00 33.81 369 ALA A O 1
ATOM 2810 N N . ALA A 1 370 ? -5.550 8.320 -13.309 1.00 34.56 370 ALA A N 1
ATOM 2811 C CA . ALA A 1 370 ? -6.949 8.557 -12.972 1.00 34.56 370 ALA A CA 1
ATOM 2812 C C . ALA A 1 370 ? -7.092 8.849 -11.467 1.00 34.56 370 ALA A C 1
ATOM 2814 O O . ALA A 1 370 ? -6.974 7.955 -10.628 1.00 34.56 370 ALA A O 1
ATOM 2815 N N . ARG A 1 371 ? -7.300 10.122 -11.116 1.00 34.59 371 ARG A N 1
ATOM 2816 C CA . ARG A 1 371 ? -7.619 10.544 -9.752 1.00 34.59 371 ARG A CA 1
ATOM 2817 C C . ARG A 1 371 ? -9.126 10.419 -9.590 1.00 34.59 371 ARG A C 1
ATOM 2819 O O . ARG A 1 371 ? -9.869 11.203 -10.171 1.00 34.59 371 ARG A O 1
ATOM 2826 N N . SER A 1 372 ? -9.574 9.440 -8.810 1.00 34.47 372 SER A N 1
ATOM 2827 C CA . SER A 1 372 ? -10.957 9.401 -8.337 1.00 34.47 372 SER A CA 1
ATOM 2828 C C . SER A 1 372 ? -11.114 10.431 -7.217 1.00 34.47 372 SER A C 1
ATOM 2830 O O . SER A 1 372 ? -10.521 10.271 -6.147 1.00 34.47 372 SER A O 1
ATOM 2832 N N . ILE A 1 373 ? -11.899 11.478 -7.453 1.00 33.31 373 ILE A N 1
ATOM 2833 C CA . ILE A 1 373 ? -12.451 12.310 -6.381 1.00 33.31 373 ILE A CA 1
ATOM 2834 C C . ILE A 1 373 ? -13.827 11.716 -6.069 1.00 33.31 373 ILE A C 1
ATOM 2836 O O . ILE A 1 373 ? -14.654 11.559 -6.966 1.00 33.31 373 ILE A O 1
ATOM 2840 N N . ILE A 1 374 ? -14.044 11.309 -4.818 1.00 32.00 374 ILE A N 1
ATOM 2841 C CA . ILE A 1 374 ? -15.358 10.858 -4.352 1.00 32.00 374 ILE A CA 1
ATOM 2842 C C . ILE A 1 374 ? -16.133 12.115 -3.955 1.00 32.00 374 ILE A C 1
ATOM 2844 O O . ILE A 1 374 ? -15.911 12.640 -2.867 1.00 32.00 374 ILE A O 1
ATOM 2848 N N . ASP A 1 375 ? -17.034 12.583 -4.818 1.00 24.08 375 ASP A N 1
ATOM 2849 C CA . ASP A 1 375 ? -18.042 13.579 -4.446 1.00 24.08 375 ASP A CA 1
ATOM 2850 C C . ASP A 1 375 ? -19.335 12.850 -4.076 1.00 24.08 375 ASP A C 1
ATOM 2852 O O . ASP A 1 375 ? -20.036 12.301 -4.925 1.00 24.08 375 ASP A O 1
ATOM 2856 N N . ALA A 1 376 ? -19.678 12.840 -2.788 1.00 26.44 376 ALA A N 1
ATOM 2857 C CA . ALA A 1 376 ? -20.960 12.315 -2.340 1.00 26.44 376 ALA A CA 1
ATOM 2858 C C . ALA A 1 376 ? -22.042 13.393 -2.528 1.00 26.44 376 ALA A C 1
ATOM 2860 O O . ALA A 1 376 ? -22.207 14.280 -1.690 1.00 26.44 376 ALA A O 1
ATOM 2861 N N . LYS A 1 377 ? -22.813 13.335 -3.621 1.00 25.41 377 LYS A N 1
ATOM 2862 C CA . LYS A 1 377 ? -24.071 14.092 -3.715 1.00 25.41 377 LYS A CA 1
ATOM 2863 C C . LYS A 1 377 ? -25.158 13.354 -2.937 1.00 25.41 377 LYS A C 1
ATOM 2865 O O . LYS A 1 377 ? -25.749 12.401 -3.436 1.00 25.41 377 LYS A O 1
ATOM 2870 N N . MET A 1 378 ? -25.462 13.816 -1.724 1.00 24.80 378 MET A N 1
ATOM 2871 C CA . MET A 1 378 ? -26.687 13.401 -1.038 1.00 24.80 378 MET A CA 1
ATOM 2872 C C . MET A 1 378 ? -27.900 13.989 -1.767 1.00 24.80 378 MET A C 1
ATOM 2874 O O . MET A 1 378 ? -28.175 15.186 -1.687 1.00 24.80 378 MET A O 1
ATOM 2878 N N . SER A 1 379 ? -28.634 13.145 -2.493 1.00 26.55 379 SER A N 1
ATOM 2879 C CA . SER A 1 379 ? -29.953 13.503 -3.014 1.00 26.55 379 SER A CA 1
ATOM 2880 C C . SER A 1 379 ? -30.970 13.413 -1.879 1.00 26.55 379 SER A C 1
ATOM 2882 O O . SER A 1 379 ? -31.370 12.322 -1.470 1.00 26.55 379 SER A O 1
ATOM 2884 N N . SER A 1 380 ? -31.391 14.559 -1.342 1.00 28.22 380 SER A N 1
ATOM 2885 C CA . SER A 1 380 ? -32.577 14.606 -0.495 1.00 28.22 380 SER A CA 1
ATOM 2886 C C . 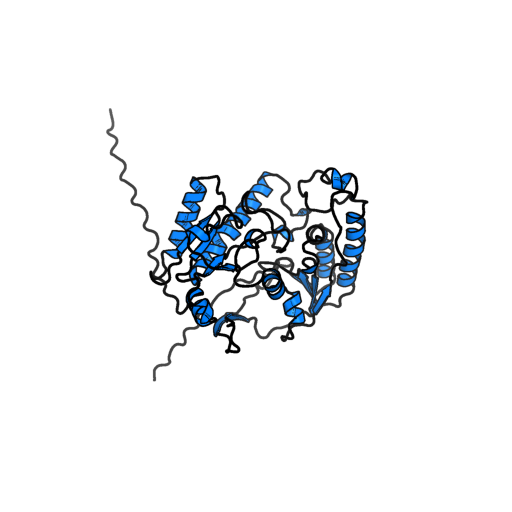SER A 1 380 ? -33.810 14.432 -1.383 1.00 28.22 380 SER A C 1
ATOM 2888 O O . SER A 1 380 ? -34.137 15.280 -2.217 1.00 28.22 380 SER A O 1
ATOM 2890 N N . ARG A 1 381 ? -34.521 13.309 -1.218 1.00 27.48 381 ARG A N 1
ATOM 2891 C CA . ARG A 1 381 ? -35.888 13.182 -1.734 1.00 27.48 381 ARG A CA 1
ATOM 2892 C C . ARG A 1 381 ? -36.729 14.260 -1.056 1.00 27.48 381 ARG A C 1
ATOM 2894 O O . ARG A 1 381 ? -37.095 14.123 0.107 1.00 27.48 381 ARG A O 1
ATOM 2901 N N . LYS A 1 382 ? -37.045 15.331 -1.787 1.00 28.97 382 LYS A N 1
ATOM 2902 C CA . LYS A 1 382 ? -38.165 16.201 -1.434 1.00 28.97 382 LYS A CA 1
ATOM 2903 C C . LYS A 1 382 ? -39.427 15.350 -1.512 1.00 28.97 382 LYS A C 1
ATOM 2905 O O . LYS A 1 382 ? -39.807 14.905 -2.593 1.00 28.97 382 LYS A O 1
ATOM 2910 N N . SER A 1 383 ? -40.040 15.103 -0.363 1.00 33.75 383 SER A N 1
ATOM 2911 C CA . SER A 1 383 ? -41.427 14.673 -0.291 1.00 33.75 383 SER A CA 1
ATOM 2912 C C . SER A 1 383 ? -42.287 15.714 -1.005 1.00 33.75 383 SER A C 1
ATOM 2914 O O . SER A 1 383 ? -42.258 16.904 -0.688 1.00 33.75 383 SER A O 1
ATOM 2916 N N . SER A 1 384 ? -43.015 15.269 -2.021 1.00 28.58 384 SER A N 1
ATOM 2917 C CA . SER A 1 384 ? -44.082 16.044 -2.645 1.00 28.58 384 SER A CA 1
ATOM 2918 C C . SER A 1 384 ? -45.200 16.239 -1.614 1.00 28.58 384 SER A C 1
ATOM 2920 O O . SER A 1 384 ? -45.616 15.247 -1.010 1.00 28.58 384 SER A O 1
ATOM 2922 N N . PRO A 1 385 ? -45.693 17.463 -1.370 1.00 33.50 385 PRO A N 1
ATOM 2923 C CA . PRO A 1 385 ? -46.916 17.636 -0.608 1.00 33.50 385 PRO A CA 1
ATOM 2924 C C . PRO A 1 385 ? -48.124 17.384 -1.521 1.00 33.50 385 PRO A C 1
ATOM 2926 O O . PRO A 1 385 ? -48.204 17.993 -2.584 1.00 33.50 385 PRO A O 1
ATOM 2929 N N . SER A 1 386 ? -48.995 16.480 -1.054 1.00 34.38 386 SER A N 1
ATOM 2930 C CA . SER A 1 386 ? -50.417 16.251 -1.399 1.00 34.38 386 SER A CA 1
ATOM 2931 C C . SER A 1 386 ? -50.849 16.355 -2.860 1.00 34.38 386 SER A C 1
ATOM 2933 O O . SER A 1 386 ? -50.943 17.499 -3.360 1.00 34.38 386 SER A O 1
#

Foldseek 3Di:
DDDDDDDDDDDPPPPPDDDAQDEDPAAQLRLQLPQCVVCVPAQEEEEFFDAAQQAALEPQGGHAQALHAHEQQLLFFPVPHDDDPVSVVVVSLVNLCRGQADRQLVNQLRHFQHAYEGAFSYPVDPVSVVVSVVRSCVSQVSYDPRGRYRYAYDHHLLTGPCVVVVHQEYEYPGDGPSVCPTHYPDDNLVNSLCQWPVCVQVVPPDDFHKDKQFQDAALADLPPFDPCSVVQEPPPNSSLFDHCPRPGSSNVSLVVSLVVVLVVLVPDDPFKWKAQIHYPQLRRIQGRHDPVSSVVVSVSCVSCSLRSLRSSDYPSHSVSRNSMMMIGHDDPDDPFAKDWDWAHHPDPDDTHTDDIFTWDQDPDDVPDRGGTDTDRDDDDPDDDDD

InterPro domains:
  IPR053269 L-aspartate--L-methionine ligase [PTHR37018] (20-364)